Protein AF-A0A1G2SLK9-F1 (afdb_monomer_lite)

Organism: NCBI:txid1802730

Structure (mmCIF, N/CA/C/O backbone):
data_AF-A0A1G2SLK9-F1
#
_entry.id   AF-A0A1G2SLK9-F1
#
loop_
_atom_site.group_PDB
_atom_site.id
_atom_site.type_symbol
_atom_site.label_atom_id
_atom_site.label_alt_id
_atom_site.label_comp_id
_atom_site.label_asym_id
_atom_site.label_entity_id
_atom_site.label_seq_id
_atom_site.pdbx_PDB_ins_code
_atom_site.Cartn_x
_atom_site.Cartn_y
_atom_site.Cartn_z
_atom_site.occupancy
_atom_site.B_iso_or_equiv
_atom_site.auth_seq_id
_atom_site.auth_comp_id
_atom_site.auth_asym_id
_atom_site.auth_atom_id
_atom_site.pdbx_PDB_model_num
ATOM 1 N N . MET A 1 1 ? -21.191 -59.981 -11.519 1.00 37.34 1 MET A N 1
ATOM 2 C CA . MET A 1 1 ? -20.071 -59.395 -10.755 1.00 37.34 1 MET A CA 1
ATOM 3 C C . MET A 1 1 ? -18.835 -59.458 -11.632 1.00 37.34 1 MET A C 1
ATOM 5 O O . MET A 1 1 ? -18.309 -60.542 -11.832 1.00 37.34 1 MET A O 1
ATOM 9 N N . ALA A 1 2 ? -18.439 -58.336 -12.226 1.00 30.95 2 ALA A N 1
ATOM 10 C CA . ALA A 1 2 ? -17.206 -58.225 -12.997 1.00 30.95 2 ALA A CA 1
ATOM 11 C C . ALA A 1 2 ? -16.402 -57.075 -12.383 1.00 30.95 2 ALA A C 1
ATOM 13 O O . ALA A 1 2 ? -16.822 -55.923 -12.451 1.00 30.95 2 ALA A O 1
ATOM 14 N N . PHE A 1 3 ? -15.308 -57.415 -11.703 1.00 35.41 3 PHE A N 1
ATOM 15 C CA . PHE A 1 3 ? -14.337 -56.454 -11.193 1.00 35.41 3 PHE A CA 1
ATOM 16 C C . PHE A 1 3 ? -13.444 -56.018 -12.357 1.00 35.41 3 PHE A C 1
ATOM 18 O O . PHE A 1 3 ? -12.641 -56.810 -12.850 1.00 35.41 3 PHE A O 1
ATOM 25 N N . ASN A 1 4 ? -13.587 -54.768 -12.794 1.00 33.59 4 ASN A N 1
ATOM 26 C CA . ASN A 1 4 ? -12.588 -54.117 -13.634 1.00 33.59 4 ASN A CA 1
ATOM 27 C C . ASN A 1 4 ? -11.354 -53.825 -12.769 1.00 33.59 4 ASN A C 1
ATOM 29 O O . ASN A 1 4 ? -11.436 -53.054 -11.817 1.00 33.59 4 ASN A O 1
ATOM 33 N N . LYS A 1 5 ? -10.224 -54.461 -13.093 1.00 35.72 5 LYS A N 1
ATOM 34 C CA . LYS A 1 5 ? -8.899 -54.074 -12.595 1.00 35.72 5 LYS A CA 1
ATOM 35 C C . LYS A 1 5 ? -8.475 -52.779 -13.286 1.00 35.72 5 LYS A C 1
ATOM 37 O O . LYS A 1 5 ? -8.471 -52.718 -14.514 1.00 35.72 5 LYS A O 1
ATOM 42 N N . GLU A 1 6 ? -8.110 -51.776 -12.497 1.00 35.47 6 GLU A N 1
ATOM 43 C CA . GLU A 1 6 ? -7.456 -50.557 -12.974 1.00 35.47 6 GLU A CA 1
ATOM 44 C C . GLU A 1 6 ? -6.082 -50.872 -13.600 1.00 35.47 6 GLU A C 1
ATOM 46 O O . GLU A 1 6 ? -5.408 -51.817 -13.171 1.00 35.47 6 GLU A O 1
ATOM 51 N N . PRO A 1 7 ? -5.643 -50.109 -14.616 1.00 37.81 7 PRO A N 1
ATOM 52 C CA . PRO A 1 7 ? -4.335 -50.292 -15.228 1.00 37.81 7 PRO A CA 1
ATOM 53 C C . PRO A 1 7 ? -3.224 -49.794 -14.290 1.00 37.81 7 PRO A C 1
ATOM 55 O O . PRO A 1 7 ? -3.183 -48.624 -13.914 1.00 37.81 7 PRO A O 1
ATOM 58 N N . SER A 1 8 ? -2.294 -50.686 -13.940 1.00 41.88 8 SER A N 1
ATOM 59 C CA . SER A 1 8 ? -1.067 -50.359 -13.210 1.00 41.88 8 SER A CA 1
ATOM 60 C C . SER A 1 8 ? -0.259 -49.308 -13.975 1.00 41.88 8 SER A C 1
ATOM 62 O O . SER A 1 8 ? 0.148 -49.559 -15.113 1.00 41.88 8 SER A O 1
ATOM 64 N N . GLN A 1 9 ? -0.008 -48.156 -13.349 1.00 47.66 9 GLN A N 1
ATOM 65 C CA . GLN A 1 9 ? 0.913 -47.138 -13.853 1.00 47.66 9 GLN A CA 1
ATOM 66 C C . GLN A 1 9 ? 2.282 -47.786 -14.102 1.00 47.66 9 GLN A C 1
ATOM 68 O O . GLN A 1 9 ? 2.940 -48.255 -13.173 1.00 47.66 9 GLN A O 1
ATOM 73 N N . GLN A 1 10 ? 2.683 -47.877 -15.369 1.00 48.34 10 GLN A N 1
ATOM 74 C CA . GLN A 1 10 ? 4.006 -48.365 -15.739 1.00 48.34 10 GLN A CA 1
ATOM 75 C C . GLN A 1 10 ? 5.040 -47.323 -15.309 1.00 48.34 10 GLN A C 1
ATOM 77 O O . GLN A 1 10 ? 5.012 -46.192 -15.789 1.00 48.34 10 GLN A O 1
ATOM 82 N N . GLN A 1 11 ? 5.933 -47.710 -14.396 1.00 60.12 11 GLN A N 1
ATOM 83 C CA . GLN A 1 11 ? 7.075 -46.891 -13.998 1.00 60.12 11 GLN A CA 1
ATOM 84 C C . GLN A 1 11 ? 7.944 -46.582 -15.216 1.00 60.12 11 GLN A C 1
ATOM 86 O O . GLN A 1 11 ? 8.187 -47.441 -16.070 1.00 60.12 11 GLN A O 1
ATOM 91 N N . THR A 1 12 ? 8.425 -45.348 -15.293 1.00 71.06 12 THR A N 1
ATOM 92 C CA . THR A 1 12 ? 9.331 -44.931 -16.361 1.00 71.06 12 THR A CA 1
ATOM 93 C C . THR A 1 12 ? 10.682 -45.655 -16.232 1.00 71.06 12 THR A C 1
ATOM 95 O O . THR A 1 12 ? 11.091 -46.026 -15.127 1.00 71.06 12 THR A O 1
ATOM 98 N N . PRO A 1 13 ? 11.446 -45.823 -17.329 1.00 67.12 13 PRO A N 1
ATOM 99 C CA . PRO A 1 13 ? 12.780 -46.430 -17.272 1.00 67.12 13 PRO A CA 1
ATOM 100 C C . PRO A 1 13 ? 13.739 -45.744 -16.281 1.00 67.12 13 PRO A C 1
ATOM 102 O O . PRO A 1 13 ? 14.629 -46.392 -15.732 1.00 67.12 13 PRO A O 1
ATOM 105 N N . GLY A 1 14 ? 13.552 -44.442 -16.032 1.00 67.06 14 GLY A N 1
ATOM 106 C CA . GLY A 1 14 ? 14.312 -43.686 -15.035 1.00 67.06 14 GLY A CA 1
ATOM 107 C C . GLY A 1 14 ? 13.959 -44.064 -13.594 1.00 67.06 14 GLY A C 1
ATOM 108 O O . GLY A 1 14 ? 14.856 -44.264 -12.780 1.00 67.06 14 GLY A O 1
ATOM 109 N N . GLU A 1 15 ? 12.675 -44.230 -13.280 1.00 71.75 15 GLU A N 1
ATOM 110 C CA . GLU A 1 15 ? 12.208 -44.612 -11.937 1.00 71.75 15 GLU A CA 1
ATOM 111 C C . GLU A 1 15 ? 12.608 -46.041 -11.562 1.00 71.75 15 GLU A C 1
ATOM 113 O O . GLU A 1 15 ? 12.938 -46.304 -10.401 1.00 71.75 15 GLU A O 1
ATOM 118 N N . LEU A 1 16 ? 12.637 -46.946 -12.545 1.00 75.19 16 LEU A N 1
ATOM 119 C CA . LEU A 1 16 ? 13.136 -48.309 -12.359 1.00 75.19 16 LEU A CA 1
ATOM 120 C C . LEU A 1 16 ? 14.614 -48.300 -11.962 1.00 75.19 16 LEU A C 1
ATOM 122 O O . LEU A 1 16 ? 14.982 -48.958 -10.993 1.00 75.19 16 LEU A O 1
ATOM 126 N N . LYS A 1 17 ? 15.439 -47.487 -12.637 1.00 75.25 17 LYS A N 1
ATOM 127 C CA . LYS A 1 17 ? 16.859 -47.331 -12.286 1.00 75.25 17 LYS A CA 1
ATOM 128 C C . LYS A 1 17 ? 17.059 -46.714 -10.906 1.00 75.25 17 LYS A C 1
ATOM 130 O O . LYS A 1 17 ? 17.882 -47.194 -10.140 1.00 75.25 17 LYS A O 1
ATOM 135 N N . ILE A 1 18 ? 16.297 -45.679 -10.558 1.00 78.19 18 ILE A N 1
ATOM 136 C CA . ILE A 1 18 ? 16.371 -45.051 -9.227 1.00 78.19 18 ILE A CA 1
ATOM 137 C C . ILE A 1 18 ? 16.010 -46.063 -8.129 1.00 78.19 18 ILE A C 1
ATOM 139 O O . ILE A 1 18 ? 16.659 -46.105 -7.086 1.00 78.19 18 ILE A O 1
ATOM 143 N N . THR A 1 19 ? 15.001 -46.902 -8.372 1.00 78.19 19 THR A N 1
ATOM 144 C CA . THR A 1 19 ? 14.589 -47.960 -7.437 1.00 78.19 19 THR A CA 1
ATOM 145 C C . THR A 1 19 ? 15.641 -49.069 -7.340 1.00 78.19 19 THR A C 1
ATOM 147 O O . THR A 1 19 ? 15.932 -49.532 -6.242 1.00 78.19 19 THR A O 1
ATOM 150 N N . GLU A 1 20 ? 16.252 -49.463 -8.459 1.00 80.88 20 GLU A N 1
ATOM 151 C CA . GLU A 1 20 ? 17.372 -50.412 -8.490 1.00 80.88 20 GLU A CA 1
ATOM 152 C C . GLU A 1 20 ? 18.561 -49.905 -7.660 1.00 80.88 20 GLU A C 1
ATOM 154 O O . GLU A 1 20 ? 19.067 -50.637 -6.811 1.00 80.88 20 GLU A O 1
ATOM 159 N N . TYR A 1 21 ? 18.970 -48.645 -7.848 1.00 79.38 21 TYR A N 1
ATOM 160 C CA . TYR A 1 21 ? 20.070 -48.048 -7.089 1.00 79.38 21 TYR A CA 1
ATOM 161 C C . TYR A 1 21 ? 19.761 -47.953 -5.595 1.00 79.38 21 TYR A C 1
ATOM 163 O O . TYR A 1 21 ? 20.605 -48.335 -4.789 1.00 79.38 21 TYR A O 1
ATOM 171 N N . ALA A 1 22 ? 18.551 -47.525 -5.220 1.00 78.38 22 ALA A N 1
ATOM 172 C CA . ALA A 1 22 ? 18.137 -47.490 -3.818 1.00 78.38 22 ALA A CA 1
ATOM 173 C C . ALA A 1 22 ? 18.206 -48.888 -3.179 1.00 78.38 22 ALA A C 1
ATOM 175 O O . ALA A 1 22 ? 18.827 -49.044 -2.134 1.00 78.38 22 ALA A O 1
ATOM 176 N N . ASN A 1 23 ? 17.683 -49.917 -3.858 1.00 78.69 23 ASN A N 1
ATOM 177 C CA . ASN A 1 23 ? 17.699 -51.295 -3.361 1.00 78.69 23 ASN A CA 1
ATOM 178 C C . ASN A 1 23 ? 19.117 -51.864 -3.206 1.00 78.69 23 ASN A C 1
ATOM 180 O O . ASN A 1 23 ? 19.362 -52.645 -2.290 1.00 78.69 23 ASN A O 1
ATOM 184 N N . ARG A 1 24 ? 20.056 -51.491 -4.086 1.00 78.75 24 ARG A N 1
ATOM 185 C CA . ARG A 1 24 ? 21.466 -51.900 -3.976 1.00 78.75 24 ARG A CA 1
ATOM 186 C C . ARG A 1 24 ? 22.139 -51.292 -2.748 1.00 78.75 24 ARG A C 1
ATOM 188 O O . ARG A 1 24 ? 22.864 -51.995 -2.047 1.00 78.75 24 ARG A O 1
ATOM 195 N N . VAL A 1 25 ? 21.830 -50.031 -2.434 1.00 79.88 25 VAL A N 1
ATOM 196 C CA . VAL A 1 25 ? 22.282 -49.391 -1.187 1.00 79.88 25 VAL A CA 1
ATOM 197 C C . VAL A 1 25 ? 21.685 -50.111 0.026 1.00 79.88 25 VAL A C 1
ATOM 199 O O . VAL A 1 25 ? 22.415 -50.454 0.953 1.00 79.88 25 VAL A O 1
ATOM 202 N N . THR A 1 26 ? 20.385 -50.435 0.008 1.00 76.44 26 THR A N 1
ATOM 203 C CA . THR A 1 26 ? 19.744 -51.201 1.096 1.00 76.44 26 THR A CA 1
ATOM 204 C C . THR A 1 26 ? 20.305 -52.623 1.230 1.00 76.44 26 THR A C 1
ATOM 206 O O . THR A 1 26 ? 20.304 -53.185 2.322 1.00 76.44 26 THR A O 1
ATOM 209 N N . ALA A 1 27 ? 20.813 -53.206 0.140 1.00 77.19 27 ALA A N 1
ATOM 210 C CA . ALA A 1 27 ? 21.476 -54.511 0.121 1.00 77.19 27 ALA A CA 1
ATOM 211 C C . ALA A 1 27 ? 22.935 -54.479 0.628 1.00 77.19 27 ALA A C 1
ATOM 213 O O . ALA A 1 27 ? 23.585 -55.525 0.662 1.00 77.19 27 ALA A O 1
ATOM 214 N N . GLY A 1 28 ? 23.439 -53.314 1.056 1.00 74.25 28 GLY A N 1
ATOM 215 C CA . GLY A 1 28 ? 24.740 -53.165 1.715 1.00 74.25 28 GLY A CA 1
ATOM 216 C C . GLY A 1 28 ? 25.892 -52.749 0.799 1.00 74.25 28 GLY A C 1
ATOM 217 O O . GLY A 1 28 ? 27.045 -52.784 1.229 1.00 74.25 28 GLY A O 1
ATOM 218 N N . GLU A 1 29 ? 25.619 -52.352 -0.447 1.00 79.06 29 GLU A N 1
ATOM 219 C CA . GLU A 1 29 ? 26.636 -51.727 -1.295 1.00 79.06 29 GLU A CA 1
ATOM 220 C C . GLU A 1 29 ? 26.916 -50.277 -0.839 1.00 79.06 29 GLU A C 1
ATOM 222 O O . GLU A 1 29 ? 25.984 -49.545 -0.494 1.00 79.06 29 GLU A O 1
ATOM 227 N N . PRO A 1 30 ? 28.186 -49.825 -0.839 1.00 82.06 30 PRO A N 1
ATOM 228 C CA . PRO A 1 30 ? 28.535 -48.481 -0.392 1.00 82.06 30 PRO A CA 1
ATOM 229 C C . PRO A 1 30 ? 27.945 -47.414 -1.322 1.00 82.06 30 PRO A C 1
ATOM 231 O O . PRO A 1 30 ? 28.160 -47.447 -2.536 1.00 82.06 30 PRO A O 1
ATOM 234 N N . LEU A 1 31 ? 27.241 -46.444 -0.730 1.00 76.44 31 LEU A N 1
ATOM 235 C CA . LEU A 1 31 ? 26.520 -45.378 -1.434 1.00 76.44 31 LEU A CA 1
ATOM 236 C C . LEU A 1 31 ? 27.421 -44.625 -2.424 1.00 76.44 31 LEU A C 1
ATOM 238 O O . LEU A 1 31 ? 27.050 -44.456 -3.583 1.00 76.44 31 LEU A O 1
ATOM 242 N N . ASP A 1 32 ? 28.646 -44.286 -2.022 1.00 77.25 32 ASP A N 1
ATOM 243 C CA . ASP A 1 32 ? 29.607 -43.579 -2.879 1.00 77.25 32 ASP A CA 1
ATOM 244 C C . ASP A 1 32 ? 29.977 -44.369 -4.144 1.00 77.25 32 ASP A C 1
ATOM 246 O O . ASP A 1 32 ? 30.180 -43.783 -5.205 1.00 77.25 32 ASP A O 1
ATOM 250 N N . SER A 1 33 ? 29.991 -45.706 -4.073 1.00 80.56 33 SER A N 1
ATOM 251 C CA . SER A 1 33 ? 30.256 -46.566 -5.234 1.00 80.56 33 SER A CA 1
ATOM 252 C C . SER A 1 33 ? 29.072 -46.645 -6.200 1.00 80.56 33 SER A C 1
ATOM 254 O O . SER A 1 33 ? 29.265 -46.993 -7.363 1.00 80.56 33 SER A O 1
ATOM 256 N N . ILE A 1 34 ? 27.855 -46.370 -5.726 1.00 79.19 34 ILE A N 1
ATOM 257 C CA . ILE A 1 34 ? 26.626 -46.369 -6.530 1.00 79.19 34 ILE A CA 1
ATOM 258 C C . ILE A 1 34 ? 26.383 -44.992 -7.155 1.00 79.19 34 ILE A C 1
ATOM 260 O O . ILE A 1 34 ? 25.857 -44.895 -8.264 1.00 79.19 34 ILE A O 1
ATOM 264 N N . LEU A 1 35 ? 26.773 -43.929 -6.450 1.00 79.50 35 LEU A N 1
ATOM 265 C CA . LEU A 1 35 ? 26.619 -42.553 -6.908 1.00 79.50 35 LEU A CA 1
ATOM 266 C C . LEU A 1 35 ? 27.704 -42.128 -7.906 1.00 79.50 35 LEU A C 1
ATOM 268 O O . LEU A 1 35 ? 27.505 -41.158 -8.654 1.00 79.50 35 LEU A O 1
ATOM 272 N N . ASP A 1 36 ? 28.835 -42.835 -7.960 1.00 76.00 36 ASP A N 1
ATOM 273 C CA . ASP A 1 36 ? 29.898 -42.534 -8.913 1.00 76.00 36 ASP A CA 1
ATOM 274 C C . ASP A 1 36 ? 29.42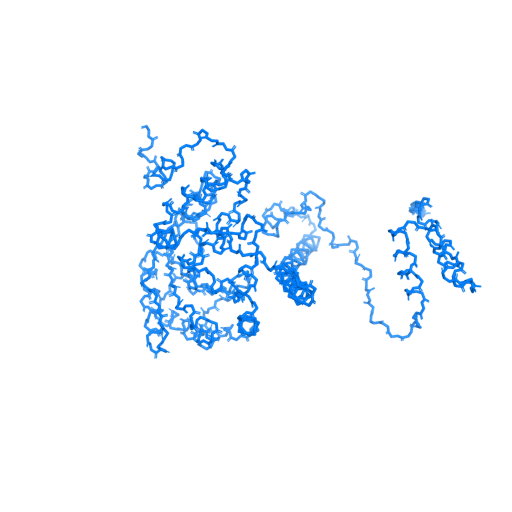5 -42.715 -10.370 1.00 76.00 36 ASP A C 1
ATOM 276 O O . ASP A 1 36 ? 28.783 -43.697 -10.737 1.00 76.00 36 ASP A O 1
ATOM 280 N N . GLY A 1 37 ? 29.668 -41.703 -11.206 1.00 72.31 37 GLY A N 1
ATOM 281 C CA . GLY A 1 37 ? 29.173 -41.650 -12.590 1.00 72.31 37 GLY A CA 1
ATOM 282 C C . GLY A 1 37 ? 27.696 -41.257 -12.801 1.00 72.31 37 GLY A C 1
ATOM 283 O O . GLY A 1 37 ? 27.289 -41.100 -13.954 1.00 72.31 37 GLY A O 1
ATOM 284 N N . LEU A 1 38 ? 26.886 -41.045 -11.749 1.00 79.38 38 LEU A N 1
ATOM 285 C CA . LEU A 1 38 ? 25.505 -40.547 -11.897 1.00 79.38 38 LEU A CA 1
ATOM 286 C C . LEU A 1 38 ? 25.430 -39.014 -12.084 1.00 79.38 38 LEU A C 1
ATOM 288 O O . LEU A 1 38 ? 26.150 -38.278 -11.406 1.00 79.38 38 LEU A O 1
ATOM 292 N N . PRO A 1 39 ? 24.518 -38.498 -12.937 1.00 73.38 39 PRO A N 1
ATOM 293 C CA . PRO A 1 39 ? 24.250 -37.064 -13.040 1.00 73.38 39 PRO A CA 1
ATOM 294 C C . PRO A 1 39 ? 23.744 -36.469 -11.710 1.00 73.38 39 PRO A C 1
ATOM 296 O O . PRO A 1 39 ? 23.000 -37.150 -10.997 1.00 73.38 39 PRO A O 1
ATOM 299 N N . PRO A 1 40 ? 24.035 -35.187 -11.401 1.00 67.69 40 PRO A N 1
ATOM 300 C CA . PRO A 1 40 ? 23.669 -34.559 -10.124 1.00 67.69 40 PRO A CA 1
ATOM 301 C C . PRO A 1 40 ? 22.185 -34.694 -9.749 1.00 67.69 40 PRO A C 1
ATOM 303 O O . PRO A 1 40 ? 21.864 -34.993 -8.602 1.00 67.69 40 PRO A O 1
ATOM 306 N N . GLY A 1 41 ? 21.279 -34.559 -10.726 1.00 71.19 41 GLY A N 1
ATOM 307 C CA . GLY A 1 41 ? 19.838 -34.699 -10.496 1.00 71.19 41 GLY A CA 1
ATOM 308 C C . GLY A 1 41 ? 19.398 -36.118 -10.119 1.00 71.19 41 GLY A C 1
ATOM 309 O O . GLY A 1 41 ? 18.452 -36.275 -9.360 1.00 71.19 41 GLY A O 1
ATOM 310 N N . MET A 1 42 ? 20.087 -37.165 -10.592 1.00 74.88 42 MET A N 1
ATOM 311 C CA . MET A 1 42 ? 19.785 -38.546 -10.188 1.00 74.88 42 MET A CA 1
ATOM 312 C C . MET A 1 42 ? 20.359 -38.881 -8.812 1.00 74.88 42 MET A C 1
ATOM 314 O O . MET A 1 42 ? 19.712 -39.608 -8.063 1.00 74.88 42 MET A O 1
ATOM 318 N N . ARG A 1 43 ? 21.529 -38.328 -8.461 1.00 79.25 43 ARG A N 1
ATOM 319 C CA . ARG A 1 43 ? 22.138 -38.526 -7.135 1.00 79.25 43 ARG A CA 1
ATOM 320 C C . ARG A 1 43 ? 21.207 -38.063 -6.021 1.00 79.25 43 ARG A C 1
ATOM 322 O O . ARG A 1 43 ? 20.880 -38.859 -5.149 1.00 79.25 43 ARG A O 1
ATOM 329 N N . GLN A 1 44 ? 20.678 -36.844 -6.142 1.00 76.06 44 GLN A N 1
ATOM 330 C CA . GLN A 1 44 ? 19.754 -36.276 -5.156 1.00 76.06 44 GLN A CA 1
ATOM 331 C C . GLN A 1 44 ? 18.502 -37.141 -4.954 1.00 76.06 44 GLN A C 1
ATOM 333 O O . GLN A 1 44 ? 18.036 -37.309 -3.830 1.00 76.06 44 GLN A O 1
ATOM 338 N N . VAL A 1 45 ? 17.957 -37.723 -6.029 1.00 77.12 45 VAL A N 1
ATOM 339 C CA . VAL A 1 45 ? 16.742 -38.548 -5.938 1.00 77.12 45 VAL A CA 1
ATOM 340 C C . VAL A 1 45 ? 17.031 -39.928 -5.336 1.00 77.12 45 VAL A C 1
ATOM 342 O O . VAL A 1 45 ? 16.210 -40.439 -4.576 1.00 77.12 45 VAL A O 1
ATOM 345 N N . VAL A 1 46 ? 18.187 -40.532 -5.636 1.00 75.12 46 VAL A N 1
ATOM 346 C CA . VAL A 1 46 ? 18.611 -41.804 -5.021 1.00 75.12 46 VAL A CA 1
ATOM 347 C C . VAL A 1 46 ? 18.899 -41.609 -3.530 1.00 75.12 46 VAL A C 1
ATOM 349 O O . VAL A 1 46 ? 18.382 -42.370 -2.718 1.00 75.12 46 VAL A O 1
ATOM 352 N N . GLU A 1 47 ? 19.633 -40.559 -3.158 1.00 77.12 47 GLU A N 1
ATOM 353 C CA . GLU A 1 47 ? 19.923 -40.205 -1.759 1.00 77.12 47 GLU A CA 1
ATOM 354 C C . GLU A 1 47 ? 18.642 -39.951 -0.954 1.00 77.12 47 GLU A C 1
ATOM 356 O O . GLU A 1 47 ? 18.465 -40.515 0.125 1.00 77.12 47 GLU A O 1
ATOM 361 N N . ALA A 1 48 ? 17.702 -39.168 -1.498 1.00 77.94 48 ALA A N 1
ATOM 362 C CA . ALA A 1 48 ? 16.418 -38.911 -0.846 1.00 77.94 48 ALA A CA 1
ATOM 363 C C . ALA A 1 48 ? 15.621 -40.203 -0.606 1.00 77.94 48 ALA A C 1
ATOM 365 O O . ALA A 1 48 ? 14.973 -40.355 0.429 1.00 77.94 48 ALA A O 1
ATOM 366 N N . ARG A 1 49 ? 15.687 -41.155 -1.544 1.00 76.62 49 ARG A N 1
ATOM 367 C CA . ARG A 1 49 ? 14.952 -42.421 -1.462 1.00 76.62 49 ARG A CA 1
ATOM 368 C C . ARG A 1 49 ? 15.583 -43.413 -0.487 1.00 76.62 49 ARG A C 1
ATOM 370 O O . ARG A 1 49 ? 14.847 -44.098 0.214 1.00 76.62 49 ARG A O 1
ATOM 377 N N . VAL A 1 50 ? 16.913 -43.450 -0.409 1.00 75.88 50 VAL A N 1
ATOM 378 C CA . VAL A 1 50 ? 17.651 -44.221 0.606 1.00 75.88 50 VAL A CA 1
ATOM 379 C C . VAL A 1 50 ? 17.357 -43.676 2.005 1.00 75.88 50 VAL A C 1
ATOM 381 O O . VAL A 1 50 ? 17.021 -44.449 2.899 1.00 75.88 50 VAL A O 1
ATOM 384 N N . ASN A 1 51 ? 17.391 -42.352 2.182 1.00 72.81 51 ASN A N 1
ATOM 385 C CA . ASN A 1 51 ? 17.096 -41.718 3.470 1.00 72.81 51 ASN A CA 1
ATOM 386 C C . ASN A 1 51 ? 15.644 -41.952 3.914 1.00 72.81 51 ASN A C 1
ATOM 388 O O . ASN A 1 51 ? 15.393 -42.207 5.087 1.00 72.81 51 ASN A O 1
ATOM 392 N N . ALA A 1 52 ? 14.692 -41.947 2.976 1.00 66.00 52 ALA A N 1
ATOM 393 C CA . ALA A 1 52 ? 13.287 -42.233 3.266 1.00 66.00 52 ALA A CA 1
ATOM 394 C C . ALA A 1 52 ? 13.013 -43.697 3.673 1.00 66.00 52 ALA A C 1
ATOM 396 O O . ALA A 1 52 ? 11.972 -43.974 4.264 1.00 66.00 52 ALA A O 1
ATOM 397 N N . GLN A 1 53 ? 13.911 -44.637 3.359 1.00 61.09 53 GLN A N 1
ATOM 398 C CA . GLN A 1 53 ? 13.774 -46.059 3.711 1.00 61.09 53 GLN A CA 1
ATOM 399 C C . GLN A 1 53 ? 14.471 -46.438 5.032 1.00 61.09 53 GLN A C 1
ATOM 401 O O . GLN A 1 53 ? 14.309 -47.568 5.487 1.00 61.09 53 GLN A O 1
ATOM 406 N N . GLY A 1 54 ? 15.231 -45.522 5.646 1.00 48.56 54 GLY A N 1
ATOM 407 C CA . GLY A 1 54 ? 16.012 -45.759 6.868 1.00 48.56 54 GLY A CA 1
ATOM 408 C C . GLY A 1 54 ? 15.333 -45.381 8.192 1.00 48.56 54 GLY A C 1
ATOM 409 O O . GLY A 1 54 ? 15.963 -45.516 9.238 1.00 48.56 54 GLY A O 1
ATOM 410 N N . GLU A 1 55 ? 14.082 -44.909 8.178 1.00 39.03 55 GLU A N 1
ATOM 411 C CA . GLU A 1 55 ? 13.338 -44.543 9.393 1.00 39.03 55 GLU A CA 1
ATOM 412 C C . GLU A 1 55 ? 12.384 -45.673 9.835 1.00 39.03 55 GLU A C 1
ATOM 414 O O . GLU A 1 55 ? 11.550 -46.150 9.064 1.00 39.03 55 GLU A O 1
ATOM 419 N N . ASP A 1 56 ? 12.538 -46.099 11.092 1.00 35.12 56 ASP A N 1
ATOM 420 C CA . ASP A 1 56 ? 11.753 -47.113 11.814 1.00 35.12 56 ASP A CA 1
ATOM 421 C C . ASP A 1 56 ? 10.234 -46.772 11.807 1.00 35.12 56 ASP A C 1
ATOM 423 O O . ASP A 1 56 ? 9.883 -45.617 12.063 1.00 35.12 56 ASP A O 1
ATOM 427 N N . PRO A 1 57 ? 9.291 -47.703 11.525 1.00 36.38 57 PRO A N 1
ATOM 428 C CA . PRO A 1 57 ? 7.898 -47.371 11.193 1.00 36.38 57 PRO A CA 1
ATOM 429 C C . PRO A 1 57 ? 6.976 -47.091 12.394 1.00 36.38 57 PRO A C 1
ATOM 431 O O . PRO A 1 57 ? 5.751 -47.141 12.256 1.00 36.38 57 PRO A O 1
ATOM 434 N N . THR A 1 58 ? 7.511 -46.804 13.577 1.00 36.31 58 THR A N 1
ATOM 435 C CA . THR A 1 58 ? 6.703 -46.475 14.760 1.00 36.31 58 THR A CA 1
ATOM 436 C C . THR A 1 58 ? 6.822 -44.994 15.092 1.00 36.31 58 THR A C 1
ATOM 438 O O . THR A 1 58 ? 7.854 -44.548 15.570 1.00 36.31 58 THR A O 1
ATOM 441 N N . GLU A 1 59 ? 5.714 -44.280 14.865 1.00 38.53 59 GLU A N 1
ATOM 442 C CA . GLU A 1 59 ? 5.474 -42.844 15.097 1.00 38.53 59 GLU A CA 1
ATOM 443 C C . GLU A 1 59 ? 5.841 -41.887 13.946 1.00 38.53 59 GLU A C 1
ATOM 445 O O . GLU A 1 59 ? 6.675 -40.996 14.067 1.00 38.53 59 GLU A O 1
ATOM 450 N N . LYS A 1 60 ? 5.066 -41.962 12.854 1.00 31.31 60 LYS A N 1
ATOM 451 C CA . LYS A 1 60 ? 4.638 -40.751 12.135 1.00 31.31 60 LYS A CA 1
ATOM 452 C C . LYS A 1 60 ? 3.111 -40.636 12.184 1.00 31.31 60 LYS A C 1
ATOM 454 O O . LYS A 1 60 ? 2.424 -41.637 11.963 1.00 31.31 60 LYS A O 1
ATOM 459 N N . PRO A 1 61 ? 2.558 -39.445 12.484 1.00 31.67 61 PRO A N 1
ATOM 460 C CA . PRO A 1 61 ? 1.130 -39.200 12.353 1.00 31.67 61 PRO A CA 1
ATOM 461 C C . PRO A 1 61 ? 0.762 -39.383 10.882 1.00 31.67 61 PRO A C 1
ATOM 463 O O . PRO A 1 61 ? 1.524 -38.992 10.002 1.00 31.67 61 PRO A O 1
ATOM 466 N N . ALA A 1 62 ? -0.377 -40.020 10.625 1.00 30.59 62 ALA A N 1
ATOM 467 C CA . ALA A 1 62 ? -0.844 -40.348 9.288 1.00 30.59 62 ALA A CA 1
ATOM 468 C C . ALA A 1 62 ? -0.822 -39.123 8.352 1.00 30.59 62 ALA A C 1
ATOM 470 O O . ALA A 1 62 ? -1.757 -38.320 8.338 1.00 30.59 62 ALA A O 1
ATOM 471 N N . GLU A 1 63 ? 0.220 -39.014 7.525 1.00 34.06 63 GLU A N 1
ATOM 472 C CA . GLU A 1 63 ? 0.139 -38.316 6.249 1.00 34.06 63 GLU A CA 1
ATOM 473 C C . GLU A 1 63 ? -0.802 -39.148 5.383 1.00 34.06 63 GLU A C 1
ATOM 475 O O . GLU A 1 63 ? -0.446 -40.136 4.739 1.00 34.06 63 GLU A O 1
ATOM 480 N N . SER A 1 64 ? -2.074 -38.780 5.482 1.00 32.09 64 SER A N 1
ATOM 481 C CA . SER A 1 64 ? -3.095 -39.167 4.532 1.00 32.09 64 SER A CA 1
ATOM 482 C C . SER A 1 64 ? -2.562 -38.862 3.136 1.00 32.09 64 SER A C 1
ATOM 484 O O . SER A 1 64 ? -2.218 -37.724 2.816 1.00 32.09 64 SER A O 1
ATOM 486 N N . GLN A 1 65 ? -2.484 -39.895 2.294 1.00 32.28 65 GLN A N 1
ATOM 487 C CA . GLN A 1 65 ? -2.449 -39.697 0.850 1.00 32.28 65 GLN A CA 1
ATOM 488 C C . GLN A 1 65 ? -3.522 -38.651 0.514 1.00 32.28 65 GLN A C 1
ATOM 490 O O . GLN A 1 65 ? -4.652 -38.814 0.987 1.00 32.28 65 GLN A O 1
ATOM 495 N N . PRO A 1 66 ? -3.208 -37.569 -0.224 1.00 36.97 66 PRO A N 1
ATOM 496 C CA . PRO A 1 66 ? -4.210 -36.573 -0.538 1.00 36.97 66 PRO A CA 1
ATOM 497 C C . PRO A 1 66 ? -5.270 -37.270 -1.377 1.00 36.97 66 PRO A C 1
ATOM 499 O O . PRO A 1 66 ? -5.017 -37.706 -2.502 1.00 36.97 66 PRO 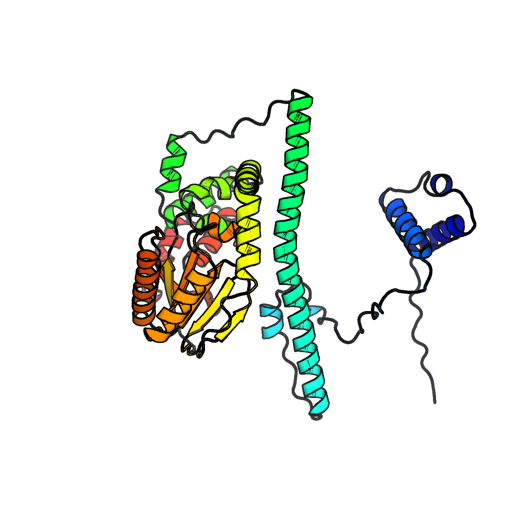A O 1
ATOM 502 N N . ASP A 1 67 ? -6.434 -37.416 -0.759 1.00 37.19 67 ASP A N 1
ATOM 503 C CA . ASP A 1 67 ? -7.644 -37.955 -1.335 1.00 37.19 67 ASP A CA 1
ATOM 504 C C . ASP A 1 67 ? -7.812 -37.365 -2.743 1.00 37.19 67 ASP A C 1
ATOM 506 O O . ASP A 1 67 ? -7.808 -36.141 -2.930 1.00 37.19 67 ASP A O 1
ATOM 510 N N . HIS A 1 68 ? -7.942 -38.222 -3.760 1.00 39.91 68 HIS A N 1
ATOM 511 C CA . HIS A 1 68 ? -8.173 -37.797 -5.147 1.00 39.91 68 HIS A CA 1
ATOM 512 C C . HIS A 1 68 ? -9.422 -36.889 -5.280 1.00 39.91 68 HIS A C 1
ATOM 514 O O . HIS A 1 68 ? -9.624 -36.268 -6.324 1.00 39.91 68 HIS A O 1
ATOM 520 N N . ALA A 1 69 ? -10.227 -36.774 -4.216 1.00 45.34 69 ALA A N 1
ATOM 521 C CA . ALA A 1 69 ? -11.389 -35.912 -4.055 1.00 45.34 69 ALA A CA 1
ATOM 522 C C . ALA A 1 69 ? -11.111 -34.396 -3.926 1.00 45.34 69 ALA A C 1
ATOM 524 O O . ALA A 1 69 ? -12.052 -33.618 -4.083 1.00 45.34 69 ALA A O 1
ATOM 525 N N . LEU A 1 70 ? -9.871 -33.954 -3.670 1.00 58.03 70 LEU A N 1
ATOM 526 C CA . LEU A 1 70 ? -9.524 -32.530 -3.466 1.00 58.03 70 LEU A CA 1
ATOM 527 C C . LEU A 1 70 ? -8.664 -31.933 -4.594 1.00 58.03 70 LEU A C 1
ATOM 529 O O . LEU A 1 70 ? -7.848 -31.038 -4.371 1.00 58.03 70 LEU A O 1
ATOM 533 N N . ARG A 1 71 ? -8.813 -32.420 -5.831 1.00 67.19 71 ARG A N 1
ATOM 534 C CA . ARG A 1 71 ? -8.107 -31.837 -6.979 1.00 67.19 71 ARG A CA 1
ATOM 535 C C . ARG A 1 71 ? -8.905 -30.707 -7.615 1.00 67.19 71 ARG A C 1
ATOM 537 O O . ARG A 1 71 ? -10.026 -30.902 -8.076 1.00 67.19 71 ARG A O 1
ATOM 544 N N . LEU A 1 72 ? -8.264 -29.543 -7.698 1.00 72.81 72 LEU A N 1
ATOM 545 C CA . LEU A 1 72 ? -8.685 -28.447 -8.559 1.00 72.81 72 LEU A CA 1
ATOM 546 C C . LEU A 1 72 ? -8.821 -28.957 -10.006 1.00 72.81 72 LEU A C 1
ATOM 548 O O . LEU A 1 72 ? -7.887 -29.603 -10.498 1.00 72.81 72 LEU A O 1
ATOM 552 N N . PRO A 1 73 ? -9.942 -28.684 -10.696 1.00 78.00 73 PRO A N 1
ATOM 553 C CA . PRO A 1 73 ? -10.079 -29.057 -12.093 1.00 78.00 73 PRO A CA 1
ATOM 554 C C . PRO A 1 73 ? -8.933 -28.469 -12.938 1.00 78.00 73 PRO A C 1
ATOM 556 O O . PRO A 1 73 ? -8.580 -27.302 -12.744 1.00 78.00 73 PRO A O 1
ATOM 559 N N . PRO A 1 74 ? -8.344 -29.234 -13.878 1.00 73.12 74 PRO A N 1
ATOM 560 C CA . PRO A 1 74 ? -7.148 -28.814 -14.614 1.00 73.12 74 PRO A CA 1
ATOM 561 C C . PRO A 1 74 ? -7.284 -27.469 -15.336 1.00 73.12 74 PRO A C 1
ATOM 563 O O . PRO A 1 74 ? -6.312 -26.728 -15.429 1.00 73.12 74 PRO A O 1
ATOM 566 N N . GLN A 1 75 ? -8.489 -27.126 -15.801 1.00 64.88 75 GLN A N 1
ATOM 567 C CA . GLN A 1 75 ? -8.778 -25.858 -16.476 1.00 64.88 75 GLN A CA 1
ATOM 568 C C . GLN A 1 75 ? -8.624 -24.616 -15.583 1.00 64.88 75 GLN A C 1
ATOM 570 O O . GLN A 1 75 ? -8.573 -23.503 -16.095 1.00 64.88 75 GLN A O 1
ATOM 575 N N . TYR A 1 76 ? -8.553 -24.799 -14.264 1.00 71.75 76 TYR A N 1
ATOM 576 C CA . TYR A 1 76 ? -8.369 -23.727 -13.288 1.00 71.75 76 TYR A CA 1
ATOM 577 C C . TYR A 1 76 ? -6.963 -23.738 -12.665 1.00 71.75 76 TYR A C 1
ATOM 579 O O . TYR A 1 76 ? -6.663 -22.924 -11.794 1.00 71.75 76 TYR A O 1
ATOM 587 N N . ALA A 1 77 ? -6.088 -24.658 -13.089 1.00 67.69 77 ALA A N 1
ATOM 588 C CA . ALA A 1 77 ? -4.736 -24.778 -12.558 1.00 67.69 77 ALA A CA 1
ATOM 589 C C . ALA A 1 77 ? -3.898 -23.522 -12.846 1.00 67.69 77 ALA A C 1
ATOM 591 O O . ALA A 1 77 ? -3.814 -23.064 -13.982 1.00 67.69 77 ALA A O 1
ATOM 592 N N . GLY A 1 78 ? -3.251 -22.987 -11.806 1.00 57.72 78 GLY A N 1
ATOM 593 C CA . GLY A 1 78 ? -2.402 -21.794 -11.901 1.00 57.72 78 GLY A CA 1
ATOM 594 C C . GLY A 1 78 ? -3.151 -20.461 -11.832 1.00 57.72 78 GLY A C 1
ATOM 595 O O . GLY A 1 78 ? -2.504 -19.417 -11.840 1.00 57.72 78 GLY A O 1
ATOM 596 N N . LEU A 1 79 ? -4.484 -20.474 -11.734 1.00 56.25 79 LEU A N 1
ATOM 597 C CA . LEU A 1 79 ? -5.269 -19.263 -11.512 1.00 56.25 79 LEU A CA 1
ATOM 598 C C . LEU A 1 79 ? -5.346 -18.922 -10.014 1.00 56.25 79 LEU A C 1
ATOM 600 O O . LEU A 1 79 ? -5.404 -19.843 -9.192 1.00 56.25 79 LEU A O 1
ATOM 604 N N . PRO A 1 80 ? -5.389 -17.624 -9.654 1.00 65.31 80 PRO A N 1
ATOM 605 C CA . PRO A 1 80 ? -5.624 -17.201 -8.280 1.00 65.31 80 PRO A CA 1
ATOM 606 C C . PRO A 1 80 ? -6.971 -17.697 -7.754 1.00 65.31 80 PRO A C 1
ATOM 608 O O . PRO A 1 80 ? -7.946 -17.756 -8.507 1.00 65.31 80 PRO A O 1
ATOM 611 N N . SER A 1 81 ? -7.046 -17.991 -6.459 1.00 65.69 81 SER A N 1
ATOM 612 C CA . SER A 1 81 ? -8.241 -18.511 -5.790 1.00 65.69 81 SER A CA 1
ATOM 613 C C . SER A 1 81 ? -9.488 -17.658 -6.037 1.00 65.69 81 SER A C 1
ATOM 615 O O . SER A 1 81 ? -10.558 -18.217 -6.258 1.00 65.69 81 SER A O 1
ATOM 617 N N . GLU A 1 82 ? -9.342 -16.333 -6.102 1.00 62.56 82 GLU A N 1
ATOM 618 C CA . GLU A 1 82 ? -10.420 -15.391 -6.444 1.00 62.56 82 GLU A CA 1
ATOM 619 C C . GLU A 1 82 ? -10.988 -15.646 -7.852 1.00 62.56 82 GLU A C 1
ATOM 621 O O . GLU A 1 82 ? -12.195 -15.731 -8.045 1.00 62.56 82 GLU A O 1
ATOM 626 N N . ILE A 1 83 ? -10.119 -15.872 -8.841 1.00 58.56 83 ILE A N 1
ATOM 627 C CA . ILE A 1 83 ? -10.531 -16.150 -10.225 1.00 58.56 83 ILE A CA 1
ATOM 628 C C . ILE A 1 83 ? -11.158 -17.544 -10.341 1.00 58.56 83 ILE A C 1
ATOM 630 O O . ILE A 1 83 ? -12.107 -17.753 -11.098 1.00 58.56 83 ILE A O 1
ATOM 634 N N . VAL A 1 84 ? -10.646 -18.514 -9.582 1.00 68.88 84 VAL A N 1
ATOM 635 C CA . VAL A 1 84 ? -11.212 -19.867 -9.528 1.00 68.88 84 VAL A CA 1
ATOM 636 C C . VAL A 1 84 ? -12.608 -19.858 -8.900 1.00 68.88 84 VAL A C 1
ATOM 638 O O . VAL A 1 84 ? -13.491 -20.579 -9.363 1.00 68.88 84 VAL A O 1
ATOM 641 N N . GLU A 1 85 ? -12.827 -19.058 -7.858 1.00 74.81 85 GLU A N 1
ATOM 642 C CA . GLU A 1 85 ? -14.115 -18.945 -7.171 1.00 74.81 85 GLU A CA 1
ATOM 643 C C . GLU A 1 85 ? -15.221 -18.443 -8.101 1.00 74.81 85 GLU A C 1
ATOM 645 O O . GLU A 1 85 ? -16.304 -19.042 -8.122 1.00 74.81 85 GLU A O 1
ATOM 650 N N . ASP A 1 86 ? -14.908 -17.439 -8.919 1.00 59.97 86 ASP A N 1
ATOM 651 C CA . ASP A 1 86 ? -15.830 -16.836 -9.882 1.00 59.97 86 ASP A CA 1
ATOM 652 C C . ASP A 1 86 ? -16.135 -17.763 -11.068 1.00 59.97 86 ASP A C 1
ATOM 654 O O . ASP A 1 86 ? -17.281 -17.881 -11.505 1.00 59.97 86 ASP A O 1
ATOM 658 N N . LEU A 1 87 ? -15.121 -18.458 -11.595 1.00 63.16 87 LEU A N 1
ATOM 659 C CA . LEU A 1 87 ? -15.267 -19.270 -12.809 1.00 63.16 87 LEU A CA 1
ATOM 660 C C . LEU A 1 87 ? -15.776 -20.693 -12.547 1.00 63.16 87 LEU A C 1
ATOM 662 O O . LEU A 1 87 ? -16.325 -21.335 -13.450 1.00 63.16 87 LEU A O 1
ATOM 666 N N . TRP A 1 88 ? -15.581 -21.227 -11.341 1.00 82.88 88 TRP A N 1
ATOM 667 C CA . TRP A 1 88 ? -15.958 -22.600 -11.020 1.00 82.88 88 TRP A CA 1
ATOM 668 C C . TRP A 1 88 ? -17.406 -22.685 -10.530 1.00 82.88 88 TRP A C 1
ATOM 670 O O . TRP A 1 88 ? -17.689 -22.753 -9.334 1.00 82.88 88 TRP A O 1
ATOM 680 N N . ILE A 1 89 ? -18.356 -22.712 -11.461 1.00 81.19 89 ILE A N 1
ATOM 681 C CA . ILE A 1 89 ? -19.786 -22.834 -11.146 1.00 81.19 89 ILE A CA 1
ATOM 682 C C . ILE A 1 89 ? -20.159 -24.314 -10.961 1.00 81.19 89 ILE A C 1
ATOM 684 O O . ILE A 1 89 ? -19.984 -25.124 -11.872 1.00 81.19 89 ILE A O 1
ATOM 688 N N . ILE A 1 90 ? -20.691 -24.673 -9.786 1.00 81.12 90 ILE A N 1
ATOM 689 C CA . ILE A 1 90 ? -21.240 -26.011 -9.519 1.00 81.12 90 ILE A CA 1
ATOM 690 C C . ILE A 1 90 ? -22.694 -26.045 -10.020 1.00 81.12 90 ILE A C 1
ATOM 692 O O . ILE A 1 90 ? -23.513 -25.267 -9.525 1.00 81.12 90 ILE A O 1
ATOM 696 N N . PRO A 1 91 ? -23.056 -26.921 -10.973 1.00 78.31 91 PRO A N 1
ATOM 697 C CA . PRO A 1 91 ? -24.446 -27.071 -11.385 1.00 78.31 91 PRO A CA 1
ATOM 698 C C . PRO A 1 91 ? -25.283 -27.670 -10.246 1.00 78.31 91 PRO A C 1
ATOM 700 O O . PRO A 1 91 ? -24.809 -28.515 -9.487 1.00 78.31 91 PRO A O 1
ATOM 703 N N . VAL A 1 92 ? -26.548 -27.260 -10.145 1.00 81.12 92 VAL A N 1
ATOM 704 C CA . VAL A 1 92 ? -27.490 -27.840 -9.179 1.00 81.12 92 VAL A CA 1
ATOM 705 C C . VAL A 1 92 ? -27.889 -29.235 -9.658 1.00 81.12 92 VAL A C 1
ATOM 707 O O . VAL A 1 92 ? -28.443 -29.391 -10.747 1.00 81.12 92 VAL A O 1
ATOM 710 N N . TYR A 1 93 ? -27.603 -30.256 -8.854 1.00 79.69 93 TYR A N 1
ATOM 711 C CA . TYR A 1 93 ? -27.984 -31.633 -9.149 1.00 79.69 93 TYR A CA 1
ATOM 712 C C . TYR A 1 93 ? -29.387 -31.929 -8.612 1.00 79.69 93 TYR A C 1
ATOM 714 O O . TYR A 1 93 ? -29.819 -31.363 -7.611 1.00 79.69 93 TYR A O 1
ATOM 722 N N . VAL A 1 94 ? -30.077 -32.879 -9.252 1.00 77.50 94 VAL A N 1
ATOM 723 C CA . VAL A 1 94 ? -31.362 -33.425 -8.767 1.00 77.50 94 VAL A CA 1
ATOM 724 C C . VAL A 1 94 ? -31.218 -34.013 -7.358 1.00 77.50 94 VAL A C 1
ATOM 726 O O . VAL A 1 94 ? -32.160 -33.989 -6.573 1.00 77.50 94 VAL A O 1
ATOM 729 N N . ASP A 1 95 ? -30.023 -34.511 -7.041 1.00 83.19 95 ASP A N 1
ATOM 730 C CA . ASP A 1 95 ? -29.639 -34.952 -5.709 1.00 83.19 95 ASP A CA 1
ATOM 731 C C . ASP A 1 95 ? -29.071 -33.767 -4.887 1.00 83.19 95 ASP A C 1
ATOM 733 O O . ASP A 1 95 ? -27.999 -33.231 -5.220 1.00 83.19 95 ASP A O 1
ATOM 737 N N . PRO A 1 96 ? -29.761 -33.339 -3.813 1.00 71.31 96 PRO A N 1
ATOM 738 C CA . PRO A 1 96 ? -29.311 -32.234 -2.975 1.00 71.31 96 PRO A CA 1
ATOM 739 C C . PRO A 1 96 ? -28.039 -32.567 -2.182 1.00 71.31 96 PRO A C 1
ATOM 741 O O . PRO A 1 96 ? -27.224 -31.670 -1.951 1.00 71.31 96 PRO A O 1
ATOM 744 N N . GLU A 1 97 ? -27.810 -33.832 -1.816 1.00 78.62 97 GLU A N 1
ATOM 745 C CA . GLU A 1 97 ? -26.600 -34.240 -1.091 1.00 78.62 97 GLU A CA 1
ATOM 746 C C . GLU A 1 97 ? -25.368 -34.138 -1.990 1.00 78.62 97 GLU A C 1
ATOM 748 O O . GLU A 1 97 ? -24.316 -33.647 -1.571 1.00 78.62 97 GLU A O 1
ATOM 753 N N . LYS A 1 98 ? -25.518 -34.498 -3.269 1.00 74.25 98 LYS A N 1
ATOM 754 C CA . LYS A 1 98 ? -24.465 -34.333 -4.277 1.00 74.25 98 LYS A CA 1
ATOM 755 C C . LYS A 1 98 ? -24.114 -32.864 -4.509 1.00 74.25 98 LYS A C 1
ATOM 757 O O . LYS A 1 98 ? -22.936 -32.525 -4.588 1.00 74.25 98 LYS A O 1
ATOM 762 N N . THR A 1 99 ? -25.114 -31.984 -4.559 1.00 74.06 99 THR A N 1
ATOM 763 C CA . THR A 1 99 ? -24.888 -30.534 -4.688 1.00 74.06 99 THR A CA 1
ATOM 764 C C . THR A 1 99 ? -24.106 -29.986 -3.492 1.00 74.06 99 THR A C 1
ATOM 766 O O . THR A 1 99 ? -23.123 -29.271 -3.675 1.00 74.06 99 THR A O 1
ATOM 769 N N . GLN A 1 100 ? -24.473 -30.370 -2.264 1.00 73.19 100 GLN A N 1
ATOM 770 C CA . GLN A 1 100 ? -23.729 -29.950 -1.073 1.00 73.19 100 GLN A CA 1
ATOM 771 C C . GLN A 1 100 ? -22.314 -30.535 -1.007 1.00 73.19 100 GLN A C 1
ATOM 773 O O . GLN A 1 100 ? -21.394 -29.846 -0.569 1.00 73.19 100 GLN A O 1
ATOM 778 N N . SER A 1 101 ? -22.123 -31.784 -1.439 1.00 77.12 101 SER A N 1
ATOM 779 C CA . SER A 1 101 ? -20.802 -32.416 -1.488 1.00 77.12 101 SER A CA 1
ATOM 780 C C . SER A 1 101 ? -19.859 -31.666 -2.432 1.00 77.12 101 SER A C 1
ATOM 782 O O . SER A 1 101 ? -18.736 -31.346 -2.051 1.00 77.12 101 SER A O 1
ATOM 784 N N . GLU A 1 102 ? -20.325 -31.313 -3.631 1.00 75.00 102 GLU A N 1
ATOM 785 C CA . GLU A 1 102 ? -19.526 -30.581 -4.619 1.00 75.00 102 GLU A CA 1
ATOM 786 C C . GLU A 1 102 ? -19.241 -29.129 -4.194 1.00 75.00 102 GLU A C 1
ATOM 788 O O . GLU A 1 102 ? -18.131 -28.636 -4.395 1.00 75.00 102 GLU A O 1
ATOM 793 N N . LEU A 1 103 ? -20.185 -28.464 -3.515 1.00 75.44 103 LEU A N 1
ATOM 794 C CA . LEU A 1 103 ? -19.950 -27.146 -2.910 1.00 75.44 103 LEU A CA 1
ATOM 795 C C . LEU A 1 103 ? -18.884 -27.199 -1.808 1.00 75.44 103 LEU A C 1
ATOM 797 O O . LEU A 1 103 ? -17.958 -26.390 -1.814 1.00 75.44 103 LEU A O 1
ATOM 801 N N . LYS A 1 104 ? -18.959 -28.190 -0.909 1.00 78.19 104 LYS A N 1
ATOM 802 C CA . LYS A 1 104 ? -17.951 -28.393 0.144 1.00 78.19 104 LYS A CA 1
ATOM 803 C C . LYS A 1 104 ? -16.573 -28.715 -0.433 1.00 78.19 104 LYS A C 1
ATOM 805 O O . LYS A 1 104 ? -15.571 -28.231 0.085 1.00 78.19 104 LYS A O 1
ATOM 810 N N . LYS A 1 105 ? -16.504 -29.493 -1.519 1.00 80.19 105 LYS A N 1
ATOM 811 C CA . LYS A 1 105 ? -15.243 -29.752 -2.235 1.00 80.19 105 LYS A CA 1
ATOM 812 C C . LYS A 1 105 ? -14.667 -28.477 -2.841 1.00 80.19 105 LYS A C 1
ATOM 814 O O . LYS A 1 105 ? -13.485 -28.212 -2.643 1.00 80.19 105 LYS A O 1
ATOM 819 N N . LYS A 1 106 ? -15.486 -27.675 -3.536 1.00 80.56 106 LYS A N 1
ATOM 820 C CA . LYS A 1 106 ? -15.063 -26.375 -4.082 1.00 80.56 106 LYS A CA 1
ATOM 821 C C . LYS A 1 106 ? -14.499 -25.483 -2.975 1.00 80.56 106 LYS A C 1
ATOM 823 O O . LYS A 1 106 ? -13.405 -24.951 -3.123 1.00 80.56 106 LYS A O 1
ATOM 828 N N . GLU A 1 107 ? -15.205 -25.368 -1.855 1.00 77.94 107 GLU A N 1
ATOM 829 C CA . GLU A 1 107 ? -14.780 -24.555 -0.713 1.00 77.94 107 GLU A CA 1
ATOM 830 C C . GLU A 1 107 ? -13.470 -25.060 -0.087 1.00 77.94 107 GLU A C 1
ATOM 832 O O . GLU A 1 107 ? -12.564 -24.270 0.176 1.00 77.94 107 GLU A O 1
ATOM 837 N N . ALA A 1 108 ? -13.312 -26.375 0.078 1.00 77.56 108 ALA A N 1
ATOM 838 C CA . ALA A 1 108 ? -12.077 -26.969 0.585 1.00 77.56 108 ALA A CA 1
ATOM 839 C C . ALA A 1 108 ? -10.879 -26.731 -0.355 1.00 77.56 108 ALA A C 1
ATOM 841 O O . ALA A 1 108 ? -9.790 -26.392 0.112 1.00 77.56 108 ALA A O 1
ATOM 842 N N . VAL A 1 109 ? -11.075 -26.842 -1.674 1.00 77.81 109 VAL A N 1
ATOM 843 C CA . VAL A 1 109 ? -10.033 -26.566 -2.679 1.00 77.81 109 VAL A CA 1
ATOM 844 C C . VAL A 1 109 ? -9.679 -25.077 -2.727 1.00 77.81 109 VAL A C 1
ATOM 846 O O . VAL A 1 109 ? -8.497 -24.736 -2.777 1.00 77.81 109 VAL A O 1
ATOM 849 N N . LEU A 1 110 ? -10.667 -24.182 -2.658 1.00 72.69 110 LEU A N 1
ATOM 850 C CA . LEU A 1 110 ? -10.435 -22.736 -2.590 1.00 72.69 110 LEU A CA 1
ATOM 851 C C . LEU A 1 110 ? -9.695 -22.342 -1.314 1.00 72.69 110 LEU A C 1
ATOM 853 O O . LEU A 1 110 ? -8.761 -21.547 -1.370 1.00 72.69 110 LEU A O 1
ATOM 857 N N . ASN A 1 111 ? -10.046 -22.930 -0.172 1.00 71.94 111 ASN A N 1
ATOM 858 C CA . ASN A 1 111 ? -9.339 -22.685 1.081 1.00 71.94 111 ASN A CA 1
ATOM 859 C C . ASN A 1 111 ? -7.900 -23.214 1.040 1.00 71.94 111 ASN A C 1
ATOM 861 O O . ASN A 1 111 ? -6.996 -22.522 1.504 1.00 71.94 111 ASN A O 1
ATOM 865 N N . ALA A 1 112 ? -7.657 -24.376 0.428 1.00 74.44 112 ALA A N 1
ATOM 866 C CA . ALA A 1 112 ? -6.305 -24.890 0.216 1.00 74.44 112 ALA A CA 1
ATOM 867 C C . ALA A 1 112 ? -5.479 -23.995 -0.729 1.00 74.44 112 ALA A C 1
ATOM 869 O O . ALA A 1 112 ? -4.307 -23.740 -0.455 1.00 74.44 112 ALA A O 1
ATOM 870 N N . LEU A 1 113 ? -6.082 -23.465 -1.800 1.00 70.31 113 LEU A N 1
ATOM 871 C CA . LEU A 1 113 ? -5.449 -22.489 -2.696 1.00 70.31 113 LEU A CA 1
ATOM 872 C C . LEU A 1 113 ? -5.132 -21.178 -1.977 1.00 70.31 113 LEU A C 1
ATOM 874 O O . LEU A 1 113 ? -3.987 -20.749 -2.011 1.00 70.31 113 LEU A O 1
ATOM 878 N N . ARG A 1 114 ? -6.093 -20.595 -1.252 1.00 77.06 114 ARG A N 1
ATOM 879 C CA . ARG A 1 114 ? -5.887 -19.385 -0.436 1.00 77.06 114 ARG A CA 1
ATOM 880 C C . ARG A 1 114 ? -4.791 -19.597 0.603 1.00 77.06 114 ARG A C 1
ATOM 882 O O . ARG A 1 114 ? -3.971 -18.715 0.833 1.00 77.06 114 ARG A O 1
ATOM 889 N N . HIS A 1 115 ? -4.750 -20.772 1.230 1.00 67.38 115 HIS A N 1
ATOM 890 C CA . HIS A 1 115 ? -3.696 -21.126 2.175 1.00 67.38 115 HIS A CA 1
ATOM 891 C C . HIS A 1 115 ? -2.336 -21.257 1.477 1.00 67.38 115 HIS A C 1
ATOM 893 O O . HIS A 1 115 ? -1.336 -20.780 2.002 1.00 67.38 115 HIS A O 1
ATOM 899 N N . LYS A 1 116 ? -2.286 -21.847 0.277 1.00 67.00 116 LYS A N 1
ATOM 900 C CA . LYS A 1 116 ? -1.072 -21.939 -0.544 1.00 67.00 116 LYS A CA 1
ATOM 901 C C . LYS A 1 116 ? -0.603 -20.573 -1.050 1.00 67.00 116 LYS A C 1
ATOM 903 O O . LYS A 1 116 ? 0.594 -20.337 -1.087 1.00 67.00 116 LYS A O 1
ATOM 908 N N . GLU A 1 117 ? -1.509 -19.667 -1.394 1.00 60.03 117 GLU A N 1
ATOM 909 C CA . GLU A 1 117 ? -1.207 -18.286 -1.795 1.00 60.03 117 GLU A CA 1
ATOM 910 C C . GLU A 1 117 ? -0.690 -17.463 -0.616 1.00 60.03 117 GLU A C 1
ATOM 912 O O . GLU A 1 117 ? 0.315 -16.768 -0.739 1.00 60.03 117 GLU A O 1
ATOM 917 N N . ARG A 1 118 ? -1.312 -17.604 0.561 1.00 60.91 118 ARG A N 1
ATOM 918 C CA . ARG A 1 118 ? -0.811 -17.012 1.809 1.00 60.91 118 ARG A CA 1
ATOM 919 C C . ARG A 1 118 ? 0.557 -17.582 2.182 1.00 60.91 118 ARG A C 1
ATOM 921 O O . ARG A 1 118 ? 1.442 -16.824 2.561 1.00 60.91 118 ARG A O 1
ATOM 928 N N . ALA A 1 119 ? 0.757 -18.888 2.018 1.00 52.22 119 ALA A N 1
ATOM 929 C CA . ALA A 1 119 ? 2.053 -19.531 2.216 1.00 52.22 119 ALA A CA 1
ATOM 930 C C . ALA A 1 119 ? 3.083 -19.110 1.151 1.00 52.22 119 ALA A C 1
ATOM 932 O O . ALA A 1 119 ? 4.252 -18.969 1.479 1.00 52.22 119 ALA A O 1
ATOM 933 N N . GLY A 1 120 ? 2.663 -18.846 -0.089 1.00 43.50 120 GLY A N 1
ATOM 934 C CA . GLY A 1 120 ? 3.500 -18.346 -1.183 1.00 43.50 120 GLY A CA 1
ATOM 935 C C . GLY A 1 120 ? 3.949 -16.897 -0.983 1.00 43.50 120 GLY A C 1
ATOM 936 O O . GLY A 1 120 ? 5.111 -16.594 -1.209 1.00 43.50 120 GLY A O 1
ATOM 937 N N . ALA A 1 121 ? 3.089 -16.029 -0.445 1.00 43.91 121 ALA A N 1
ATOM 938 C CA . ALA A 1 121 ? 3.468 -14.671 -0.040 1.00 43.91 121 ALA A CA 1
ATOM 939 C C . ALA A 1 121 ? 4.461 -14.669 1.140 1.00 43.91 121 ALA A C 1
ATOM 941 O O . ALA A 1 121 ? 5.330 -13.808 1.235 1.00 43.91 121 ALA A O 1
ATOM 942 N N . VAL A 1 122 ? 4.362 -15.664 2.029 1.00 44.62 122 VAL A N 1
ATOM 943 C CA . VAL A 1 122 ? 5.351 -15.918 3.087 1.00 44.62 122 VAL A CA 1
ATOM 944 C C . VAL A 1 122 ? 6.624 -16.561 2.515 1.00 44.62 122 VAL A C 1
ATOM 946 O O . VAL A 1 122 ? 7.702 -16.308 3.037 1.00 44.62 122 VAL A O 1
ATOM 949 N N . SER A 1 123 ? 6.524 -17.342 1.435 1.00 45.53 123 SER A N 1
ATOM 950 C CA . SER A 1 123 ? 7.648 -17.988 0.745 1.00 45.53 123 SER A CA 1
ATOM 951 C C . SER A 1 123 ? 8.477 -17.003 -0.071 1.00 45.53 123 SER A C 1
ATOM 953 O O . SER A 1 123 ? 9.688 -17.079 0.015 1.00 45.53 123 SER A O 1
ATOM 955 N N . GLU A 1 124 ? 7.876 -16.049 -0.790 1.00 45.78 124 GLU A N 1
ATOM 956 C CA . GLU A 1 124 ? 8.624 -14.989 -1.490 1.00 45.78 124 GLU A CA 1
ATOM 957 C C . GLU A 1 124 ? 9.401 -14.106 -0.494 1.00 45.78 124 GLU A C 1
ATOM 959 O O . GLU A 1 124 ? 10.541 -13.734 -0.753 1.00 45.78 124 GLU A O 1
ATOM 964 N N . GLU A 1 125 ? 8.830 -13.819 0.683 1.00 45.44 125 GLU A N 1
ATOM 965 C CA . GLU A 1 125 ? 9.502 -13.052 1.743 1.00 45.44 125 GLU A CA 1
ATOM 966 C C . GLU A 1 125 ? 10.558 -13.891 2.485 1.00 45.44 125 GLU A C 1
ATOM 968 O O . GLU A 1 125 ? 11.636 -13.384 2.773 1.00 45.44 125 GLU A O 1
ATOM 973 N N . ASN A 1 126 ? 10.306 -15.181 2.738 1.00 45.94 126 ASN A N 1
ATOM 974 C CA . ASN A 1 126 ? 11.288 -16.099 3.329 1.00 45.94 126 ASN A CA 1
ATOM 975 C C . ASN A 1 126 ? 12.428 -16.445 2.359 1.00 45.94 126 ASN A C 1
ATOM 977 O O . ASN A 1 126 ? 13.561 -16.615 2.798 1.00 45.94 126 ASN A O 1
ATOM 981 N N . GLU A 1 127 ? 12.157 -16.544 1.058 1.00 46.03 127 GLU A N 1
ATOM 982 C CA . GLU A 1 127 ? 13.169 -16.692 0.011 1.00 46.03 127 GLU A CA 1
ATOM 983 C C . GLU A 1 127 ? 13.950 -15.395 -0.171 1.00 46.03 127 GLU A C 1
ATOM 985 O O . GLU A 1 127 ? 15.167 -15.465 -0.281 1.00 46.03 127 GLU A O 1
ATOM 990 N N . ALA A 1 128 ? 13.309 -14.224 -0.094 1.00 47.88 128 ALA A N 1
ATOM 991 C CA . ALA A 1 128 ? 14.016 -12.948 -0.029 1.00 47.88 128 ALA A CA 1
ATOM 992 C C . ALA A 1 128 ? 14.887 -12.847 1.234 1.00 47.88 128 ALA A C 1
ATOM 994 O O . ALA A 1 128 ? 16.036 -12.443 1.130 1.00 47.88 128 ALA A O 1
ATOM 995 N N . LEU A 1 129 ? 14.401 -13.266 2.409 1.00 52.00 129 LEU A N 1
ATOM 996 C CA . LEU A 1 129 ? 15.157 -13.308 3.672 1.00 52.00 129 LEU A CA 1
ATOM 997 C C . LEU A 1 129 ? 16.332 -14.292 3.617 1.00 52.00 129 LEU A C 1
ATOM 999 O O . LEU A 1 129 ? 17.428 -13.956 4.050 1.00 52.00 129 LEU A O 1
ATOM 1003 N N . LYS A 1 130 ? 16.128 -15.485 3.053 1.00 50.12 130 LYS A N 1
ATOM 1004 C CA . LYS A 1 130 ? 17.183 -16.487 2.858 1.00 50.12 130 LYS A CA 1
ATOM 1005 C C . LYS A 1 130 ? 18.209 -16.027 1.821 1.00 50.12 130 LYS A C 1
ATOM 1007 O O . LYS A 1 130 ? 19.402 -16.172 2.044 1.00 50.12 130 LYS A O 1
ATOM 1012 N N . TRP A 1 131 ? 17.757 -15.414 0.728 1.00 47.34 131 TRP A N 1
ATOM 1013 C CA . TRP A 1 131 ? 18.631 -14.771 -0.249 1.00 47.34 131 TRP A CA 1
ATOM 1014 C C . TRP A 1 131 ? 19.383 -13.586 0.369 1.00 47.34 131 TRP A C 1
ATOM 1016 O O . TRP A 1 131 ? 20.546 -13.380 0.041 1.00 47.34 131 TRP A O 1
ATOM 1026 N N . ALA A 1 132 ? 18.776 -12.848 1.307 1.00 48.91 132 ALA A N 1
ATOM 1027 C CA . ALA A 1 132 ? 19.448 -11.811 2.095 1.00 48.91 132 ALA A CA 1
ATOM 1028 C C . ALA A 1 132 ? 20.593 -12.394 2.926 1.00 48.91 132 ALA A C 1
ATOM 1030 O O . ALA A 1 132 ? 21.679 -11.826 2.946 1.00 48.91 132 ALA A O 1
ATOM 1031 N N . ASP A 1 133 ? 20.343 -13.521 3.593 1.00 55.25 133 ASP A N 1
ATOM 1032 C CA . ASP A 1 133 ? 21.309 -14.214 4.450 1.00 55.25 133 ASP A CA 1
ATOM 1033 C C . ASP A 1 133 ? 22.473 -14.776 3.614 1.00 55.25 133 ASP A C 1
ATOM 1035 O O . ASP A 1 133 ? 23.648 -14.574 3.929 1.00 55.25 133 ASP A O 1
ATOM 1039 N N . ASP A 1 134 ? 22.154 -15.372 2.461 1.00 51.38 134 ASP A N 1
ATOM 1040 C CA . ASP A 1 134 ? 23.137 -15.842 1.484 1.00 51.38 134 ASP A CA 1
ATOM 1041 C C . ASP A 1 134 ? 23.943 -14.674 0.881 1.00 51.38 134 ASP A C 1
ATOM 1043 O O . ASP A 1 134 ? 25.158 -14.780 0.712 1.00 51.38 134 ASP A O 1
ATOM 1047 N N . THR A 1 135 ? 23.311 -13.529 0.609 1.00 51.38 135 THR A N 1
ATOM 1048 C CA . THR A 1 135 ? 23.975 -12.333 0.056 1.00 51.38 135 THR A CA 1
ATOM 1049 C C . THR A 1 135 ? 24.845 -11.630 1.096 1.00 51.38 135 THR A C 1
ATOM 1051 O O . THR A 1 135 ? 25.949 -11.200 0.770 1.00 51.38 135 THR A O 1
ATOM 1054 N N . ALA A 1 136 ? 24.414 -11.570 2.359 1.00 59.59 136 ALA A N 1
ATOM 1055 C CA . ALA A 1 136 ? 25.220 -11.065 3.469 1.00 59.59 136 ALA A CA 1
ATOM 1056 C C . ALA A 1 136 ? 26.475 -11.925 3.664 1.00 59.59 136 ALA A C 1
ATOM 1058 O O . ALA A 1 136 ? 27.581 -11.394 3.758 1.00 59.59 136 ALA A O 1
ATOM 1059 N N . ARG A 1 137 ? 26.324 -13.252 3.597 1.00 68.38 137 ARG A N 1
ATOM 1060 C CA . ARG A 1 137 ? 27.446 -14.193 3.632 1.00 68.38 137 ARG A CA 1
ATOM 1061 C C . ARG A 1 137 ? 28.376 -14.028 2.429 1.00 68.38 137 ARG A C 1
ATOM 1063 O O . ARG A 1 137 ? 29.590 -14.104 2.583 1.00 68.38 137 ARG A O 1
ATOM 1070 N N . ILE A 1 138 ? 27.839 -13.765 1.237 1.00 58.94 138 ILE A N 1
ATOM 1071 C CA . ILE A 1 138 ? 28.642 -13.454 0.043 1.00 58.94 138 ILE A CA 1
ATOM 1072 C C . ILE A 1 138 ? 29.400 -12.131 0.214 1.00 58.94 138 ILE A C 1
ATOM 1074 O O . ILE A 1 138 ? 30.566 -12.066 -0.170 1.00 58.94 138 ILE A O 1
ATOM 1078 N N . SER A 1 139 ? 28.788 -11.094 0.787 1.00 63.19 139 SER A N 1
ATOM 1079 C CA . SER A 1 139 ? 29.445 -9.808 1.063 1.00 63.19 139 SER A CA 1
ATOM 1080 C C . SER A 1 139 ? 30.547 -9.935 2.115 1.00 63.19 139 SER A C 1
ATOM 1082 O O . SER A 1 139 ? 31.643 -9.425 1.901 1.00 63.19 139 SER A O 1
ATOM 1084 N N . GLU A 1 140 ? 30.313 -10.695 3.186 1.00 68.12 140 GLU A N 1
ATOM 1085 C CA . GLU A 1 140 ? 31.328 -11.012 4.197 1.00 68.12 140 GLU A CA 1
ATOM 1086 C C . GLU A 1 140 ? 32.500 -11.802 3.584 1.00 68.12 140 GLU A C 1
ATOM 1088 O O . GLU A 1 140 ? 33.668 -11.491 3.817 1.00 68.12 140 GLU A O 1
ATOM 1093 N N . ILE A 1 141 ? 32.205 -12.777 2.714 1.00 70.00 141 ILE A N 1
ATOM 1094 C CA . ILE A 1 141 ? 33.228 -13.514 1.959 1.00 70.00 141 ILE A CA 1
ATOM 1095 C C . ILE A 1 141 ? 33.998 -12.574 1.024 1.00 70.00 141 ILE A C 1
ATOM 1097 O O . ILE A 1 141 ? 35.219 -12.684 0.955 1.00 70.00 141 ILE A O 1
ATOM 1101 N N . ARG A 1 142 ? 33.323 -11.651 0.320 1.00 63.53 142 ARG A N 1
ATOM 1102 C CA . ARG A 1 142 ? 33.946 -10.658 -0.578 1.00 63.53 142 ARG A CA 1
ATOM 1103 C C . ARG A 1 142 ? 34.913 -9.743 0.166 1.00 63.53 142 ARG A C 1
ATOM 1105 O O . ARG A 1 142 ? 36.017 -9.527 -0.328 1.00 63.53 142 ARG A O 1
ATOM 1112 N N . GLU A 1 143 ? 34.534 -9.275 1.352 1.00 73.56 143 GLU A N 1
ATOM 1113 C CA . GLU A 1 143 ? 35.392 -8.466 2.220 1.00 73.56 143 GLU A CA 1
ATOM 1114 C C . GLU A 1 143 ? 36.629 -9.258 2.676 1.00 73.56 143 GLU A C 1
ATOM 1116 O O . GLU A 1 143 ? 37.754 -8.771 2.561 1.00 73.56 143 GLU A O 1
ATOM 1121 N N . GLN A 1 144 ? 36.452 -10.521 3.080 1.00 74.06 144 GLN A N 1
ATOM 1122 C CA . GLN A 1 144 ? 37.558 -11.402 3.482 1.00 74.06 144 GLN A CA 1
ATOM 1123 C C . GLN A 1 144 ? 38.549 -11.703 2.346 1.00 74.06 144 GLN A C 1
ATOM 1125 O O . GLN A 1 144 ? 39.739 -11.888 2.604 1.00 74.06 144 GLN A O 1
ATOM 1130 N N . ILE A 1 145 ? 38.085 -11.746 1.093 1.00 75.81 145 ILE A N 1
ATOM 1131 C CA . ILE A 1 145 ? 38.929 -11.998 -0.090 1.00 75.81 145 ILE A CA 1
ATOM 1132 C C . ILE A 1 145 ? 39.352 -10.714 -0.823 1.00 75.81 145 ILE A C 1
ATOM 1134 O O . ILE A 1 145 ? 39.962 -10.797 -1.889 1.00 75.81 145 ILE A O 1
ATOM 1138 N N . GLY A 1 146 ? 39.062 -9.534 -0.262 1.00 63.88 146 GLY A N 1
ATOM 1139 C CA . GLY A 1 146 ? 39.473 -8.241 -0.814 1.00 63.88 146 GLY A CA 1
ATOM 1140 C C . GLY A 1 146 ? 38.822 -7.886 -2.155 1.00 63.88 146 GLY A C 1
ATOM 1141 O O . GLY A 1 146 ? 39.398 -7.118 -2.926 1.00 63.88 146 GLY A O 1
ATOM 1142 N N . ILE A 1 147 ? 37.646 -8.447 -2.460 1.00 48.81 147 ILE A N 1
ATOM 1143 C CA . ILE A 1 147 ? 36.850 -8.037 -3.619 1.00 48.81 147 ILE A CA 1
ATOM 1144 C C . ILE A 1 147 ? 36.059 -6.788 -3.218 1.00 48.81 147 ILE A C 1
ATOM 1146 O O . ILE A 1 147 ? 35.233 -6.876 -2.308 1.00 48.81 147 ILE A O 1
ATOM 1150 N N . PRO A 1 148 ? 36.275 -5.635 -3.879 1.00 4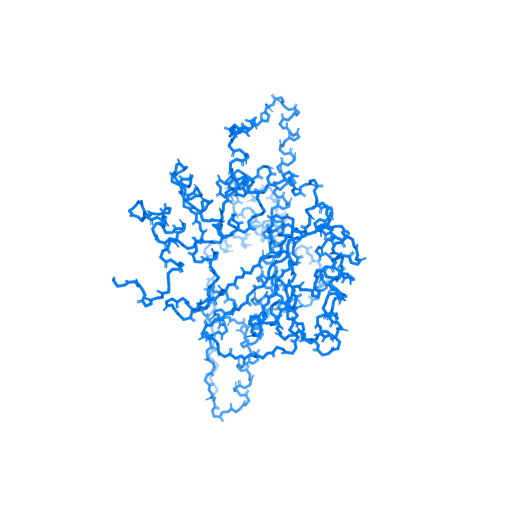8.28 148 PRO A N 1
ATOM 1151 C CA . PRO A 1 148 ? 35.523 -4.429 -3.574 1.00 48.28 148 PRO A CA 1
ATOM 1152 C C . PRO A 1 148 ? 34.030 -4.659 -3.832 1.00 48.28 148 PRO A C 1
ATOM 1154 O O . PRO A 1 148 ? 33.636 -5.206 -4.868 1.00 48.28 148 PRO A O 1
ATOM 1157 N N . THR A 1 149 ? 33.200 -4.249 -2.874 1.00 50.94 149 THR A N 1
ATOM 1158 C CA . THR A 1 149 ? 31.743 -4.182 -3.019 1.00 50.94 149 THR A CA 1
ATOM 1159 C C . THR A 1 149 ? 31.414 -3.323 -4.244 1.00 50.94 149 THR A C 1
ATOM 1161 O O . THR A 1 149 ? 32.116 -2.333 -4.460 1.00 50.94 149 THR A O 1
ATOM 1164 N N . PRO A 1 150 ? 30.401 -3.661 -5.069 1.00 46.69 150 PRO A N 1
ATOM 1165 C CA . PRO A 1 150 ? 30.018 -2.812 -6.188 1.00 46.69 150 PRO A CA 1
ATOM 1166 C C . PRO A 1 150 ? 29.615 -1.444 -5.635 1.00 46.69 150 PRO A C 1
ATOM 1168 O O . PRO A 1 150 ? 28.547 -1.289 -5.047 1.00 46.69 150 PRO A O 1
ATOM 1171 N N . GLU A 1 151 ? 30.503 -0.464 -5.756 1.00 41.78 151 GLU A N 1
ATOM 1172 C CA . GLU A 1 151 ? 30.195 0.911 -5.410 1.00 41.78 151 GLU A CA 1
ATOM 1173 C C . GLU A 1 151 ? 29.062 1.362 -6.328 1.00 41.78 151 GLU A C 1
ATOM 1175 O O . GLU A 1 151 ? 29.217 1.421 -7.546 1.00 41.78 151 GLU A O 1
ATOM 1180 N N . GLN A 1 152 ? 27.900 1.568 -5.704 1.00 43.16 152 GLN A N 1
ATOM 1181 C CA . GLN A 1 152 ? 26.871 2.541 -6.047 1.00 43.16 152 GLN A CA 1
ATOM 1182 C C . GLN A 1 152 ? 26.802 2.860 -7.542 1.00 43.16 152 GLN A C 1
ATOM 1184 O O . GLN A 1 152 ? 27.564 3.672 -8.061 1.00 43.16 152 GLN A O 1
ATOM 1189 N N . GLY A 1 153 ? 25.820 2.270 -8.229 1.00 36.81 153 GLY A N 1
ATOM 1190 C CA . GLY A 1 153 ? 25.339 2.832 -9.486 1.00 36.81 153 GLY A CA 1
ATOM 1191 C C . GLY A 1 153 ? 24.908 4.273 -9.227 1.00 36.81 153 GLY A C 1
ATOM 1192 O O . GLY A 1 153 ? 23.846 4.507 -8.666 1.00 36.81 153 GLY A O 1
ATOM 1193 N N . ILE A 1 154 ? 25.786 5.215 -9.563 1.00 35.47 154 ILE A N 1
ATOM 1194 C CA . ILE A 1 154 ? 25.613 6.645 -9.335 1.00 35.47 154 ILE A CA 1
ATOM 1195 C C . ILE A 1 154 ? 24.423 7.125 -10.175 1.00 35.47 154 ILE A C 1
ATOM 1197 O O . ILE A 1 154 ? 24.564 7.381 -11.371 1.00 35.47 154 ILE A O 1
ATOM 1201 N N . THR A 1 155 ? 23.260 7.291 -9.554 1.00 40.47 155 THR A N 1
ATOM 1202 C CA . THR A 1 155 ? 22.385 8.432 -9.837 1.00 40.47 155 THR A CA 1
ATOM 1203 C C . THR A 1 155 ? 22.897 9.586 -8.979 1.00 40.47 155 THR A C 1
ATOM 1205 O O . THR A 1 155 ? 23.159 9.429 -7.787 1.00 40.47 155 THR A O 1
ATOM 1208 N N . SER A 1 156 ? 23.186 10.737 -9.588 1.00 41.16 156 SER A N 1
ATOM 1209 C CA . SER A 1 156 ? 23.725 11.880 -8.845 1.00 41.16 156 SER A CA 1
ATOM 1210 C C . SER A 1 156 ? 22.716 12.339 -7.783 1.00 41.16 156 SER A C 1
ATOM 1212 O O . SER A 1 156 ? 21.510 12.270 -7.999 1.00 41.16 156 SER A O 1
ATOM 1214 N N . PHE A 1 157 ? 23.188 12.862 -6.647 1.00 35.31 157 PHE A N 1
ATOM 1215 C CA . PHE A 1 157 ? 22.334 13.378 -5.560 1.00 35.31 157 PHE A CA 1
ATOM 1216 C C . PHE A 1 157 ? 21.320 14.461 -5.996 1.00 35.31 157 PHE A C 1
ATOM 1218 O O . PHE A 1 157 ? 20.355 14.722 -5.282 1.00 35.31 157 PHE A O 1
ATOM 1225 N N . GLU A 1 158 ? 21.489 15.065 -7.175 1.00 44.31 158 GLU A N 1
ATOM 1226 C CA . GLU A 1 158 ? 20.514 15.983 -7.783 1.00 44.31 158 GLU A CA 1
ATOM 1227 C C . GLU A 1 158 ? 19.299 15.257 -8.399 1.00 44.31 158 GLU A C 1
ATOM 1229 O O . GLU A 1 158 ? 18.213 15.829 -8.461 1.00 44.31 158 GLU A O 1
ATOM 1234 N N . GLN A 1 159 ? 19.445 13.993 -8.816 1.00 50.78 159 GLN A N 1
ATOM 1235 C CA . GLN A 1 159 ? 18.353 13.158 -9.340 1.00 50.78 159 GLN A CA 1
ATOM 1236 C C . GLN A 1 159 ? 17.485 12.564 -8.219 1.00 50.78 159 GLN A C 1
ATOM 1238 O O . GLN A 1 159 ? 16.270 12.464 -8.389 1.00 50.78 159 GLN A O 1
ATOM 1243 N N . LEU A 1 160 ? 18.084 12.286 -7.056 1.00 50.12 160 LEU A N 1
ATOM 1244 C CA . LEU A 1 160 ? 17.401 11.793 -5.853 1.00 50.12 160 LEU A CA 1
ATOM 1245 C C . LEU A 1 160 ? 16.271 12.734 -5.399 1.00 50.12 160 LEU A C 1
ATOM 1247 O O . LEU A 1 160 ? 15.113 12.330 -5.298 1.00 50.12 160 LEU A O 1
ATOM 1251 N N . GLY A 1 161 ? 16.571 14.028 -5.231 1.00 60.94 161 GLY A N 1
ATOM 1252 C CA . GLY A 1 161 ? 15.556 15.025 -4.863 1.00 60.94 161 GLY A CA 1
ATOM 1253 C C . GLY A 1 161 ? 14.499 15.261 -5.952 1.00 60.94 161 GLY A C 1
ATOM 1254 O O . GLY A 1 161 ? 13.355 15.618 -5.653 1.00 60.94 161 GLY A O 1
ATOM 1255 N N . ALA A 1 162 ? 14.850 15.029 -7.221 1.00 77.62 162 ALA A N 1
ATOM 1256 C CA . ALA A 1 162 ? 13.911 15.150 -8.331 1.00 77.62 162 ALA A CA 1
ATOM 1257 C C . ALA A 1 162 ? 12.882 14.009 -8.326 1.00 77.62 162 ALA A C 1
ATOM 1259 O O . ALA A 1 162 ? 11.697 14.272 -8.493 1.00 77.62 162 ALA A O 1
ATOM 1260 N N . ILE A 1 163 ? 13.291 12.760 -8.076 1.00 85.56 163 ILE A N 1
ATOM 1261 C CA . ILE A 1 163 ? 12.376 11.604 -8.054 1.00 85.56 163 ILE A CA 1
ATOM 1262 C C . ILE A 1 163 ? 11.439 11.641 -6.841 1.00 85.56 163 ILE A C 1
ATOM 1264 O O . ILE A 1 163 ? 10.256 11.308 -6.960 1.00 85.56 163 ILE A O 1
ATOM 1268 N N . GLU A 1 164 ? 11.930 12.065 -5.677 1.00 86.56 164 GLU A N 1
ATOM 1269 C CA . GLU A 1 164 ? 11.110 12.196 -4.466 1.00 86.56 164 GLU A CA 1
ATOM 1270 C C . GLU A 1 164 ? 10.009 13.258 -4.624 1.00 86.56 164 GLU A C 1
ATOM 1272 O O . GLU A 1 164 ? 8.893 13.091 -4.135 1.00 86.56 164 GLU A O 1
ATOM 1277 N N . SER A 1 165 ? 10.280 14.336 -5.361 1.00 87.38 165 SER A N 1
ATOM 1278 C CA . SER A 1 165 ? 9.320 15.429 -5.553 1.00 87.38 165 SER A CA 1
ATOM 1279 C C . SER A 1 165 ? 8.302 15.194 -6.675 1.00 87.38 165 SER A C 1
ATOM 1281 O O . SER A 1 165 ? 7.305 15.914 -6.736 1.00 87.38 165 SER A O 1
ATOM 1283 N N . MET A 1 166 ? 8.496 14.175 -7.523 1.00 90.19 166 MET A N 1
ATOM 1284 C CA . MET A 1 166 ? 7.561 13.851 -8.605 1.00 90.19 166 MET A CA 1
ATOM 1285 C C . MET A 1 166 ? 6.164 13.489 -8.078 1.00 90.19 166 MET A C 1
ATOM 1287 O O . MET A 1 166 ? 5.992 12.716 -7.124 1.00 90.19 166 MET A O 1
ATOM 1291 N N . SER A 1 167 ? 5.141 13.966 -8.778 1.00 89.19 167 SER A N 1
ATOM 1292 C CA . SER A 1 167 ? 3.800 13.386 -8.716 1.00 89.19 167 SER A CA 1
ATOM 1293 C C . SER A 1 167 ? 3.814 11.913 -9.147 1.00 89.19 167 SER A C 1
ATOM 1295 O O . SER A 1 167 ? 4.789 11.407 -9.704 1.00 89.19 167 SER A O 1
ATOM 1297 N N . VAL A 1 168 ? 2.725 11.188 -8.878 1.00 89.19 168 VAL A N 1
ATOM 1298 C CA . VAL A 1 168 ? 2.608 9.778 -9.295 1.00 89.19 168 VAL A CA 1
ATOM 1299 C C . VAL A 1 168 ? 2.661 9.662 -10.821 1.00 89.19 168 VAL A C 1
ATOM 1301 O O . VAL A 1 168 ? 3.248 8.722 -11.344 1.00 89.19 168 VAL A O 1
ATOM 1304 N N . GLU A 1 169 ? 2.091 10.630 -11.533 1.00 90.69 169 GLU A N 1
ATOM 1305 C CA . GLU A 1 169 ? 2.064 10.693 -12.991 1.00 90.69 169 GLU A CA 1
ATOM 1306 C C . GLU A 1 169 ? 3.442 10.969 -13.591 1.00 90.69 169 GLU A C 1
ATOM 1308 O O . GLU A 1 169 ? 3.878 10.239 -14.479 1.00 90.69 169 GLU A O 1
ATOM 1313 N N . GLU A 1 170 ? 4.154 11.975 -13.081 1.00 91.56 170 GLU A N 1
ATOM 1314 C CA . GLU A 1 170 ? 5.528 12.266 -13.514 1.00 91.56 170 GLU A CA 1
ATOM 1315 C C . GLU A 1 170 ? 6.439 11.068 -13.242 1.00 91.56 170 GLU A C 1
ATOM 1317 O O . GLU A 1 170 ? 7.227 10.661 -14.099 1.00 91.56 170 GLU A O 1
ATOM 1322 N N . PHE A 1 171 ? 6.270 10.442 -12.074 1.00 93.88 171 PHE A N 1
ATOM 1323 C CA . PHE A 1 171 ? 7.026 9.257 -11.712 1.00 93.88 171 PHE A CA 1
ATOM 1324 C C . PHE A 1 171 ? 6.696 8.053 -12.608 1.00 93.88 171 PHE A C 1
ATOM 1326 O O . PHE A 1 171 ? 7.592 7.285 -12.945 1.00 93.88 171 PHE A O 1
ATOM 1333 N N . ALA A 1 172 ? 5.449 7.899 -13.060 1.00 93.38 172 ALA A N 1
ATOM 1334 C CA . ALA A 1 172 ? 5.061 6.854 -14.007 1.00 93.38 172 ALA A CA 1
ATOM 1335 C C . ALA A 1 172 ? 5.743 7.016 -15.373 1.00 93.38 172 ALA A C 1
ATOM 1337 O O . ALA A 1 172 ? 6.254 6.041 -15.930 1.00 93.38 172 ALA A O 1
ATOM 1338 N N . VAL A 1 173 ? 5.789 8.248 -15.891 1.00 91.31 173 VAL A N 1
ATOM 1339 C CA . VAL A 1 173 ? 6.495 8.568 -17.141 1.00 91.31 173 VAL A CA 1
ATOM 1340 C C . VAL A 1 173 ? 7.988 8.278 -17.000 1.00 91.31 173 VAL A C 1
ATOM 1342 O O . VAL A 1 173 ? 8.567 7.600 -17.854 1.00 91.31 173 VAL A O 1
ATOM 1345 N N . TYR A 1 174 ? 8.594 8.714 -15.893 1.00 92.75 174 TYR A N 1
ATOM 1346 C CA . TYR A 1 174 ? 9.989 8.417 -15.572 1.00 92.75 174 TYR A CA 1
ATOM 1347 C C . TYR A 1 174 ? 10.258 6.905 -15.508 1.00 92.75 174 TYR A C 1
ATOM 1349 O O . TYR A 1 174 ? 11.179 6.409 -16.157 1.00 92.75 174 TYR A O 1
ATOM 1357 N N . LEU A 1 175 ? 9.416 6.157 -14.792 1.00 92.00 175 LEU A N 1
ATOM 1358 C CA . LEU A 1 175 ? 9.544 4.713 -14.608 1.00 92.00 175 LEU A CA 1
ATOM 1359 C C . LEU A 1 175 ? 9.501 3.952 -15.944 1.00 92.00 175 LEU A C 1
ATOM 1361 O O . LEU A 1 175 ? 10.321 3.062 -16.177 1.00 92.00 175 LEU A O 1
ATOM 1365 N N . ALA A 1 176 ? 8.586 4.321 -16.846 1.00 90.06 176 ALA A N 1
ATOM 1366 C CA . ALA A 1 176 ? 8.505 3.729 -18.181 1.00 90.06 176 ALA A CA 1
ATOM 1367 C C . ALA A 1 176 ? 9.734 4.060 -19.046 1.00 90.06 176 ALA A C 1
ATOM 1369 O O . ALA A 1 176 ? 10.223 3.201 -19.784 1.00 90.06 176 ALA A O 1
ATOM 1370 N N . ALA A 1 177 ? 10.250 5.290 -18.960 1.00 89.62 177 ALA A N 1
ATOM 1371 C CA . ALA A 1 177 ? 11.451 5.702 -19.682 1.00 89.62 177 ALA A CA 1
ATOM 1372 C C . ALA A 1 177 ? 12.706 4.961 -19.186 1.00 89.62 177 ALA A C 1
ATOM 1374 O O . ALA A 1 177 ? 13.507 4.494 -19.999 1.00 89.62 177 ALA A O 1
ATOM 1375 N N . GLU A 1 178 ? 12.856 4.794 -17.870 1.00 89.81 178 GLU A N 1
ATOM 1376 C CA . GLU A 1 178 ? 13.986 4.066 -17.289 1.00 89.81 178 GLU A CA 1
ATOM 1377 C C . GLU A 1 178 ? 13.928 2.571 -17.646 1.00 89.81 178 GLU A C 1
ATOM 1379 O O . GLU A 1 178 ? 14.944 1.995 -18.032 1.00 89.81 178 GLU A O 1
ATOM 1384 N N . ALA A 1 179 ? 12.737 1.958 -17.650 1.00 89.00 179 ALA A N 1
ATOM 1385 C CA . ALA A 1 179 ? 12.552 0.577 -18.106 1.00 89.00 179 ALA A CA 1
ATOM 1386 C C . ALA A 1 179 ? 13.043 0.373 -19.549 1.00 89.00 179 ALA A C 1
ATOM 1388 O O . ALA A 1 179 ? 13.819 -0.546 -19.825 1.00 89.00 179 ALA A O 1
ATOM 1389 N N . LYS A 1 180 ? 12.678 1.295 -20.453 1.00 86.38 180 LYS A N 1
ATOM 1390 C CA . LYS A 1 180 ? 13.144 1.299 -21.850 1.00 86.38 180 LYS A CA 1
ATOM 1391 C C . LYS A 1 180 ? 14.660 1.429 -21.944 1.00 86.38 180 LYS A C 1
ATOM 1393 O O . LYS A 1 180 ? 15.296 0.662 -22.663 1.00 86.38 180 LYS A O 1
ATOM 1398 N N . LYS A 1 181 ? 15.247 2.377 -21.210 1.00 87.62 181 LYS A N 1
ATOM 1399 C CA . LYS A 1 181 ? 16.699 2.608 -21.183 1.00 87.62 181 LYS A CA 1
ATOM 1400 C C . LYS A 1 181 ? 17.467 1.367 -20.728 1.00 87.62 181 LYS A C 1
ATOM 1402 O O . LYS A 1 181 ? 18.542 1.093 -21.252 1.00 87.62 181 LYS A O 1
ATOM 1407 N N . GLN A 1 182 ? 16.907 0.608 -19.789 1.00 85.44 182 GLN A N 1
ATOM 1408 C CA . GLN A 1 182 ? 17.501 -0.635 -19.300 1.00 85.44 182 GLN A CA 1
ATOM 1409 C C . GLN A 1 182 ? 17.142 -1.868 -20.143 1.00 85.44 182 GLN A C 1
ATOM 1411 O O . GLN A 1 182 ? 17.633 -2.959 -19.856 1.00 85.44 182 GLN A O 1
ATOM 1416 N N . GLY A 1 183 ? 16.307 -1.718 -21.178 1.00 86.81 183 GLY A N 1
ATOM 1417 C CA . GLY A 1 183 ? 15.841 -2.828 -22.010 1.00 86.81 183 GLY A CA 1
ATOM 1418 C C . GLY A 1 183 ? 15.023 -3.856 -21.226 1.00 86.81 183 GLY A C 1
ATOM 1419 O O . GLY A 1 183 ? 15.099 -5.048 -21.519 1.00 86.81 183 GLY A O 1
ATOM 1420 N N . LYS A 1 184 ? 14.291 -3.414 -20.196 1.00 86.12 184 LYS A N 1
ATOM 1421 C CA . LYS A 1 184 ? 13.498 -4.270 -19.309 1.00 86.12 184 LYS A CA 1
ATOM 1422 C C . LYS A 1 184 ? 12.014 -3.971 -19.445 1.00 86.12 184 LYS A C 1
ATOM 1424 O O . LYS A 1 184 ? 11.603 -2.821 -19.551 1.00 86.12 184 LYS A O 1
ATOM 1429 N N . GLU A 1 185 ? 11.210 -5.023 -19.372 1.00 86.81 185 GLU A N 1
ATOM 1430 C CA . GLU A 1 185 ? 9.763 -4.903 -19.233 1.00 86.81 185 GLU A CA 1
ATOM 1431 C C . GLU A 1 185 ? 9.393 -4.835 -17.750 1.00 86.81 185 GLU A C 1
ATOM 1433 O O . GLU A 1 185 ? 9.889 -5.620 -16.939 1.00 86.81 185 GLU A O 1
ATOM 1438 N N . LEU A 1 186 ? 8.486 -3.924 -17.395 1.00 84.62 186 LEU A N 1
ATOM 1439 C CA . LEU A 1 186 ? 7.928 -3.861 -16.048 1.00 84.62 186 LEU A CA 1
ATOM 1440 C C . LEU A 1 186 ? 6.596 -4.601 -16.010 1.00 84.62 186 LEU A C 1
ATOM 1442 O O . LEU A 1 186 ? 5.626 -4.181 -16.642 1.00 84.62 186 LEU A O 1
ATOM 1446 N N . ALA A 1 187 ? 6.525 -5.687 -15.241 1.00 85.00 187 ALA A N 1
ATOM 1447 C CA . ALA A 1 187 ? 5.261 -6.362 -14.973 1.00 85.00 187 ALA A CA 1
ATOM 1448 C C . ALA A 1 187 ? 4.305 -5.431 -14.202 1.00 85.00 187 ALA A C 1
ATOM 1450 O O . ALA A 1 187 ? 4.754 -4.612 -13.400 1.00 85.00 187 ALA A O 1
ATOM 1451 N N . GLY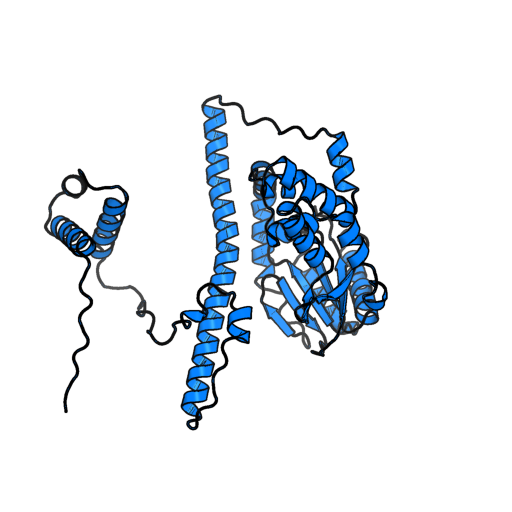 A 1 188 ? 2.989 -5.593 -14.390 1.00 81.38 188 GLY A N 1
ATOM 1452 C CA . GLY A 1 188 ? 1.983 -4.710 -13.777 1.00 81.38 188 GLY A CA 1
ATOM 1453 C C . GLY A 1 188 ? 2.103 -4.615 -12.252 1.00 81.38 188 GLY A C 1
ATOM 1454 O O . GLY A 1 188 ? 2.076 -3.519 -11.701 1.00 81.38 188 GLY A O 1
ATOM 1455 N N . LYS A 1 189 ? 2.354 -5.745 -11.572 1.00 81.50 189 LYS A N 1
ATOM 1456 C CA . LYS A 1 189 ? 2.607 -5.784 -10.118 1.00 81.50 189 LYS A CA 1
ATOM 1457 C C . LYS A 1 189 ? 3.841 -4.957 -9.732 1.00 81.50 189 LYS A C 1
ATOM 1459 O O . LYS A 1 189 ? 3.776 -4.172 -8.795 1.00 81.50 189 LYS A O 1
ATOM 1464 N N . THR A 1 190 ? 4.941 -5.086 -10.473 1.00 85.31 190 THR A N 1
ATOM 1465 C CA . THR A 1 190 ? 6.186 -4.343 -10.225 1.00 85.31 190 THR A CA 1
ATOM 1466 C C . THR A 1 190 ? 6.002 -2.844 -10.450 1.00 85.31 190 THR A C 1
ATOM 1468 O O . THR A 1 190 ? 6.436 -2.042 -9.626 1.00 85.31 190 THR A O 1
ATOM 1471 N N . ALA A 1 191 ? 5.310 -2.457 -11.527 1.00 89.62 191 ALA A N 1
ATOM 1472 C CA . ALA A 1 191 ? 4.974 -1.062 -11.789 1.00 89.62 191 ALA A CA 1
ATOM 1473 C C . ALA A 1 191 ? 4.086 -0.491 -10.671 1.00 89.62 191 ALA A C 1
ATOM 1475 O O . ALA A 1 191 ? 4.362 0.589 -10.157 1.00 89.62 191 ALA A O 1
ATOM 1476 N N . TYR A 1 192 ? 3.076 -1.242 -10.227 1.00 90.31 192 TYR A N 1
ATOM 1477 C CA . TYR A 1 192 ? 2.207 -0.843 -9.122 1.00 90.31 192 TYR A CA 1
ATOM 1478 C C . TYR A 1 192 ? 2.974 -0.668 -7.805 1.00 90.31 192 TYR A C 1
ATOM 1480 O O . TYR A 1 192 ? 2.781 0.323 -7.104 1.00 90.31 192 TYR A O 1
ATOM 1488 N N . GLU A 1 193 ? 3.866 -1.597 -7.459 1.00 89.06 193 GLU A N 1
ATOM 1489 C CA . GLU A 1 193 ? 4.699 -1.499 -6.254 1.00 89.06 193 GLU A CA 1
ATOM 1490 C C . GLU A 1 193 ? 5.653 -0.301 -6.290 1.00 89.06 193 GLU A C 1
ATOM 1492 O O . GLU A 1 193 ? 5.864 0.341 -5.263 1.00 89.06 193 GLU A O 1
ATOM 1497 N N . ALA A 1 194 ? 6.197 0.036 -7.461 1.00 91.19 194 ALA A N 1
ATOM 1498 C CA . ALA A 1 194 ? 6.998 1.243 -7.625 1.00 91.19 194 ALA A CA 1
ATOM 1499 C C . ALA A 1 194 ? 6.140 2.510 -7.470 1.00 91.19 194 ALA A C 1
ATOM 1501 O O . ALA A 1 194 ? 6.510 3.416 -6.729 1.00 91.19 194 ALA A O 1
ATOM 1502 N N . LEU A 1 195 ? 4.965 2.567 -8.106 1.00 92.19 195 LEU A N 1
ATOM 1503 C CA . LEU A 1 195 ? 4.068 3.730 -8.049 1.00 92.19 195 LEU A CA 1
ATOM 1504 C C . LEU A 1 195 ? 3.448 3.952 -6.663 1.00 92.19 195 LEU A C 1
ATOM 1506 O O . LEU A 1 195 ? 3.117 5.083 -6.309 1.00 92.19 195 LEU A O 1
ATOM 1510 N N . THR A 1 196 ? 3.292 2.884 -5.878 1.00 92.00 196 THR A N 1
ATOM 1511 C CA . THR A 1 196 ? 2.804 2.942 -4.492 1.00 92.00 196 THR A CA 1
ATOM 1512 C C . THR A 1 196 ? 3.909 3.140 -3.456 1.00 92.00 196 THR A C 1
ATOM 1514 O O . THR A 1 196 ? 3.618 3.292 -2.266 1.00 92.00 196 THR A O 1
ATOM 1517 N N . ALA A 1 197 ? 5.171 3.190 -3.891 1.00 92.38 197 ALA A N 1
ATOM 1518 C CA . ALA A 1 197 ? 6.298 3.458 -3.018 1.00 92.38 197 ALA A CA 1
ATOM 1519 C C . ALA A 1 197 ? 6.185 4.846 -2.380 1.00 92.38 197 ALA A C 1
ATOM 1521 O O . ALA A 1 197 ? 5.737 5.814 -3.008 1.00 92.38 197 ALA A O 1
ATOM 1522 N N . ARG A 1 198 ? 6.652 4.958 -1.135 1.00 91.56 198 ARG A N 1
ATOM 1523 C CA . ARG A 1 198 ? 6.945 6.266 -0.544 1.00 91.56 198 ARG A CA 1
ATOM 1524 C C . ARG A 1 198 ? 7.940 7.014 -1.434 1.00 91.56 198 ARG A C 1
ATOM 1526 O O . ARG A 1 198 ? 8.812 6.349 -2.002 1.00 91.56 198 ARG A O 1
ATOM 1533 N N . PRO A 1 199 ? 7.846 8.349 -1.549 1.00 90.75 199 PRO A N 1
ATOM 1534 C CA . PRO A 1 199 ? 8.794 9.149 -2.317 1.00 90.75 199 PRO A CA 1
ATOM 1535 C C . PRO A 1 199 ? 10.258 8.753 -2.099 1.00 90.75 199 PRO A C 1
ATOM 1537 O O . PRO A 1 199 ? 10.936 8.385 -3.055 1.00 90.75 199 PRO A O 1
ATOM 1540 N N . GLU A 1 200 ? 10.688 8.679 -0.840 1.00 88.25 200 GLU A N 1
ATOM 1541 C CA . GLU A 1 200 ? 12.048 8.335 -0.412 1.00 88.25 200 GLU A CA 1
ATOM 1542 C C . GLU A 1 200 ? 12.432 6.858 -0.631 1.00 88.25 200 GLU A C 1
ATOM 1544 O O . GLU A 1 200 ? 13.560 6.447 -0.375 1.00 88.25 200 GLU A O 1
ATOM 1549 N N . CYS A 1 201 ? 11.490 6.018 -1.068 1.00 89.81 201 CYS A N 1
ATOM 1550 C CA . CYS A 1 201 ? 11.708 4.604 -1.382 1.00 89.81 201 CYS A CA 1
ATOM 1551 C C . CYS A 1 201 ? 11.595 4.301 -2.883 1.00 89.81 201 CYS A C 1
ATOM 1553 O O . CYS A 1 201 ? 11.790 3.152 -3.288 1.00 89.81 201 CYS A O 1
ATOM 1555 N N . ARG A 1 202 ? 11.278 5.294 -3.721 1.00 90.81 202 ARG A N 1
ATOM 1556 C CA . ARG A 1 202 ? 11.076 5.103 -5.164 1.00 90.81 202 ARG A CA 1
ATOM 1557 C C . ARG A 1 202 ? 12.319 4.569 -5.862 1.00 90.81 202 ARG A C 1
ATOM 1559 O O . ARG A 1 202 ? 12.212 3.612 -6.623 1.00 90.81 202 ARG A O 1
ATOM 1566 N N . GLU A 1 203 ? 13.494 5.118 -5.565 1.00 88.44 203 GLU A N 1
ATOM 1567 C CA . GLU A 1 203 ? 14.745 4.637 -6.162 1.00 88.44 203 GLU A CA 1
ATOM 1568 C C . GLU A 1 203 ? 15.069 3.197 -5.765 1.00 88.44 203 GLU A C 1
ATOM 1570 O O . GLU A 1 203 ? 15.437 2.390 -6.618 1.00 88.44 203 GLU A O 1
ATOM 1575 N N . LEU A 1 204 ? 14.851 2.838 -4.495 1.00 85.69 204 LEU A N 1
ATOM 1576 C CA . LEU A 1 204 ? 15.018 1.462 -4.020 1.00 85.69 204 LEU A CA 1
ATOM 1577 C C . LEU A 1 204 ? 14.129 0.496 -4.813 1.00 85.69 204 LEU A C 1
ATOM 1579 O O . LEU A 1 204 ? 14.577 -0.571 -5.235 1.00 85.69 204 LEU A O 1
ATOM 1583 N N . ARG A 1 205 ? 12.869 0.885 -5.051 1.00 86.69 205 ARG A N 1
ATOM 1584 C CA . ARG A 1 205 ? 11.911 0.088 -5.827 1.00 86.69 205 ARG A CA 1
ATOM 1585 C C . ARG A 1 205 ? 12.284 -0.009 -7.298 1.00 86.69 205 ARG A C 1
ATOM 1587 O O . ARG A 1 205 ? 12.147 -1.085 -7.867 1.00 86.69 205 ARG A O 1
ATOM 1594 N N . ILE A 1 206 ? 12.788 1.067 -7.892 1.00 87.19 206 ILE A N 1
ATOM 1595 C CA . ILE A 1 206 ? 13.283 1.076 -9.271 1.00 87.19 206 ILE A CA 1
ATOM 1596 C C . ILE A 1 206 ? 14.484 0.149 -9.424 1.00 87.19 206 ILE A C 1
ATOM 1598 O O . ILE A 1 206 ? 14.487 -0.720 -10.294 1.00 87.19 206 ILE A O 1
ATOM 1602 N N . SER A 1 207 ? 15.482 0.302 -8.556 1.00 81.38 207 SER A N 1
ATOM 1603 C CA . SER A 1 207 ? 16.695 -0.513 -8.582 1.00 81.38 207 SER A CA 1
ATOM 1604 C C . SER A 1 207 ? 16.350 -2.003 -8.475 1.00 81.38 207 SER A C 1
ATOM 1606 O O . SER A 1 207 ? 16.770 -2.808 -9.312 1.00 81.38 207 SER A O 1
ATOM 1608 N N . SER A 1 208 ? 15.476 -2.357 -7.525 1.00 77.31 208 SER A N 1
ATOM 1609 C CA . SER A 1 208 ? 15.020 -3.736 -7.333 1.00 77.31 208 SER A CA 1
ATOM 1610 C C . SER A 1 208 ? 14.188 -4.253 -8.510 1.00 77.31 208 SER A C 1
ATOM 1612 O O . SER A 1 208 ? 14.427 -5.368 -8.980 1.00 77.31 208 SER A O 1
ATOM 1614 N N . ALA A 1 209 ? 13.284 -3.437 -9.064 1.00 79.62 209 ALA A N 1
ATOM 1615 C CA . ALA A 1 209 ? 12.522 -3.775 -10.270 1.00 79.62 209 ALA A CA 1
ATOM 1616 C C . ALA A 1 209 ? 13.436 -4.101 -11.462 1.00 79.62 209 ALA A C 1
ATOM 1618 O O . ALA A 1 209 ? 13.100 -4.931 -12.308 1.00 79.62 209 ALA A O 1
ATOM 1619 N N . PHE A 1 210 ? 14.622 -3.497 -11.498 1.00 80.69 210 PHE A N 1
ATOM 1620 C CA . PHE A 1 210 ? 15.648 -3.768 -12.491 1.00 80.69 210 PHE A CA 1
ATOM 1621 C C . PHE A 1 210 ? 16.753 -4.701 -11.988 1.00 80.69 210 PHE A C 1
ATOM 1623 O O . PHE A 1 210 ? 17.859 -4.707 -12.526 1.00 80.69 210 PHE A O 1
ATOM 1630 N N . GLY A 1 211 ? 16.437 -5.587 -11.046 1.00 75.25 211 GLY A N 1
ATOM 1631 C CA . GLY A 1 211 ? 17.290 -6.709 -10.657 1.00 75.25 211 GLY A CA 1
ATOM 1632 C C . GLY A 1 211 ? 18.471 -6.348 -9.759 1.00 75.25 211 GLY A C 1
ATOM 1633 O O . GLY A 1 211 ? 19.280 -7.227 -9.478 1.00 75.25 211 GLY A O 1
ATOM 1634 N N . ASN A 1 212 ? 18.572 -5.102 -9.292 1.00 76.31 212 ASN A N 1
ATOM 1635 C CA . ASN A 1 212 ? 19.513 -4.713 -8.249 1.00 76.31 212 ASN A CA 1
ATOM 1636 C C . ASN A 1 212 ? 18.760 -4.541 -6.925 1.00 76.31 212 ASN A C 1
ATOM 1638 O O . ASN A 1 212 ? 18.223 -3.477 -6.613 1.00 76.31 212 ASN A O 1
ATOM 1642 N N . SER A 1 213 ? 18.713 -5.620 -6.149 1.00 76.69 213 SER A N 1
ATOM 1643 C CA . SER A 1 213 ? 17.993 -5.636 -4.875 1.00 76.69 213 SER A CA 1
ATOM 1644 C C . SER A 1 213 ? 18.883 -5.334 -3.672 1.00 76.69 213 SER A C 1
ATOM 1646 O O . SER A 1 213 ? 18.357 -5.283 -2.569 1.00 76.69 213 SER A O 1
ATOM 1648 N N . ASP A 1 214 ? 20.183 -5.081 -3.845 1.00 75.12 214 ASP A N 1
ATOM 1649 C CA . ASP A 1 214 ? 21.140 -4.971 -2.732 1.00 75.12 214 ASP A CA 1
ATOM 1650 C C . ASP A 1 214 ? 20.718 -3.898 -1.714 1.00 75.12 214 ASP A C 1
ATOM 1652 O O . ASP A 1 214 ? 20.609 -4.173 -0.520 1.00 75.12 214 ASP A O 1
ATOM 1656 N N . ALA A 1 215 ? 20.359 -2.704 -2.192 1.00 71.31 215 ALA A N 1
ATOM 1657 C CA . ALA A 1 215 ? 19.903 -1.611 -1.331 1.00 71.31 215 ALA A CA 1
ATOM 1658 C C . ALA A 1 215 ? 18.543 -1.901 -0.664 1.00 71.31 215 ALA A C 1
ATOM 1660 O O . ALA A 1 215 ? 18.303 -1.515 0.480 1.00 71.31 215 ALA A O 1
ATOM 1661 N N . LEU A 1 216 ? 17.644 -2.609 -1.358 1.00 75.88 216 LEU A N 1
ATOM 1662 C CA . LEU A 1 216 ? 16.370 -3.041 -0.780 1.00 75.88 216 LEU A CA 1
ATOM 1663 C C . LEU A 1 216 ? 16.601 -4.078 0.330 1.00 75.88 216 LEU A C 1
ATOM 1665 O O . LEU A 1 216 ? 15.973 -4.010 1.388 1.00 75.88 216 LEU A O 1
ATOM 1669 N N . MET A 1 217 ? 17.537 -5.002 0.114 1.00 74.88 217 MET A N 1
ATOM 1670 C CA . MET A 1 217 ? 17.914 -6.003 1.104 1.00 74.88 217 MET A CA 1
ATOM 1671 C C . MET A 1 217 ? 18.601 -5.384 2.311 1.00 74.88 217 MET A C 1
ATOM 1673 O O . MET A 1 217 ? 18.334 -5.817 3.426 1.00 74.88 217 MET A O 1
ATOM 1677 N N . GLU A 1 218 ? 19.426 -4.353 2.129 1.00 75.38 218 GLU A N 1
ATOM 1678 C CA . GLU A 1 218 ? 20.019 -3.614 3.245 1.00 75.38 218 GLU A CA 1
ATOM 1679 C C . GLU A 1 218 ? 18.934 -2.978 4.128 1.00 75.38 218 GLU A C 1
ATOM 1681 O O . GLU A 1 218 ? 18.981 -3.086 5.356 1.00 75.38 218 GLU A O 1
ATOM 1686 N N . VAL A 1 219 ? 17.896 -2.390 3.519 1.00 77.00 219 VAL A N 1
ATOM 1687 C CA . VAL A 1 219 ? 16.734 -1.872 4.257 1.00 77.00 219 VAL A CA 1
ATOM 1688 C C . VAL A 1 219 ? 16.029 -2.987 5.026 1.00 77.00 219 VAL A C 1
ATOM 1690 O O . VAL A 1 219 ? 15.686 -2.794 6.196 1.00 77.00 219 VAL A O 1
ATOM 1693 N N . PHE A 1 220 ? 15.833 -4.158 4.420 1.00 82.94 220 PHE A N 1
ATOM 1694 C CA . PHE A 1 220 ? 15.236 -5.301 5.112 1.00 82.94 220 PHE A CA 1
ATOM 1695 C C . PHE A 1 220 ? 16.117 -5.843 6.230 1.00 82.94 220 PHE A C 1
ATOM 1697 O O . PHE A 1 220 ? 15.592 -6.155 7.291 1.00 82.94 220 PHE A O 1
ATOM 1704 N N . HIS A 1 221 ? 17.434 -5.892 6.047 1.00 75.69 221 HIS A N 1
ATOM 1705 C CA . HIS A 1 221 ? 18.373 -6.325 7.074 1.00 75.69 221 HIS A CA 1
ATOM 1706 C C . HIS A 1 221 ? 18.334 -5.378 8.276 1.00 75.69 221 HIS A C 1
ATOM 1708 O O . HIS A 1 221 ? 18.092 -5.803 9.406 1.00 75.69 221 HIS A O 1
ATOM 1714 N N . LYS A 1 222 ? 18.464 -4.071 8.022 1.00 81.12 222 LYS A N 1
ATOM 1715 C CA . LYS A 1 222 ? 18.444 -3.032 9.058 1.00 81.12 222 LYS A CA 1
ATOM 1716 C C . LYS A 1 222 ? 17.146 -3.026 9.871 1.00 81.12 222 LYS A C 1
ATOM 1718 O O . LYS A 1 222 ? 17.167 -2.673 11.046 1.00 81.12 222 LYS A O 1
ATOM 1723 N N . ASN A 1 223 ? 16.028 -3.413 9.257 1.00 82.44 223 ASN A N 1
ATOM 1724 C CA . ASN A 1 223 ? 14.706 -3.409 9.884 1.00 82.44 223 ASN A CA 1
ATOM 1725 C C . ASN A 1 223 ? 14.163 -4.818 10.178 1.00 82.44 223 ASN A C 1
ATOM 1727 O O . ASN A 1 223 ? 12.996 -4.946 10.545 1.00 82.44 223 ASN A O 1
ATOM 1731 N N . GLY A 1 224 ? 14.966 -5.874 10.019 1.00 84.62 224 GLY A N 1
ATOM 1732 C CA . GLY A 1 224 ? 14.472 -7.253 9.929 1.00 84.62 224 GLY A CA 1
ATOM 1733 C C . GLY A 1 224 ? 13.693 -7.705 11.161 1.00 84.62 224 GLY A C 1
ATOM 1734 O O . GLY A 1 224 ? 12.608 -8.276 11.041 1.00 84.62 224 GLY A O 1
ATOM 1735 N N . GLU A 1 225 ? 14.192 -7.378 12.356 1.00 83.62 225 GLU A N 1
ATOM 1736 C CA . GLU A 1 225 ? 13.500 -7.685 13.611 1.00 83.62 225 GLU A CA 1
ATOM 1737 C C . GLU A 1 225 ? 12.161 -6.942 13.725 1.00 83.62 225 GLU A C 1
ATOM 1739 O O . GLU A 1 225 ? 11.150 -7.549 14.079 1.00 83.62 225 GLU A O 1
ATOM 1744 N N . ALA A 1 226 ? 12.133 -5.653 13.377 1.00 86.69 226 ALA A N 1
ATOM 1745 C CA . ALA A 1 226 ? 10.926 -4.835 13.429 1.00 86.69 226 ALA A CA 1
ATOM 1746 C C . ALA A 1 226 ? 9.886 -5.285 12.389 1.00 86.69 226 ALA A C 1
ATOM 1748 O O . ALA A 1 226 ? 8.702 -5.371 12.704 1.00 86.69 226 ALA A O 1
ATOM 1749 N N . ILE A 1 227 ? 10.317 -5.651 11.176 1.00 86.50 227 ILE A N 1
ATOM 1750 C CA . ILE A 1 227 ? 9.453 -6.215 10.127 1.00 86.50 227 ILE A CA 1
ATOM 1751 C C . ILE A 1 227 ? 8.838 -7.540 10.590 1.00 86.50 227 ILE A C 1
ATOM 1753 O O . ILE A 1 227 ? 7.628 -7.737 10.450 1.00 86.50 227 ILE A O 1
ATOM 1757 N N . ARG A 1 228 ? 9.651 -8.436 11.166 1.00 83.69 228 ARG A N 1
ATOM 1758 C CA . ARG A 1 228 ? 9.177 -9.721 11.694 1.00 83.69 228 ARG A CA 1
ATOM 1759 C C . ARG A 1 228 ? 8.163 -9.507 12.814 1.00 83.69 228 ARG A C 1
ATOM 1761 O O . ARG A 1 228 ? 7.071 -10.065 12.756 1.00 83.69 228 ARG A O 1
ATOM 1768 N N . LYS A 1 229 ? 8.492 -8.650 13.782 1.00 85.88 229 LYS A N 1
ATOM 1769 C CA . LYS A 1 229 ? 7.600 -8.318 14.894 1.00 85.88 229 LYS A CA 1
ATOM 1770 C C . LYS A 1 229 ? 6.279 -7.724 14.407 1.00 85.88 229 LYS A C 1
ATOM 1772 O O . LYS A 1 229 ? 5.221 -8.153 14.853 1.00 85.88 229 LYS A O 1
ATOM 1777 N N . PHE A 1 230 ? 6.322 -6.806 13.440 1.00 87.38 230 PHE A N 1
ATOM 1778 C CA . PHE A 1 230 ? 5.122 -6.210 12.855 1.00 87.38 230 PHE A CA 1
ATOM 1779 C C . PHE A 1 230 ? 4.165 -7.273 12.290 1.00 87.38 230 PHE A C 1
ATOM 1781 O O . PHE A 1 230 ? 2.955 -7.182 12.495 1.00 87.38 230 PHE A O 1
ATOM 1788 N N . LYS A 1 231 ? 4.708 -8.297 11.618 1.00 84.00 231 LYS A N 1
ATOM 1789 C CA . LYS A 1 231 ? 3.950 -9.425 11.054 1.00 84.00 231 LYS A CA 1
ATOM 1790 C C . LYS A 1 231 ? 3.372 -10.358 12.125 1.00 84.00 231 LYS A C 1
ATOM 1792 O O . LYS A 1 231 ? 2.255 -10.848 11.991 1.00 84.00 231 LYS A O 1
ATOM 1797 N N . GLU A 1 232 ? 4.119 -10.617 13.193 1.00 82.50 232 GLU A N 1
ATOM 1798 C CA . GLU A 1 232 ? 3.625 -11.396 14.340 1.00 82.50 232 GLU A CA 1
ATOM 1799 C C . GLU A 1 232 ? 2.474 -10.661 15.052 1.00 82.50 232 GLU A C 1
ATOM 1801 O O . GLU A 1 232 ? 1.472 -11.265 15.449 1.00 82.50 232 GLU A O 1
ATOM 1806 N N . ASP A 1 233 ? 2.580 -9.335 15.131 1.00 80.94 233 ASP A N 1
ATOM 1807 C CA . ASP A 1 233 ? 1.598 -8.453 15.750 1.00 80.94 233 ASP A CA 1
ATOM 1808 C C . ASP A 1 233 ? 0.322 -8.278 14.892 1.00 80.94 233 ASP A C 1
ATOM 1810 O O . ASP A 1 233 ? -0.768 -8.069 15.435 1.00 80.94 233 ASP A O 1
ATOM 1814 N N . THR A 1 234 ? 0.392 -8.383 13.559 1.00 71.75 234 THR A N 1
ATOM 1815 C CA . THR A 1 234 ? -0.800 -8.371 12.677 1.00 71.75 234 THR A CA 1
ATOM 1816 C C . THR A 1 234 ? -1.611 -9.667 12.762 1.00 71.75 234 THR A C 1
ATOM 1818 O O . THR A 1 234 ? -2.831 -9.633 12.642 1.00 71.75 234 THR A O 1
ATOM 1821 N N . ALA A 1 235 ? -0.987 -10.797 13.103 1.00 56.59 235 ALA A N 1
ATOM 1822 C CA . ALA A 1 235 ? -1.633 -12.108 13.062 1.00 56.59 235 ALA A CA 1
ATOM 1823 C C . ALA A 1 235 ? -2.628 -12.425 14.207 1.00 56.59 235 ALA A C 1
ATOM 1825 O O . ALA A 1 235 ? -3.217 -13.506 14.181 1.00 56.59 235 ALA A O 1
ATOM 1826 N N . SER A 1 236 ? -2.822 -11.567 15.228 1.00 53.91 236 SER A N 1
ATOM 1827 C CA . SER A 1 236 ? -3.426 -12.058 16.488 1.00 53.91 236 SER A CA 1
ATOM 1828 C C . SER A 1 236 ? -4.409 -11.191 17.304 1.00 53.91 236 SER A C 1
ATOM 1830 O O . SER A 1 236 ? -4.939 -11.739 18.270 1.00 53.91 236 SER A O 1
ATOM 1832 N N . LYS A 1 237 ? -4.703 -9.899 17.027 1.00 54.88 237 LYS A N 1
ATOM 1833 C CA . LYS A 1 237 ? -5.354 -9.057 18.084 1.00 54.88 237 LYS A CA 1
ATOM 1834 C C . LYS A 1 237 ? -6.461 -8.052 17.736 1.00 54.88 237 LYS A C 1
ATOM 1836 O O . LYS A 1 237 ? -7.089 -7.537 18.656 1.00 54.88 237 LYS A O 1
ATOM 1841 N N . VAL A 1 238 ? -6.775 -7.763 16.475 1.00 60.94 238 VAL A N 1
ATOM 1842 C CA . VAL A 1 238 ? -7.804 -6.733 16.169 1.00 60.94 238 VAL A CA 1
ATOM 1843 C C . VAL A 1 238 ? -9.229 -7.323 16.088 1.00 60.94 238 VAL A C 1
ATOM 1845 O O . VAL A 1 238 ? -10.220 -6.601 16.113 1.00 60.94 238 VAL A O 1
ATOM 1848 N N . THR A 1 239 ? -9.353 -8.650 16.041 1.00 59.03 239 THR A N 1
ATOM 1849 C CA . THR A 1 239 ? -10.511 -9.420 15.544 1.00 59.03 239 THR A CA 1
ATOM 1850 C C . THR A 1 239 ? -11.793 -9.406 16.390 1.00 59.03 239 THR A C 1
ATOM 1852 O O . THR A 1 239 ? -12.745 -10.088 16.024 1.00 59.03 239 THR A O 1
ATOM 1855 N N . ALA A 1 240 ? -11.868 -8.655 17.492 1.00 72.00 240 ALA A N 1
ATOM 1856 C CA . ALA A 1 240 ? -13.005 -8.709 18.423 1.00 72.00 240 ALA A CA 1
ATOM 1857 C C . ALA A 1 240 ? -13.638 -7.336 18.713 1.00 72.00 240 ALA A C 1
ATOM 1859 O O . ALA A 1 240 ? -13.950 -7.015 19.859 1.00 72.00 240 ALA A O 1
ATOM 1860 N N . VAL A 1 241 ? -13.824 -6.503 17.688 1.00 86.56 241 VAL A N 1
ATOM 1861 C CA . VAL A 1 241 ? -14.655 -5.296 17.811 1.00 86.56 241 VAL A CA 1
ATOM 1862 C C . VAL A 1 241 ? -16.096 -5.668 17.454 1.00 86.56 241 VAL A C 1
ATOM 1864 O O . VAL A 1 241 ? -16.383 -6.003 16.309 1.00 86.56 241 VAL A O 1
ATOM 1867 N N . ASP A 1 242 ? -17.004 -5.629 18.432 1.00 89.75 242 ASP A N 1
ATOM 1868 C CA . ASP A 1 242 ? -18.423 -5.943 18.206 1.00 89.75 242 ASP A CA 1
ATOM 1869 C C . ASP A 1 242 ? -19.025 -5.073 17.089 1.00 89.75 242 ASP A C 1
ATOM 1871 O O . ASP A 1 242 ? -18.732 -3.877 17.013 1.00 89.75 242 ASP A O 1
ATOM 1875 N N . GLY A 1 243 ? -19.840 -5.671 16.219 1.00 89.06 243 GLY A N 1
ATOM 1876 C CA . GLY A 1 243 ? -20.413 -5.007 15.043 1.00 89.06 243 GLY A CA 1
ATOM 1877 C C . GLY A 1 243 ? -19.437 -4.745 13.884 1.00 89.06 243 GLY A C 1
ATOM 1878 O O . GLY A 1 243 ? -19.791 -4.010 12.960 1.00 89.06 243 GLY A O 1
ATOM 1879 N N . VAL A 1 244 ? -18.230 -5.323 13.912 1.00 93.00 244 VAL A N 1
ATOM 1880 C CA . VAL A 1 244 ? -17.231 -5.228 12.834 1.00 93.00 244 VAL A CA 1
ATOM 1881 C C . VAL A 1 244 ? -16.910 -6.616 12.284 1.00 93.00 244 VAL A C 1
ATOM 1883 O O . VAL A 1 244 ? -16.554 -7.525 13.029 1.00 93.00 244 VAL A O 1
ATOM 1886 N N . GLU A 1 245 ? -17.002 -6.781 10.965 1.00 91.88 245 GLU A N 1
ATOM 1887 C CA . GLU A 1 245 ? -16.620 -8.022 10.281 1.00 91.88 245 GLU A CA 1
ATOM 1888 C C . GLU A 1 245 ? -15.141 -7.953 9.875 1.00 91.88 245 GLU A C 1
ATOM 1890 O O . GLU A 1 245 ? -14.729 -7.056 9.136 1.00 91.88 245 GLU A O 1
ATOM 1895 N N . TYR A 1 246 ? -14.342 -8.918 10.333 1.00 90.19 246 TYR A N 1
ATOM 1896 C CA . TYR A 1 246 ? -12.957 -9.095 9.898 1.00 90.19 246 TYR A CA 1
ATOM 1897 C C . TYR A 1 246 ? -12.879 -10.032 8.688 1.00 90.19 246 TYR A C 1
ATOM 1899 O O . TYR A 1 246 ? -13.451 -11.122 8.706 1.00 90.19 246 TYR A O 1
ATOM 1907 N N . VAL A 1 247 ? -12.124 -9.635 7.660 1.00 85.38 247 VAL A N 1
ATOM 1908 C CA . VAL A 1 247 ? -11.862 -10.458 6.472 1.00 85.38 247 VAL A CA 1
ATOM 1909 C C . VAL A 1 247 ? -10.348 -10.646 6.305 1.00 85.38 247 VAL A C 1
ATOM 1911 O O . VAL A 1 247 ? -9.645 -9.694 5.966 1.00 85.38 247 VAL A O 1
ATOM 1914 N N . PRO A 1 248 ? -9.805 -11.855 6.520 1.00 79.31 248 PRO A N 1
ATOM 1915 C CA . PRO A 1 248 ? -8.370 -12.084 6.384 1.00 79.31 248 PRO A CA 1
ATOM 1916 C C . PRO A 1 248 ? -7.934 -12.047 4.912 1.00 79.31 248 PRO A C 1
ATOM 1918 O O . PRO A 1 248 ? -8.564 -12.667 4.051 1.00 79.31 248 PRO A O 1
ATOM 1921 N N . GLY A 1 249 ? -6.805 -11.404 4.619 1.00 74.75 249 GLY A N 1
ATOM 1922 C CA . GLY A 1 249 ? -6.245 -11.306 3.269 1.00 74.75 249 GLY A CA 1
ATOM 1923 C C . GLY A 1 249 ? -4.771 -10.901 3.266 1.00 74.75 249 GLY A C 1
ATOM 1924 O O . GLY A 1 249 ? -4.100 -10.968 4.290 1.00 74.75 249 GLY A O 1
ATOM 1925 N N . ALA A 1 250 ? -4.265 -10.453 2.111 1.00 73.56 250 ALA A N 1
ATOM 1926 C CA . ALA A 1 250 ? -2.947 -9.798 2.021 1.00 73.56 250 ALA A CA 1
ATOM 1927 C C . ALA A 1 250 ? -2.886 -8.475 2.819 1.00 73.56 250 ALA A C 1
ATOM 1929 O O . ALA A 1 250 ? -1.817 -7.934 3.101 1.00 73.56 250 ALA A O 1
ATOM 1930 N N . TRP A 1 251 ? -4.064 -7.978 3.181 1.00 84.69 251 TRP A N 1
ATOM 1931 C CA . TRP A 1 251 ? -4.316 -6.882 4.091 1.00 84.69 251 TRP A CA 1
ATOM 1932 C C . TRP A 1 251 ? -5.282 -7.369 5.164 1.00 84.69 251 TRP A C 1
ATOM 1934 O O . TRP A 1 251 ? -6.160 -8.191 4.885 1.00 84.69 251 TRP A O 1
ATOM 1944 N N . ASP A 1 252 ? -5.177 -6.799 6.355 1.00 87.75 252 ASP A N 1
ATOM 1945 C CA . ASP A 1 252 ? -6.197 -6.973 7.375 1.00 87.75 252 ASP A CA 1
ATOM 1946 C C . ASP A 1 252 ? -7.374 -6.065 7.048 1.00 87.75 252 ASP A C 1
ATOM 1948 O O . ASP A 1 252 ? -7.243 -4.842 7.082 1.00 87.75 252 ASP A O 1
ATOM 1952 N N . HIS A 1 253 ? -8.516 -6.657 6.703 1.00 90.25 253 HIS A N 1
ATOM 1953 C CA . HIS A 1 253 ? -9.719 -5.931 6.320 1.00 90.25 253 HIS A CA 1
ATOM 1954 C C . HIS A 1 253 ? -10.745 -5.913 7.456 1.00 90.25 253 HIS A C 1
ATOM 1956 O O . HIS A 1 253 ? -11.105 -6.966 7.977 1.00 90.25 253 HIS A O 1
ATOM 1962 N N . TYR A 1 254 ? -11.313 -4.742 7.741 1.00 93.62 254 TYR A N 1
ATOM 1963 C CA . TYR A 1 254 ? -12.405 -4.577 8.701 1.00 93.62 254 TYR A CA 1
ATOM 1964 C C . TYR A 1 254 ? -13.560 -3.853 8.030 1.00 93.62 254 TYR A C 1
ATOM 1966 O O . TYR A 1 254 ? -13.414 -2.711 7.594 1.00 93.62 254 TYR A O 1
ATOM 1974 N N . LYS A 1 255 ? -14.704 -4.519 7.930 1.00 94.56 255 LYS A N 1
ATOM 1975 C CA . LYS A 1 255 ? -15.947 -3.971 7.392 1.00 94.56 255 LYS A CA 1
ATOM 1976 C C . LYS A 1 255 ? -16.802 -3.451 8.544 1.00 94.56 255 LYS A C 1
ATOM 1978 O O . LYS A 1 255 ? -17.125 -4.190 9.472 1.00 94.56 255 LYS A O 1
ATOM 1983 N N . ILE A 1 256 ? -17.176 -2.180 8.470 1.00 94.94 256 ILE A N 1
ATOM 1984 C CA . ILE A 1 256 ? -17.891 -1.449 9.519 1.00 94.94 256 ILE A CA 1
ATOM 1985 C C . ILE A 1 256 ? -19.170 -0.910 8.895 1.00 94.94 256 ILE A C 1
ATOM 1987 O O . ILE A 1 256 ? -19.101 -0.052 8.016 1.00 94.94 256 ILE A O 1
ATOM 1991 N N . GLN A 1 257 ? -20.325 -1.461 9.291 1.00 89.62 257 GLN A N 1
ATOM 1992 C CA . GLN A 1 257 ? -21.629 -1.134 8.685 1.00 89.62 257 GLN A CA 1
ATOM 1993 C C . GLN A 1 257 ? -21.566 -1.128 7.142 1.00 89.62 257 GLN A C 1
ATOM 1995 O O . GLN A 1 257 ? -22.124 -0.262 6.460 1.00 89.62 257 GLN A O 1
ATOM 2000 N N . TYR A 1 258 ? -20.784 -2.063 6.597 1.00 84.25 258 TYR A N 1
ATOM 2001 C CA . TYR A 1 258 ? -20.471 -2.121 5.181 1.00 84.25 258 TYR A CA 1
ATOM 2002 C C . TYR A 1 258 ? -21.677 -2.644 4.415 1.00 84.25 258 TYR A C 1
ATOM 2004 O O . TYR A 1 258 ? -22.247 -3.676 4.762 1.00 84.25 258 TYR A O 1
ATOM 2012 N N . GLU A 1 259 ? -22.040 -1.947 3.345 1.00 81.25 259 GLU A N 1
ATOM 2013 C CA . GLU A 1 259 ? -23.126 -2.373 2.478 1.00 81.25 259 GLU A CA 1
ATOM 2014 C C . GLU A 1 259 ? -22.544 -2.734 1.126 1.00 81.25 259 GLU A C 1
ATOM 2016 O O . GLU A 1 259 ? -22.054 -1.870 0.392 1.00 81.25 259 GLU A O 1
ATOM 2021 N N . GLN A 1 260 ? -22.614 -4.022 0.803 1.00 73.69 260 GLN A N 1
ATOM 2022 C CA . GLN A 1 260 ? -22.240 -4.516 -0.507 1.00 73.69 260 GLN A CA 1
ATOM 2023 C C . GLN A 1 260 ? -23.311 -4.064 -1.502 1.00 73.69 260 GLN A C 1
ATOM 2025 O O . GLN A 1 260 ? -24.399 -4.627 -1.577 1.00 73.69 260 GLN A O 1
ATOM 2030 N N . ARG A 1 261 ? -23.014 -2.985 -2.223 1.00 74.19 261 ARG A N 1
ATOM 2031 C CA . ARG A 1 261 ? -23.834 -2.476 -3.320 1.00 74.19 261 ARG A CA 1
ATOM 2032 C C . ARG A 1 261 ? -23.004 -2.515 -4.593 1.00 74.19 261 ARG A C 1
ATOM 2034 O O . ARG A 1 261 ? -21.817 -2.179 -4.560 1.00 74.19 261 ARG A O 1
ATOM 2041 N N . GLU A 1 262 ? -23.629 -2.872 -5.709 1.00 70.12 262 GLU A N 1
ATOM 2042 C CA . GLU A 1 262 ? -23.070 -2.519 -7.008 1.00 70.12 262 GLU A CA 1
ATOM 2043 C C . GLU A 1 262 ? -23.011 -0.994 -7.077 1.00 70.12 262 GLU A C 1
ATOM 2045 O O . GLU A 1 262 ? -23.997 -0.295 -6.847 1.00 70.12 262 GLU A O 1
ATOM 2050 N N . ARG A 1 263 ? -21.807 -0.476 -7.280 1.00 71.56 263 ARG A N 1
ATOM 2051 C CA . ARG A 1 263 ? -21.555 0.956 -7.425 1.00 71.56 263 ARG A CA 1
ATOM 2052 C C . ARG A 1 263 ? -20.689 1.130 -8.650 1.00 71.56 263 ARG A C 1
ATOM 2054 O O . ARG A 1 263 ? -19.822 0.291 -8.874 1.00 71.56 263 ARG A O 1
ATOM 2061 N N . GLU A 1 264 ? -20.865 2.214 -9.379 1.00 76.12 264 GLU A N 1
ATOM 2062 C CA . GLU A 1 264 ? -19.976 2.559 -10.493 1.00 76.12 264 GLU A CA 1
ATOM 2063 C C . GLU A 1 264 ? -18.579 2.926 -9.969 1.00 76.12 264 GLU A C 1
ATOM 2065 O O . GLU A 1 264 ? -17.561 2.522 -10.530 1.00 76.12 264 GLU A O 1
ATOM 2070 N N . GLU A 1 265 ? -18.534 3.566 -8.798 1.00 82.88 265 GLU A N 1
ATOM 2071 C CA . GLU A 1 265 ? -17.306 4.048 -8.173 1.00 82.88 265 GLU A CA 1
ATOM 2072 C C . GLU A 1 265 ? -17.080 3.463 -6.770 1.00 82.88 265 GLU A C 1
ATOM 2074 O O . GLU A 1 265 ? -17.952 2.850 -6.139 1.00 82.88 265 GLU A O 1
ATOM 2079 N N . THR A 1 266 ? -15.859 3.581 -6.261 1.00 86.25 266 THR A N 1
ATOM 2080 C CA . THR A 1 266 ? -15.523 3.316 -4.857 1.00 86.25 266 THR A CA 1
ATOM 2081 C C . THR A 1 266 ? -14.574 4.389 -4.363 1.00 86.25 266 THR A C 1
ATOM 2083 O O . THR A 1 266 ? -13.425 4.458 -4.792 1.00 86.25 266 THR A O 1
ATOM 2086 N N . HIS A 1 267 ? -15.062 5.228 -3.453 1.00 90.81 267 HIS A N 1
ATOM 2087 C CA . HIS A 1 267 ? -14.273 6.303 -2.867 1.00 90.81 267 HIS A CA 1
ATOM 2088 C C . HIS A 1 267 ? -13.308 5.750 -1.822 1.00 90.81 267 HIS A C 1
ATOM 2090 O O . HIS A 1 267 ? -13.673 4.909 -0.993 1.00 90.81 267 HIS A O 1
ATOM 2096 N N . LYS A 1 268 ? -12.078 6.259 -1.848 1.00 93.06 268 LYS A N 1
ATOM 2097 C CA . LYS A 1 268 ? -10.986 5.812 -0.994 1.00 93.06 268 LYS A CA 1
ATOM 2098 C C . LYS A 1 268 ? -10.299 6.949 -0.261 1.00 93.06 268 LYS A C 1
ATOM 2100 O O . LYS A 1 268 ? -10.143 8.041 -0.804 1.00 93.06 268 LYS A O 1
ATOM 2105 N N . GLY A 1 269 ? -9.835 6.651 0.945 1.00 95.12 269 GLY A N 1
ATOM 2106 C CA . GLY A 1 269 ? -8.933 7.484 1.731 1.00 95.12 269 GLY A CA 1
ATOM 2107 C C . GLY A 1 269 ? -7.642 6.731 2.029 1.00 95.12 269 GLY A C 1
ATOM 2108 O O . GLY A 1 269 ? -7.681 5.533 2.296 1.00 95.12 269 GLY A O 1
ATOM 2109 N N . TYR A 1 270 ? -6.512 7.427 1.993 1.00 95.12 270 TYR A N 1
ATOM 2110 C CA . TYR A 1 270 ? -5.194 6.876 2.291 1.00 95.12 270 TYR A CA 1
ATOM 2111 C C . TYR A 1 270 ? -4.517 7.733 3.351 1.00 95.12 270 TYR A C 1
ATOM 2113 O O . TYR A 1 270 ? -4.483 8.960 3.220 1.00 95.12 270 TYR A O 1
ATOM 2121 N N . ILE A 1 271 ? -3.965 7.092 4.377 1.00 97.00 271 ILE A N 1
ATOM 2122 C CA . ILE A 1 271 ? -3.165 7.756 5.407 1.00 97.00 271 ILE A CA 1
ATOM 2123 C C . ILE A 1 271 ? -1.815 7.050 5.504 1.00 97.00 271 ILE A C 1
ATOM 2125 O O . ILE A 1 271 ? -1.750 5.833 5.699 1.00 97.00 271 ILE A O 1
ATOM 2129 N N . THR A 1 272 ? -0.754 7.842 5.369 1.00 96.31 272 THR A N 1
ATOM 2130 C CA . THR A 1 272 ? 0.639 7.402 5.448 1.00 96.31 272 THR A CA 1
ATOM 2131 C C . THR A 1 272 ? 1.192 7.738 6.828 1.00 96.31 272 THR A C 1
ATOM 2133 O O . THR A 1 272 ? 1.233 8.909 7.198 1.00 96.31 272 THR A O 1
ATOM 2136 N N . ILE A 1 273 ? 1.643 6.743 7.586 1.00 96.56 273 ILE A N 1
ATOM 2137 C CA . ILE A 1 273 ? 2.332 6.940 8.870 1.00 96.56 273 ILE A CA 1
ATOM 2138 C C . ILE A 1 273 ? 3.821 7.143 8.589 1.00 96.56 273 ILE A C 1
ATOM 2140 O O . ILE A 1 273 ? 4.358 6.577 7.634 1.00 96.56 273 ILE A O 1
ATOM 2144 N N . ASN A 1 274 ? 4.500 7.947 9.403 1.00 94.62 274 ASN A N 1
ATOM 2145 C CA . ASN A 1 274 ? 5.937 8.162 9.298 1.00 94.62 274 ASN A CA 1
ATOM 2146 C C . ASN A 1 274 ? 6.713 6.828 9.352 1.00 94.62 274 ASN A C 1
ATOM 2148 O O . ASN A 1 274 ? 6.421 5.952 10.171 1.00 94.62 274 ASN A O 1
ATOM 2152 N N . LYS A 1 275 ? 7.707 6.680 8.468 1.00 90.69 275 LYS A N 1
ATOM 2153 C CA . LYS A 1 275 ? 8.482 5.441 8.300 1.00 90.69 275 LYS A CA 1
ATOM 2154 C C . LYS A 1 275 ? 9.229 5.001 9.565 1.00 90.69 275 LYS A C 1
ATOM 2156 O O . LYS A 1 275 ? 9.421 3.807 9.762 1.00 90.69 275 LYS A O 1
ATOM 2161 N N . ASP A 1 276 ? 9.610 5.943 10.425 1.00 91.75 276 ASP A N 1
ATOM 2162 C CA . ASP A 1 276 ? 10.372 5.653 11.641 1.00 91.75 276 ASP A CA 1
ATOM 2163 C C . ASP A 1 276 ? 9.464 5.105 12.760 1.00 91.75 276 ASP A C 1
ATOM 2165 O O . ASP A 1 276 ? 9.943 4.457 13.688 1.00 91.75 276 ASP A O 1
ATOM 2169 N N . GLN A 1 277 ? 8.146 5.322 12.652 1.00 95.25 277 GLN A N 1
ATOM 2170 C CA . GLN A 1 277 ? 7.144 4.905 13.641 1.00 95.25 277 GLN A CA 1
ATOM 2171 C C . GLN A 1 277 ? 6.276 3.728 13.166 1.00 95.25 277 GLN A C 1
ATOM 2173 O O . GLN A 1 277 ? 5.736 2.990 13.990 1.00 95.25 277 GLN A O 1
ATOM 2178 N N . ILE A 1 278 ? 6.123 3.514 11.851 1.00 95.44 278 ILE A N 1
ATOM 2179 C CA . ILE A 1 278 ? 5.186 2.512 11.308 1.00 95.44 278 ILE A CA 1
ATOM 2180 C C . ILE A 1 278 ? 5.480 1.080 11.781 1.00 95.44 278 ILE A C 1
ATOM 2182 O O . ILE A 1 278 ? 4.548 0.315 11.995 1.00 95.44 278 ILE A O 1
ATOM 2186 N N . LEU A 1 279 ? 6.745 0.698 11.972 1.00 93.69 279 LEU A N 1
ATOM 2187 C CA . LEU A 1 279 ? 7.084 -0.671 12.385 1.00 93.69 279 LEU A CA 1
ATOM 2188 C C . LEU A 1 279 ? 7.052 -0.890 13.901 1.00 93.69 279 LEU A C 1
ATOM 2190 O O . LEU A 1 279 ? 6.962 -2.030 14.350 1.00 93.69 279 LEU A O 1
ATOM 2194 N N . THR A 1 280 ? 7.156 0.177 14.687 1.00 93.06 280 THR A N 1
ATOM 2195 C CA . THR A 1 280 ? 7.413 0.111 16.134 1.00 93.06 280 THR A CA 1
ATOM 2196 C C . THR A 1 280 ? 6.242 0.620 16.966 1.00 93.06 280 THR A C 1
ATOM 2198 O O . THR A 1 280 ? 5.972 0.077 18.035 1.00 93.06 280 THR A O 1
ATOM 2201 N N . GLU A 1 281 ? 5.531 1.633 16.476 1.00 95.12 281 GLU A N 1
ATOM 2202 C CA . GLU A 1 281 ? 4.487 2.346 17.215 1.00 95.12 281 GLU A CA 1
ATOM 2203 C C . GLU A 1 281 ? 3.086 2.142 16.615 1.00 95.12 281 GLU A C 1
ATOM 2205 O O . GLU A 1 281 ? 2.089 2.307 17.318 1.00 95.12 281 GLU A O 1
ATOM 2210 N N . PHE A 1 282 ? 2.969 1.716 15.350 1.00 94.62 282 PHE A N 1
ATOM 2211 C CA . PHE A 1 282 ? 1.682 1.319 14.761 1.00 94.62 282 PHE A CA 1
ATOM 2212 C C . PHE A 1 282 ? 1.282 -0.106 15.181 1.00 94.62 282 PHE A C 1
ATOM 2214 O O . PHE A 1 282 ? 1.241 -1.053 14.390 1.00 94.62 282 PHE A O 1
ATOM 2221 N N . THR A 1 283 ? 1.022 -0.251 16.477 1.00 91.94 283 THR A N 1
ATOM 2222 C CA . THR A 1 283 ? 0.777 -1.527 17.152 1.00 91.94 283 THR A CA 1
ATOM 2223 C C . THR A 1 283 ? -0.640 -2.069 16.899 1.00 91.94 283 THR A C 1
ATOM 2225 O O . THR A 1 283 ? -1.521 -1.355 16.400 1.00 91.94 283 THR A O 1
ATOM 2228 N N . PRO A 1 284 ? -0.923 -3.330 17.282 1.00 90.62 284 PRO A N 1
ATOM 2229 C CA . PRO A 1 284 ? -2.276 -3.880 17.217 1.00 90.62 284 PRO A CA 1
ATOM 2230 C C . PRO A 1 284 ? -3.300 -3.087 18.030 1.00 90.62 284 PRO A C 1
ATOM 2232 O O . PRO A 1 284 ? -4.444 -2.980 17.598 1.00 90.62 284 PRO A O 1
ATOM 2235 N N . ASP A 1 285 ? -2.892 -2.503 19.158 1.00 91.50 285 ASP A N 1
ATOM 2236 C CA . ASP A 1 285 ? -3.776 -1.712 20.019 1.00 91.50 285 ASP A CA 1
ATOM 2237 C C . ASP A 1 285 ? -4.195 -0.408 19.331 1.00 91.50 285 ASP A C 1
ATOM 2239 O O . ASP A 1 285 ? -5.365 -0.032 19.381 1.00 91.50 285 ASP A O 1
ATOM 2243 N N . VAL A 1 286 ? -3.277 0.239 18.601 1.00 94.06 286 VAL A N 1
ATOM 2244 C CA . VAL A 1 286 ? -3.608 1.411 17.775 1.00 94.06 286 VAL A CA 1
ATOM 2245 C C . VAL A 1 286 ? -4.594 1.024 16.672 1.00 94.06 286 VAL A C 1
ATOM 2247 O O . VAL A 1 286 ? -5.601 1.703 16.480 1.00 94.06 286 VAL A O 1
ATOM 2250 N N . ARG A 1 287 ? -4.355 -0.093 15.970 1.00 94.12 287 ARG A N 1
ATOM 2251 C CA . ARG A 1 287 ? -5.285 -0.602 14.943 1.00 94.12 287 ARG A CA 1
ATOM 2252 C C . ARG A 1 287 ? -6.663 -0.917 15.527 1.00 94.12 287 ARG A C 1
ATOM 2254 O O . ARG A 1 287 ? -7.674 -0.572 14.919 1.00 94.12 287 ARG A O 1
ATOM 2261 N N . HIS A 1 288 ? -6.705 -1.537 16.705 1.00 93.25 288 HIS A N 1
ATOM 2262 C CA . HIS A 1 288 ? -7.941 -1.826 17.425 1.00 93.25 288 HIS A CA 1
ATOM 2263 C C . HIS A 1 288 ? -8.702 -0.545 17.777 1.00 93.25 288 HIS A C 1
ATOM 2265 O O . HIS A 1 288 ? -9.895 -0.452 17.490 1.00 93.25 288 HIS A O 1
ATOM 2271 N N . GLU A 1 289 ? -8.020 0.459 18.331 1.00 95.44 289 GLU A N 1
ATOM 2272 C CA . GLU A 1 289 ? -8.643 1.738 18.677 1.00 95.44 289 GLU A CA 1
ATOM 2273 C C . GLU A 1 289 ? -9.164 2.466 17.432 1.00 95.44 289 GLU A C 1
ATOM 2275 O O . GLU A 1 289 ? -10.282 2.977 17.453 1.00 95.44 289 GLU A O 1
ATOM 2280 N N . ILE A 1 290 ? -8.433 2.431 16.310 1.00 97.12 290 ILE A N 1
ATOM 2281 C CA . ILE A 1 290 ? -8.917 2.957 15.025 1.00 97.12 290 ILE A CA 1
ATOM 2282 C C . ILE A 1 290 ? -10.228 2.281 14.616 1.00 97.12 290 ILE A C 1
ATOM 2284 O O . ILE A 1 290 ? -11.216 2.964 14.351 1.00 97.12 290 ILE A O 1
ATOM 2288 N N . VAL A 1 291 ? -10.261 0.946 14.564 1.00 96.31 291 VAL A N 1
ATOM 2289 C CA . VAL A 1 291 ? -11.451 0.189 14.135 1.00 96.31 291 VAL A CA 1
ATOM 2290 C C . VAL A 1 291 ? -12.640 0.470 15.056 1.00 96.31 291 VAL A C 1
ATOM 2292 O O . VAL A 1 291 ? -13.758 0.699 14.587 1.00 96.31 291 VAL A O 1
ATOM 2295 N N . LYS A 1 292 ? -12.393 0.512 16.365 1.00 95.94 292 LYS A N 1
ATOM 2296 C CA . LYS A 1 292 ? -13.392 0.831 17.382 1.00 95.94 292 LYS A CA 1
ATOM 2297 C C . LYS A 1 292 ? -13.950 2.247 17.212 1.00 95.94 292 LYS A C 1
ATOM 2299 O O . LYS A 1 292 ? -15.168 2.402 17.144 1.00 95.94 292 LYS A O 1
ATOM 2304 N N . LYS A 1 293 ? -13.094 3.268 17.079 1.00 97.69 293 LYS A N 1
ATOM 2305 C CA . LYS A 1 293 ? -13.541 4.657 16.885 1.00 97.69 293 LYS A CA 1
ATOM 2306 C C . LYS A 1 293 ? -14.238 4.867 15.547 1.00 97.69 293 LYS A C 1
ATOM 2308 O O . LYS A 1 293 ? -15.180 5.648 15.488 1.00 97.69 293 LYS A O 1
ATOM 2313 N N . LEU A 1 294 ? -13.829 4.166 14.488 1.00 97.94 294 LEU A N 1
ATOM 2314 C CA . LEU A 1 294 ? -14.535 4.197 13.205 1.00 97.94 294 LEU A CA 1
ATOM 2315 C C . LEU A 1 294 ? -15.972 3.691 13.365 1.00 97.94 294 LEU A C 1
ATOM 2317 O O . LEU A 1 294 ? -16.909 4.368 12.942 1.00 97.94 294 LEU A O 1
ATOM 2321 N N . ARG A 1 295 ? -16.161 2.547 14.031 1.00 96.75 295 ARG A N 1
ATOM 2322 C CA . ARG A 1 295 ? -17.494 2.017 14.344 1.00 96.75 295 ARG A CA 1
ATOM 2323 C C . ARG A 1 295 ? -18.309 2.997 15.187 1.00 96.75 295 ARG A C 1
ATOM 2325 O O . ARG A 1 295 ? -19.431 3.326 14.808 1.00 96.75 295 ARG A O 1
ATOM 2332 N N . ASP A 1 296 ? -17.753 3.462 16.301 1.00 96.94 296 ASP A N 1
ATOM 2333 C CA . ASP A 1 296 ? -18.464 4.330 17.250 1.00 96.94 296 ASP A CA 1
ATOM 2334 C C . ASP A 1 296 ? -18.788 5.701 16.637 1.00 96.94 296 ASP A C 1
ATOM 2336 O O . ASP A 1 296 ? -19.818 6.299 16.940 1.00 96.94 296 ASP A O 1
ATOM 2340 N N . GLY A 1 297 ? -17.939 6.172 15.722 1.00 97.25 297 GLY A N 1
ATOM 2341 C CA . GLY A 1 297 ? -18.139 7.395 14.956 1.00 97.25 297 GLY A CA 1
ATOM 2342 C C . GLY A 1 297 ? -19.101 7.252 13.776 1.00 97.25 297 GLY A C 1
ATOM 2343 O O . GLY A 1 297 ? -19.322 8.231 13.074 1.00 97.25 297 GLY A O 1
ATOM 2344 N N . GLY A 1 298 ? -19.678 6.071 13.525 1.00 96.56 298 GLY A N 1
ATOM 2345 C CA . GLY A 1 298 ? -20.625 5.863 12.426 1.00 96.56 298 GLY A CA 1
ATOM 2346 C C . GLY A 1 298 ? -19.977 5.882 11.038 1.00 96.56 298 GLY A C 1
ATOM 2347 O O . GLY A 1 298 ? -20.600 6.312 10.063 1.00 96.56 298 GLY A O 1
ATOM 2348 N N . TYR A 1 299 ? -18.714 5.465 10.924 1.00 97.31 299 TYR A N 1
ATOM 2349 C CA . TYR A 1 299 ? -18.103 5.172 9.630 1.00 97.31 299 TYR A CA 1
ATOM 2350 C C . TYR A 1 299 ? -18.817 3.988 8.968 1.00 97.31 299 TYR A C 1
ATOM 2352 O O . TYR A 1 299 ? -19.061 2.965 9.608 1.00 97.31 299 TYR A O 1
ATOM 2360 N N . ARG A 1 300 ? -19.130 4.120 7.675 1.00 95.94 300 ARG A N 1
ATOM 2361 C CA . ARG A 1 300 ? -19.775 3.074 6.874 1.00 95.94 300 ARG A CA 1
ATOM 2362 C C . ARG A 1 300 ? -18.876 2.716 5.702 1.00 95.94 300 ARG A C 1
ATOM 2364 O O . ARG A 1 300 ? -18.764 3.475 4.739 1.00 95.94 300 ARG A O 1
ATOM 2371 N N . GLY A 1 301 ? -18.202 1.577 5.783 1.00 95.56 301 GLY A N 1
ATOM 2372 C CA . GLY A 1 301 ? -17.164 1.247 4.819 1.00 95.56 301 GLY A CA 1
ATOM 2373 C C . GLY A 1 301 ? -16.262 0.098 5.244 1.00 95.56 301 GLY A C 1
ATOM 2374 O O . GLY A 1 301 ? -16.628 -0.748 6.059 1.00 95.56 301 GLY A O 1
ATOM 2375 N N . GLN A 1 302 ? -15.064 0.078 4.675 1.00 94.50 302 GLN A N 1
ATOM 2376 C CA . GLN A 1 302 ? -14.011 -0.875 4.997 1.00 94.50 302 GLN A CA 1
ATOM 2377 C C . GLN A 1 302 ? -12.707 -0.135 5.292 1.00 94.50 302 GLN A C 1
ATOM 2379 O O . GLN A 1 302 ? -12.293 0.712 4.510 1.00 94.50 302 GLN A O 1
ATOM 2384 N N . VAL A 1 303 ? -12.019 -0.501 6.371 1.00 96.19 303 VAL A N 1
ATOM 2385 C CA . VAL A 1 303 ? -10.641 -0.067 6.638 1.00 96.19 303 VAL A CA 1
ATOM 2386 C C . VAL A 1 303 ? -9.679 -1.238 6.445 1.00 96.19 303 VAL A C 1
ATOM 2388 O O . VAL A 1 303 ? -10.024 -2.385 6.739 1.00 96.19 303 VAL A O 1
ATOM 2391 N N . LYS A 1 304 ? -8.489 -0.960 5.909 1.00 94.69 304 LYS A N 1
ATOM 2392 C CA . LYS A 1 304 ? -7.445 -1.950 5.645 1.00 94.69 304 LYS A CA 1
ATOM 2393 C C . LYS A 1 304 ? -6.106 -1.522 6.229 1.00 94.69 304 LYS A C 1
ATOM 2395 O O . LYS A 1 304 ? -5.724 -0.359 6.088 1.00 94.69 304 LYS A O 1
ATOM 2400 N N . PHE A 1 305 ? -5.381 -2.485 6.796 1.00 94.00 305 PHE A N 1
ATOM 2401 C CA . PHE A 1 305 ? -4.012 -2.311 7.288 1.00 94.00 305 PHE A CA 1
ATOM 2402 C C . PHE A 1 305 ? -3.060 -3.328 6.645 1.00 94.00 305 PHE A C 1
ATOM 2404 O O . PHE A 1 305 ? -3.486 -4.449 6.341 1.00 94.00 305 PHE A O 1
ATOM 2411 N N . PRO A 1 306 ? -1.789 -2.968 6.401 1.00 91.00 306 PRO A N 1
ATOM 2412 C CA . PRO A 1 306 ? -0.816 -3.894 5.850 1.00 91.00 306 PRO A CA 1
ATOM 2413 C C . PRO A 1 306 ? -0.547 -5.011 6.857 1.00 91.00 306 PRO A C 1
ATOM 2415 O O . PRO A 1 306 ? -0.376 -4.751 8.046 1.00 91.00 306 PRO A O 1
ATOM 2418 N N . VAL A 1 307 ? -0.469 -6.248 6.367 1.00 86.62 307 VAL A N 1
ATOM 2419 C CA . VAL A 1 307 ? -0.063 -7.406 7.183 1.00 86.62 307 VAL A CA 1
ATOM 2420 C C . VAL A 1 307 ? 1.463 -7.521 7.238 1.00 86.62 307 VAL A C 1
ATOM 2422 O O . VAL A 1 307 ? 2.022 -7.910 8.260 1.00 86.62 307 VAL A O 1
ATOM 2425 N N . LEU A 1 308 ? 2.139 -7.155 6.143 1.00 85.81 308 LEU A N 1
ATOM 2426 C CA . LEU A 1 308 ? 3.591 -7.259 5.993 1.00 85.81 308 LEU A CA 1
ATOM 2427 C C . LEU A 1 308 ? 4.290 -5.955 6.393 1.00 85.81 308 LEU A C 1
ATOM 2429 O O . LEU A 1 308 ? 3.973 -4.886 5.860 1.00 85.81 308 LEU A O 1
ATOM 2433 N N . GLY A 1 309 ? 5.292 -6.055 7.272 1.00 87.00 309 GLY A N 1
ATOM 2434 C CA . GLY A 1 309 ? 6.103 -4.909 7.695 1.00 87.00 309 GLY A CA 1
ATOM 2435 C C . GLY A 1 309 ? 6.895 -4.292 6.540 1.00 87.00 309 GLY A C 1
ATOM 2436 O O . GLY A 1 309 ? 6.957 -3.073 6.416 1.00 87.00 309 GLY A O 1
ATOM 2437 N N . SER A 1 310 ? 7.408 -5.116 5.624 1.00 87.19 310 SER A N 1
ATOM 2438 C CA . SER A 1 310 ? 8.084 -4.670 4.397 1.00 87.19 310 SER A CA 1
ATOM 2439 C C . SER A 1 310 ? 7.192 -3.751 3.550 1.00 87.19 310 SER A C 1
ATOM 2441 O O . SER A 1 310 ? 7.621 -2.683 3.110 1.00 87.19 310 SER A O 1
ATOM 2443 N N . ARG A 1 311 ? 5.909 -4.101 3.387 1.00 87.19 311 ARG A N 1
ATOM 2444 C CA . ARG A 1 311 ? 4.928 -3.248 2.701 1.00 87.19 311 ARG A CA 1
ATOM 2445 C C . ARG A 1 311 ? 4.663 -1.955 3.468 1.00 87.19 311 ARG A C 1
ATOM 2447 O O . ARG A 1 311 ? 4.671 -0.892 2.848 1.00 87.19 311 ARG A O 1
ATOM 2454 N N . ALA A 1 312 ? 4.431 -2.050 4.777 1.00 91.69 312 ALA A N 1
ATOM 2455 C CA . ALA A 1 312 ? 4.148 -0.901 5.640 1.00 91.69 312 ALA A CA 1
ATOM 2456 C C . ALA A 1 312 ? 5.296 0.129 5.630 1.00 91.69 312 ALA A C 1
ATOM 2458 O O . ALA A 1 312 ? 5.071 1.342 5.595 1.00 91.69 312 ALA A O 1
ATOM 2459 N N . LEU A 1 313 ? 6.534 -0.366 5.591 1.00 91.75 313 LEU A N 1
ATOM 2460 C CA . LEU A 1 313 ? 7.732 0.456 5.520 1.00 91.75 313 LEU A CA 1
ATOM 2461 C C . LEU A 1 313 ? 7.878 1.145 4.159 1.00 91.75 313 LEU A C 1
ATOM 2463 O O . LEU A 1 313 ? 8.158 2.335 4.118 1.00 91.75 313 LEU A O 1
ATOM 2467 N N . LEU A 1 314 ? 7.677 0.426 3.052 1.00 91.38 314 LEU A N 1
ATOM 2468 C CA . LEU A 1 314 ? 8.043 0.918 1.717 1.00 91.38 314 LEU A CA 1
ATOM 2469 C C . LEU A 1 314 ? 6.928 1.657 0.971 1.00 91.38 314 LEU A C 1
ATOM 2471 O O . LEU A 1 314 ? 7.221 2.370 0.013 1.00 91.38 314 LEU A O 1
ATOM 2475 N N . SER A 1 315 ? 5.666 1.466 1.357 1.00 91.50 315 SER A N 1
ATOM 2476 C CA . SER A 1 315 ? 4.501 1.959 0.603 1.00 91.50 315 SER A CA 1
ATOM 2477 C C . SER A 1 315 ? 3.802 3.094 1.349 1.00 91.50 315 SER A C 1
ATOM 2479 O O . SER A 1 315 ? 3.817 3.125 2.583 1.00 91.50 315 SER A O 1
ATOM 2481 N N . TYR A 1 316 ? 3.174 4.021 0.621 1.00 90.50 316 TYR A N 1
ATOM 2482 C CA . TYR A 1 316 ? 2.449 5.137 1.245 1.00 90.50 316 TYR A CA 1
ATOM 2483 C C . TYR A 1 316 ? 1.077 4.721 1.811 1.00 90.50 316 TYR A C 1
ATOM 2485 O O . TYR A 1 316 ? 0.513 5.389 2.669 1.00 90.50 316 TYR A O 1
ATOM 2493 N N . ASP A 1 317 ? 0.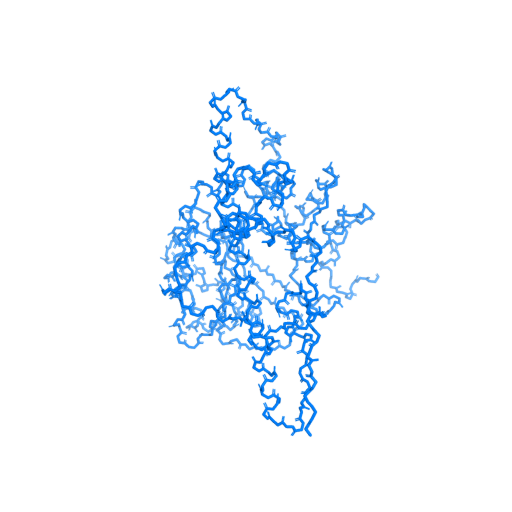500 3.613 1.349 1.00 89.12 317 ASP A N 1
ATOM 2494 C CA . ASP A 1 317 ? -0.881 3.213 1.629 1.00 89.12 317 ASP A CA 1
ATOM 2495 C C . ASP A 1 317 ? -1.052 2.483 2.979 1.00 89.12 317 ASP A C 1
ATOM 2497 O O . ASP A 1 317 ? -1.644 1.415 3.050 1.00 89.12 317 ASP A O 1
ATOM 2501 N N . ASN A 1 318 ? -0.547 3.037 4.087 1.00 94.19 318 ASN A N 1
ATOM 2502 C CA . ASN A 1 318 ? -0.518 2.321 5.377 1.00 94.19 318 ASN A CA 1
ATOM 2503 C C . ASN A 1 318 ? -1.898 2.102 6.012 1.00 94.19 318 ASN A C 1
ATOM 2505 O O . ASN A 1 318 ? -2.118 1.090 6.674 1.00 94.19 318 ASN A O 1
ATOM 2509 N N . ILE A 1 319 ? -2.828 3.035 5.831 1.00 96.69 319 ILE A N 1
ATOM 2510 C CA . ILE A 1 319 ? -4.231 2.867 6.218 1.00 96.69 319 ILE A CA 1
ATOM 2511 C C . ILE A 1 319 ? -5.079 3.205 5.002 1.00 96.69 319 ILE A C 1
ATOM 2513 O O . ILE A 1 319 ? -5.000 4.322 4.488 1.00 96.69 319 ILE A O 1
ATOM 2517 N N . VAL A 1 320 ? -5.898 2.251 4.558 1.00 96.12 320 VAL A N 1
ATOM 2518 C CA . VAL A 1 320 ? -6.768 2.422 3.388 1.00 96.12 320 VAL A CA 1
ATOM 2519 C C . VAL A 1 320 ? -8.227 2.335 3.813 1.00 96.12 320 VAL A C 1
ATOM 2521 O O . VAL A 1 320 ? -8.669 1.315 4.332 1.00 96.12 320 VAL A O 1
ATOM 2524 N N . LEU A 1 321 ? -8.983 3.401 3.579 1.00 96.94 321 LEU A N 1
ATOM 2525 C CA . LEU A 1 321 ? -10.416 3.505 3.840 1.00 96.94 321 LEU A CA 1
ATOM 2526 C C . LEU A 1 321 ? -11.171 3.363 2.523 1.00 96.94 321 LEU A C 1
ATOM 2528 O O . LEU A 1 321 ? -10.821 4.025 1.556 1.00 96.94 321 LEU A O 1
ATOM 2532 N N . HIS A 1 322 ? -12.210 2.540 2.476 1.00 94.38 322 HIS A N 1
ATOM 2533 C CA . HIS A 1 322 ? -13.160 2.432 1.372 1.00 94.38 322 HIS A CA 1
ATOM 2534 C C . HIS A 1 322 ? -14.528 2.845 1.910 1.00 94.38 322 HIS A C 1
ATOM 2536 O O . HIS A 1 322 ? -15.173 2.075 2.622 1.00 94.38 322 HIS A O 1
ATOM 2542 N N . GLY A 1 323 ? -14.954 4.072 1.625 1.00 92.88 323 GLY A N 1
ATOM 2543 C CA . GLY A 1 323 ? -16.240 4.576 2.103 1.00 92.88 323 GLY A CA 1
ATOM 2544 C C . GLY A 1 323 ? -17.399 4.042 1.273 1.00 92.88 323 GLY A C 1
ATOM 2545 O O . GLY A 1 323 ? -17.241 3.714 0.091 1.00 92.88 323 GLY A O 1
ATOM 2546 N N . ASN A 1 324 ? -18.579 3.969 1.886 1.00 90.06 324 ASN A N 1
ATOM 2547 C CA . ASN A 1 324 ? -19.793 3.709 1.131 1.00 90.06 324 ASN A CA 1
ATOM 2548 C C . ASN A 1 324 ? -20.123 4.861 0.178 1.00 90.06 324 ASN A C 1
ATOM 2550 O O . ASN A 1 324 ? -20.486 4.634 -0.977 1.00 90.06 324 ASN A O 1
ATOM 2554 N N . GLU A 1 325 ? -19.919 6.074 0.673 1.00 90.81 325 GLU A N 1
ATOM 2555 C CA . GLU A 1 325 ? -19.998 7.336 -0.049 1.00 90.81 325 GLU A CA 1
ATOM 2556 C C . GLU A 1 325 ? -18.742 8.172 0.248 1.00 90.81 325 GLU A C 1
ATOM 2558 O O . GLU A 1 325 ? -17.962 7.856 1.154 1.00 90.81 325 GLU A O 1
ATOM 2563 N N . LEU A 1 326 ? -18.537 9.269 -0.487 1.00 90.38 326 LEU A N 1
ATOM 2564 C CA . LEU A 1 326 ? -17.423 10.189 -0.232 1.00 90.38 326 LEU A CA 1
ATOM 2565 C C . LEU A 1 326 ? -17.452 10.747 1.204 1.00 90.38 326 LEU A C 1
ATOM 2567 O O . LEU A 1 326 ? -16.417 10.808 1.862 1.00 90.38 326 LEU A O 1
ATOM 2571 N N . ALA A 1 327 ? -18.643 11.062 1.723 1.00 94.62 327 ALA A N 1
ATOM 2572 C CA . ALA A 1 327 ? -18.815 11.558 3.088 1.00 94.62 327 ALA A CA 1
ATOM 2573 C C . ALA A 1 327 ? -18.356 10.547 4.156 1.00 94.62 327 ALA A C 1
ATOM 2575 O O . ALA A 1 327 ? -17.865 10.943 5.214 1.00 94.62 327 ALA A O 1
ATOM 2576 N N . ASP A 1 328 ? -18.478 9.242 3.885 1.00 95.94 328 ASP A N 1
ATOM 2577 C CA . ASP A 1 328 ? -17.970 8.214 4.794 1.00 95.94 328 ASP A CA 1
ATOM 2578 C C . ASP A 1 328 ? -16.441 8.154 4.758 1.00 95.94 328 ASP A C 1
ATOM 2580 O O . ASP A 1 328 ? -15.822 7.963 5.801 1.00 95.94 328 ASP A O 1
ATOM 2584 N N . VAL A 1 329 ? -15.811 8.368 3.595 1.00 95.88 329 VAL A N 1
ATOM 2585 C CA . VAL A 1 329 ? -14.346 8.496 3.507 1.00 95.88 329 VAL A CA 1
ATOM 2586 C C . VAL A 1 329 ? -13.858 9.681 4.332 1.00 95.88 329 VAL A C 1
ATOM 2588 O O . VAL A 1 329 ? -12.929 9.516 5.118 1.00 95.88 329 VAL A O 1
ATOM 2591 N N . ASP A 1 330 ? -14.490 10.847 4.191 1.00 96.12 330 ASP A N 1
ATOM 2592 C CA . ASP A 1 330 ? -14.108 12.057 4.928 1.00 96.12 330 ASP A CA 1
ATOM 2593 C C . ASP A 1 330 ? -14.216 11.858 6.439 1.00 96.12 330 ASP A C 1
ATOM 2595 O O . ASP A 1 330 ? -13.265 12.134 7.172 1.00 96.12 330 ASP A O 1
ATOM 2599 N N . ARG A 1 331 ? -15.333 11.277 6.892 1.00 97.94 331 ARG A N 1
ATOM 2600 C CA . ARG A 1 331 ? -15.530 10.904 8.295 1.00 97.94 331 ARG A CA 1
ATOM 2601 C C . ARG A 1 331 ? -14.468 9.913 8.771 1.00 97.94 331 ARG A C 1
ATOM 2603 O O . ARG A 1 331 ? -13.919 10.067 9.857 1.00 97.94 331 ARG A O 1
ATOM 2610 N N . GLY A 1 332 ? -14.179 8.891 7.967 1.00 98.12 332 GLY A N 1
ATOM 2611 C CA . GLY A 1 332 ? -13.170 7.890 8.296 1.00 98.12 332 GLY A CA 1
ATOM 2612 C C . GLY A 1 332 ? -11.777 8.502 8.440 1.00 98.12 332 GLY A C 1
ATOM 2613 O O . GLY A 1 332 ? -11.071 8.184 9.393 1.00 98.12 332 GLY A O 1
ATOM 2614 N N . ILE A 1 333 ? -11.400 9.410 7.534 1.00 98.31 333 ILE A N 1
ATOM 2615 C CA . ILE A 1 333 ? -10.124 10.131 7.584 1.00 98.31 333 ILE A CA 1
ATOM 2616 C C . ILE A 1 333 ? -10.025 10.942 8.877 1.00 98.31 333 ILE A C 1
ATOM 2618 O O . ILE A 1 333 ? -9.038 10.802 9.595 1.00 98.31 333 ILE A O 1
ATOM 2622 N N . GLU A 1 334 ? -11.049 11.737 9.195 1.00 98.25 334 GLU A N 1
ATOM 2623 C CA . GLU A 1 334 ? -11.078 12.561 10.408 1.00 98.25 334 GLU A CA 1
ATOM 2624 C C . GLU A 1 334 ? -10.911 11.707 11.673 1.00 98.25 334 GLU A C 1
ATOM 2626 O O . GLU A 1 334 ? -10.060 11.993 12.518 1.00 98.25 334 GLU A O 1
ATOM 2631 N N . ILE A 1 335 ? -11.673 10.613 11.781 1.00 98.69 335 ILE A N 1
ATOM 2632 C CA . ILE A 1 335 ? -11.596 9.695 12.922 1.00 98.69 335 ILE A CA 1
ATOM 2633 C C . ILE A 1 335 ? -10.193 9.097 13.052 1.00 98.69 335 ILE A C 1
ATOM 2635 O O . ILE A 1 335 ? -9.630 9.101 14.147 1.00 98.69 335 ILE A O 1
ATOM 2639 N N . VAL A 1 336 ? -9.613 8.594 11.956 1.00 98.50 336 VAL A N 1
ATOM 2640 C CA . VAL A 1 336 ? -8.273 7.992 11.990 1.00 98.50 336 VAL A CA 1
ATOM 2641 C C . VAL A 1 336 ? -7.229 9.031 12.389 1.00 98.50 336 VAL A C 1
ATOM 2643 O O . VAL A 1 336 ? -6.417 8.750 1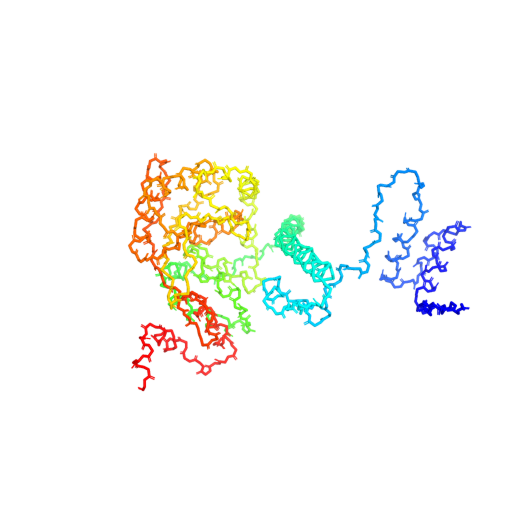3.265 1.00 98.50 336 VAL A O 1
ATOM 2646 N N . GLN A 1 337 ? -7.260 10.233 11.809 1.00 98.38 337 GLN A N 1
ATOM 2647 C CA . GLN A 1 337 ? -6.323 11.301 12.168 1.00 98.38 337 GLN A CA 1
ATOM 2648 C C . GLN A 1 337 ? -6.421 11.665 13.651 1.00 98.38 337 GLN A C 1
ATOM 2650 O O . GLN A 1 337 ? -5.395 11.825 14.306 1.00 98.38 337 GLN A O 1
ATOM 2655 N N . ASN A 1 338 ? -7.632 11.735 14.209 1.00 98.25 338 ASN A N 1
ATOM 2656 C CA . ASN A 1 338 ? -7.820 11.987 15.637 1.00 98.25 338 ASN A CA 1
ATOM 2657 C C . ASN A 1 338 ? -7.166 10.897 16.496 1.00 98.25 338 ASN A C 1
ATOM 2659 O O . ASN A 1 338 ? -6.430 11.224 17.423 1.00 98.25 338 ASN A O 1
ATOM 2663 N N . VAL A 1 339 ? -7.350 9.616 16.151 1.00 98.25 339 VAL A N 1
ATOM 2664 C CA . VAL A 1 339 ? -6.688 8.509 16.865 1.00 98.25 339 VAL A CA 1
ATOM 2665 C C . VAL A 1 339 ? -5.167 8.629 16.769 1.00 98.25 339 VAL A C 1
ATOM 2667 O O . VAL A 1 339 ? -4.494 8.561 17.793 1.00 98.25 339 VAL A O 1
ATOM 2670 N N . LEU A 1 340 ? -4.620 8.847 15.568 1.00 98.00 340 LEU A N 1
ATOM 2671 C CA . LEU A 1 340 ? -3.173 8.967 15.361 1.00 98.00 340 LEU A CA 1
ATOM 2672 C C . LEU A 1 340 ? -2.575 10.148 16.142 1.00 98.00 340 LEU A C 1
ATOM 2674 O O . LEU A 1 340 ? -1.526 9.997 16.765 1.00 98.00 340 LEU A O 1
ATOM 2678 N N . ASN A 1 341 ? -3.270 11.287 16.182 1.00 97.69 341 ASN A N 1
ATOM 2679 C CA . ASN A 1 341 ? -2.869 12.457 16.963 1.00 97.69 341 ASN A CA 1
ATOM 2680 C C . ASN A 1 341 ? -2.906 12.189 18.476 1.00 97.69 341 ASN A C 1
ATOM 2682 O O . ASN A 1 341 ? -1.984 12.584 19.190 1.00 97.69 341 ASN A O 1
ATOM 2686 N N . GLU A 1 342 ? -3.937 11.496 18.973 1.00 97.88 342 GLU A N 1
ATOM 2687 C CA . GLU A 1 342 ? -4.047 11.104 20.385 1.00 97.88 342 GLU A CA 1
ATOM 2688 C C . GLU A 1 342 ? -2.875 10.210 20.818 1.00 97.88 342 GLU A C 1
ATOM 2690 O O . GLU A 1 342 ? -2.317 10.408 21.901 1.00 97.88 342 GLU A O 1
ATOM 2695 N N . VAL A 1 343 ? -2.457 9.275 19.956 1.00 96.50 343 VAL A N 1
ATOM 2696 C CA . VAL A 1 343 ? -1.316 8.380 20.218 1.00 96.50 343 VAL A CA 1
ATOM 2697 C C . VAL A 1 343 ? 0.036 8.940 19.758 1.00 96.50 343 VAL A C 1
ATOM 2699 O O . VAL A 1 343 ? 1.051 8.269 19.912 1.00 96.50 343 VAL A O 1
ATOM 2702 N N . ARG A 1 344 ? 0.075 10.179 19.245 1.00 97.00 344 ARG A N 1
ATOM 2703 C CA . ARG A 1 344 ? 1.287 10.882 18.771 1.00 97.00 344 ARG A CA 1
ATOM 2704 C C . ARG A 1 344 ? 2.044 10.163 17.644 1.00 97.00 344 ARG A C 1
ATOM 2706 O O . ARG A 1 344 ? 3.267 10.271 17.538 1.00 97.00 344 ARG A O 1
ATOM 2713 N N . LEU A 1 345 ? 1.314 9.469 16.776 1.00 96.69 345 LEU A N 1
ATOM 2714 C CA . LEU A 1 345 ? 1.854 8.917 15.538 1.00 96.69 345 LEU A CA 1
ATOM 2715 C C . LEU A 1 345 ? 1.890 10.000 14.463 1.00 96.69 345 LEU A C 1
ATOM 2717 O O . LEU A 1 345 ? 0.846 10.487 14.030 1.00 96.69 345 LEU A O 1
ATOM 2721 N N . ASN A 1 346 ? 3.088 10.355 13.999 1.00 96.56 346 ASN A N 1
ATOM 2722 C CA . ASN A 1 346 ? 3.231 11.304 12.905 1.00 96.56 346 ASN A CA 1
ATOM 2723 C C . ASN A 1 346 ? 2.727 10.668 11.609 1.00 96.56 346 ASN A C 1
ATOM 2725 O O . ASN A 1 346 ? 3.066 9.529 11.278 1.00 96.56 346 ASN A O 1
ATOM 2729 N N . HIS A 1 347 ? 1.947 11.425 10.848 1.00 95.81 347 HIS A N 1
ATOM 2730 C CA . HIS A 1 347 ? 1.392 10.979 9.580 1.00 95.81 347 HIS A CA 1
ATOM 2731 C C . HIS A 1 347 ? 1.391 12.116 8.557 1.00 95.81 347 HIS A C 1
ATOM 2733 O O . HIS A 1 347 ? 1.348 13.297 8.905 1.00 95.81 347 HIS A O 1
ATOM 2739 N N . GLU A 1 348 ? 1.430 11.758 7.277 1.00 93.44 348 GLU A N 1
ATOM 2740 C CA . GLU A 1 348 ? 1.268 12.717 6.187 1.00 93.44 348 GLU A CA 1
ATOM 2741 C C . GLU A 1 348 ? -0.169 13.254 6.128 1.00 93.44 348 GLU A C 1
ATOM 2743 O O . GLU A 1 348 ? -1.098 12.735 6.761 1.00 93.44 348 GLU A O 1
ATOM 2748 N N . ALA A 1 349 ? -0.365 14.295 5.317 1.00 91.62 349 ALA A N 1
ATOM 2749 C CA . ALA A 1 349 ? -1.701 14.718 4.937 1.00 91.62 349 ALA A CA 1
ATOM 2750 C C . ALA A 1 349 ? -2.435 13.568 4.206 1.00 91.62 349 ALA A C 1
ATOM 2752 O O . ALA A 1 349 ? -1.853 12.928 3.323 1.00 91.62 349 ALA A O 1
ATOM 2753 N N . PRO A 1 350 ? -3.707 13.302 4.549 1.00 93.75 350 PRO A N 1
ATOM 2754 C CA . PRO A 1 350 ? -4.474 12.219 3.955 1.00 93.75 350 PRO A CA 1
ATOM 2755 C C . PRO A 1 350 ? -4.726 12.482 2.471 1.00 93.75 350 PRO A C 1
ATOM 2757 O O . PRO A 1 350 ? -4.960 13.618 2.050 1.00 93.75 350 PRO A O 1
ATOM 2760 N N . ARG A 1 351 ? -4.739 11.412 1.676 1.00 90.50 351 ARG A N 1
ATOM 2761 C CA . ARG A 1 351 ? -5.036 11.463 0.238 1.00 90.50 351 ARG A CA 1
ATOM 2762 C C . ARG A 1 351 ? -6.387 10.820 -0.035 1.00 90.50 351 ARG A C 1
ATOM 2764 O O . ARG A 1 351 ? -6.784 9.883 0.653 1.00 90.50 351 ARG A O 1
ATOM 2771 N N . ARG A 1 352 ? -7.083 11.302 -1.062 1.00 89.06 352 ARG A N 1
ATOM 2772 C CA . ARG A 1 352 ? -8.338 10.712 -1.546 1.00 89.06 352 ARG A CA 1
ATOM 2773 C C . ARG A 1 352 ? -8.116 10.060 -2.902 1.00 89.06 352 ARG A C 1
ATOM 2775 O O . ARG A 1 352 ? -7.261 10.498 -3.666 1.00 89.06 352 ARG A O 1
ATOM 2782 N N . GLY A 1 353 ? -8.896 9.032 -3.197 1.00 86.50 353 GLY A N 1
ATOM 2783 C CA . GLY A 1 353 ? -8.920 8.391 -4.504 1.00 86.50 353 GLY A CA 1
ATOM 2784 C C . GLY A 1 353 ? -10.298 7.842 -4.834 1.00 86.50 353 GLY A C 1
ATOM 2785 O O . GLY A 1 353 ? -11.180 7.783 -3.979 1.00 86.50 353 GLY A O 1
ATOM 2786 N N . VAL A 1 354 ? -10.467 7.437 -6.084 1.00 84.31 354 VAL A N 1
ATOM 2787 C CA . VAL A 1 354 ? -11.675 6.777 -6.573 1.00 84.31 354 VAL A CA 1
ATOM 2788 C C . VAL A 1 354 ? -11.236 5.592 -7.422 1.00 84.31 354 VAL A C 1
ATOM 2790 O O . VAL A 1 354 ? -10.385 5.742 -8.299 1.00 84.31 354 VAL A O 1
ATOM 2793 N N . ASP A 1 355 ? -11.786 4.417 -7.140 1.00 84.38 355 ASP A N 1
ATOM 2794 C CA . ASP A 1 355 ? -11.755 3.309 -8.088 1.00 84.38 355 ASP A CA 1
ATOM 2795 C C . ASP A 1 355 ? -12.984 3.416 -8.978 1.00 84.38 355 ASP A C 1
ATOM 2797 O O . ASP A 1 355 ? -14.101 3.545 -8.473 1.00 84.38 355 ASP A O 1
ATOM 2801 N N . ALA A 1 356 ? -12.774 3.313 -10.281 1.00 78.94 356 ALA A N 1
ATOM 2802 C CA . ALA A 1 356 ? -13.836 3.294 -11.275 1.00 78.94 356 ALA A CA 1
ATOM 2803 C C . ALA A 1 356 ? -13.808 1.957 -12.020 1.00 78.94 356 ALA A C 1
ATOM 2805 O O . ALA A 1 356 ? -12.776 1.273 -12.049 1.00 78.94 356 ALA A O 1
ATOM 2806 N N . ALA A 1 357 ? -14.942 1.575 -12.605 1.00 72.62 357 ALA A N 1
ATOM 2807 C CA . ALA A 1 357 ? -14.997 0.429 -13.500 1.00 72.62 357 ALA A CA 1
ATOM 2808 C C . ALA A 1 357 ? -14.008 0.616 -14.666 1.00 72.62 357 ALA A C 1
ATOM 2810 O O . ALA A 1 357 ? -13.958 1.668 -15.304 1.00 72.62 357 ALA A O 1
ATOM 2811 N N . GLY A 1 358 ? -13.187 -0.402 -14.906 1.00 66.19 358 GLY A N 1
ATOM 2812 C CA . GLY A 1 358 ? -12.397 -0.533 -16.120 1.00 66.19 358 GLY A CA 1
ATOM 2813 C C . GLY A 1 358 ? -13.255 -1.010 -17.291 1.00 66.19 358 GLY A C 1
ATOM 2814 O O . GLY A 1 358 ? -14.445 -1.293 -17.149 1.00 66.19 358 GLY A O 1
ATOM 2815 N N . VAL A 1 359 ? -12.623 -1.157 -18.457 1.00 57.91 359 VAL A N 1
ATOM 2816 C CA . VAL A 1 359 ? -13.272 -1.633 -19.696 1.00 57.91 359 VAL A CA 1
ATOM 2817 C C . VAL A 1 359 ? -13.837 -3.055 -19.545 1.00 57.91 359 VAL A C 1
ATOM 2819 O O . VAL A 1 359 ? -14.803 -3.420 -20.206 1.00 57.91 359 VAL A O 1
ATOM 2822 N N . ASP A 1 360 ? -13.262 -3.856 -18.649 1.00 64.12 360 ASP A N 1
ATOM 2823 C CA . ASP A 1 360 ? -13.708 -5.209 -18.305 1.00 64.12 360 ASP A CA 1
ATOM 2824 C C . ASP A 1 360 ? -14.790 -5.239 -17.206 1.00 64.12 360 ASP A C 1
ATOM 2826 O O . ASP A 1 360 ? -15.156 -6.312 -16.723 1.00 64.12 360 ASP A O 1
ATOM 2830 N N . GLY A 1 361 ? -15.285 -4.071 -16.780 1.00 66.19 361 GLY A N 1
ATOM 2831 C CA . GLY A 1 361 ? -16.237 -3.918 -15.682 1.00 66.19 361 GLY A CA 1
ATOM 2832 C C . GLY A 1 361 ? -15.625 -4.103 -14.289 1.00 66.19 361 GLY A C 1
ATOM 2833 O O . GLY A 1 361 ? -16.319 -3.900 -13.291 1.00 66.19 361 GLY A O 1
ATOM 2834 N N . LYS A 1 362 ? -14.333 -4.450 -14.177 1.00 76.56 362 LYS A N 1
ATOM 2835 C CA . LYS A 1 362 ? -13.663 -4.589 -12.880 1.00 76.56 362 LYS A CA 1
ATOM 2836 C C . LYS A 1 362 ? -13.222 -3.232 -12.371 1.00 76.56 362 LYS A C 1
ATOM 2838 O O . LYS A 1 362 ? -12.632 -2.431 -13.091 1.00 76.56 362 LYS A O 1
ATOM 2843 N N . LYS A 1 363 ? -13.469 -2.973 -11.090 1.00 75.38 363 LYS A N 1
ATOM 2844 C CA . LYS A 1 363 ? -12.996 -1.743 -10.458 1.00 75.38 363 LYS A CA 1
ATOM 2845 C C . LYS A 1 363 ? -11.489 -1.788 -10.304 1.00 75.38 363 LYS A C 1
ATOM 2847 O O . LYS A 1 363 ? -10.958 -2.669 -9.632 1.00 75.38 363 LYS A O 1
ATOM 2852 N N . THR A 1 364 ? -10.823 -0.815 -10.905 1.00 82.31 364 THR A N 1
ATOM 2853 C CA . THR A 1 364 ? -9.375 -0.648 -10.811 1.00 82.31 364 THR A CA 1
ATOM 2854 C C . THR A 1 364 ? -9.074 0.709 -10.202 1.00 82.31 364 THR A C 1
ATOM 2856 O O . THR A 1 364 ? -9.774 1.699 -10.441 1.00 82.31 364 THR A O 1
ATOM 2859 N N . SER A 1 365 ? -8.041 0.755 -9.362 1.00 85.56 365 SER A N 1
ATOM 2860 C CA . SER A 1 365 ? -7.600 2.026 -8.799 1.00 85.56 365 SER A CA 1
ATOM 2861 C C . SER A 1 365 ? -6.923 2.867 -9.872 1.00 85.56 365 SER A C 1
ATOM 2863 O O . SER A 1 365 ? -6.339 2.336 -10.817 1.00 85.56 365 SER A O 1
ATOM 2865 N N . TYR A 1 366 ? -6.962 4.188 -9.716 1.00 86.56 366 TYR A N 1
ATOM 2866 C CA . TYR A 1 366 ? -6.244 5.095 -10.610 1.00 86.56 366 TYR A CA 1
ATOM 2867 C C . TYR A 1 366 ? -4.754 4.721 -10.744 1.00 86.56 366 TYR A C 1
ATOM 2869 O O . TYR A 1 366 ? -4.239 4.635 -11.856 1.00 86.56 366 TYR A O 1
ATOM 2877 N N . THR A 1 367 ? -4.089 4.393 -9.631 1.00 89.38 367 THR A N 1
ATOM 2878 C CA . THR A 1 367 ? -2.689 3.939 -9.633 1.00 89.38 367 THR A CA 1
ATOM 2879 C C . THR A 1 367 ? -2.502 2.617 -10.380 1.00 89.38 367 THR A C 1
ATOM 2881 O O . THR A 1 367 ? -1.509 2.459 -11.082 1.00 89.38 367 THR A O 1
ATOM 2884 N N . ASP A 1 368 ? -3.449 1.681 -10.279 1.00 89.38 368 ASP A N 1
ATOM 2885 C CA . ASP A 1 368 ? -3.399 0.417 -11.026 1.00 89.38 368 ASP A CA 1
ATOM 2886 C C . ASP A 1 368 ? -3.563 0.637 -12.536 1.00 89.38 368 ASP A C 1
ATOM 2888 O O . ASP A 1 368 ? -2.805 0.085 -13.329 1.00 89.38 368 ASP A O 1
ATOM 2892 N N . ARG A 1 369 ? -4.465 1.535 -12.947 1.00 89.38 369 ARG A N 1
ATOM 2893 C CA . ARG A 1 369 ? -4.613 1.927 -14.359 1.00 89.38 369 ARG A CA 1
ATOM 2894 C C . ARG A 1 369 ? -3.331 2.558 -14.905 1.00 89.38 369 ARG A C 1
ATOM 2896 O O . ARG A 1 369 ? -2.909 2.215 -16.006 1.00 89.38 369 ARG A O 1
ATOM 2903 N N . ILE A 1 370 ? -2.675 3.422 -14.126 1.00 91.62 370 ILE A N 1
ATOM 2904 C CA . ILE A 1 370 ? -1.352 3.955 -14.483 1.00 91.62 370 ILE A CA 1
ATOM 2905 C C . ILE A 1 370 ? -0.319 2.826 -14.571 1.00 91.62 370 ILE A C 1
ATOM 2907 O O . ILE A 1 370 ? 0.437 2.785 -15.535 1.00 91.62 370 ILE A O 1
ATOM 2911 N N . ALA A 1 371 ? -0.285 1.893 -13.615 1.00 92.00 371 ALA A N 1
ATOM 2912 C CA . ALA A 1 371 ? 0.655 0.770 -13.632 1.00 92.00 371 ALA A CA 1
ATOM 2913 C C . ALA A 1 371 ? 0.507 -0.080 -14.904 1.00 92.00 371 ALA A C 1
ATOM 2915 O O . ALA A 1 371 ? 1.502 -0.436 -15.534 1.00 92.00 371 ALA A O 1
ATOM 2916 N N . GLN A 1 372 ? -0.733 -0.345 -15.326 1.00 91.31 372 GLN A N 1
ATOM 2917 C CA . GLN A 1 372 ? -1.026 -1.037 -16.580 1.00 91.31 372 GLN A CA 1
ATOM 2918 C C . GLN A 1 372 ? -0.520 -0.249 -17.797 1.00 91.31 372 GLN A C 1
ATOM 2920 O O . GLN A 1 372 ? 0.122 -0.840 -18.668 1.00 91.31 372 GLN A O 1
ATOM 2925 N N . LEU A 1 373 ? -0.738 1.072 -17.845 1.00 92.00 373 LEU A N 1
ATOM 2926 C CA . LEU A 1 373 ? -0.208 1.929 -18.912 1.00 92.00 373 LEU A CA 1
ATOM 2927 C C . LEU A 1 373 ? 1.326 1.955 -18.929 1.00 92.00 373 LEU A C 1
ATOM 2929 O O . LEU A 1 373 ? 1.917 1.876 -20.001 1.00 92.00 373 LEU A O 1
ATOM 2933 N N . VAL A 1 374 ? 1.987 2.001 -17.768 1.00 92.19 374 VAL A N 1
ATOM 2934 C CA . VAL A 1 374 ? 3.454 1.909 -17.658 1.00 92.19 374 VAL A CA 1
ATOM 2935 C C . VAL A 1 374 ? 3.949 0.585 -18.234 1.00 92.19 374 VAL A C 1
ATOM 2937 O O . VAL A 1 374 ? 4.875 0.573 -19.045 1.00 92.19 374 VAL A O 1
ATOM 2940 N N . THR A 1 375 ? 3.314 -0.532 -17.871 1.00 91.12 375 THR A N 1
ATOM 2941 C CA . THR A 1 375 ? 3.642 -1.849 -18.426 1.00 91.12 375 THR A CA 1
ATOM 2942 C C . THR A 1 375 ? 3.475 -1.871 -19.944 1.00 91.12 375 THR A C 1
ATOM 2944 O O . THR A 1 375 ? 4.376 -2.334 -20.641 1.00 91.12 375 THR A O 1
ATOM 2947 N N . GLN A 1 376 ? 2.363 -1.356 -20.473 1.00 91.00 376 GLN A N 1
ATOM 2948 C CA . GLN A 1 376 ? 2.120 -1.292 -21.917 1.00 91.00 376 GLN A CA 1
ATOM 2949 C C . GLN A 1 376 ? 3.157 -0.413 -22.623 1.00 91.00 376 GLN A C 1
ATOM 2951 O O . GLN A 1 376 ? 3.803 -0.866 -23.565 1.00 91.00 376 GLN A O 1
ATOM 2956 N N . ALA A 1 377 ? 3.390 0.801 -22.124 1.00 89.44 377 ALA A N 1
ATOM 2957 C CA . ALA A 1 377 ? 4.351 1.738 -22.691 1.00 89.44 377 ALA A CA 1
ATOM 2958 C C . ALA A 1 377 ? 5.795 1.223 -22.613 1.00 89.44 377 ALA A C 1
ATOM 2960 O O . ALA A 1 377 ? 6.605 1.574 -23.467 1.00 89.44 377 ALA A O 1
ATOM 2961 N N . SER A 1 378 ? 6.136 0.381 -21.628 1.00 85.62 378 SER A N 1
ATOM 2962 C CA . SER A 1 378 ? 7.450 -0.278 -21.565 1.00 85.62 378 SER A CA 1
ATOM 2963 C C . SER A 1 378 ? 7.669 -1.287 -22.702 1.00 85.62 378 SER A C 1
ATOM 2965 O O . SER A 1 378 ? 8.811 -1.514 -23.092 1.00 85.62 378 SER A O 1
ATOM 2967 N N . LYS A 1 379 ? 6.585 -1.839 -23.267 1.00 86.69 379 LYS A N 1
ATOM 2968 C CA . LYS A 1 379 ? 6.602 -2.806 -24.379 1.00 86.69 379 LYS A CA 1
ATOM 2969 C C . LYS A 1 379 ? 6.453 -2.143 -25.742 1.00 86.69 379 LYS A C 1
ATOM 2971 O O . LYS A 1 379 ? 7.063 -2.588 -26.709 1.00 86.69 379 LYS A O 1
ATOM 2976 N N . ASP A 1 380 ? 5.639 -1.094 -25.817 1.00 86.88 380 ASP A N 1
ATOM 2977 C CA . ASP A 1 380 ? 5.343 -0.378 -27.051 1.00 86.88 380 ASP A CA 1
ATOM 2978 C C . ASP A 1 380 ? 5.790 1.092 -26.952 1.00 86.88 380 ASP A C 1
ATOM 2980 O O . ASP A 1 380 ? 5.138 1.911 -26.293 1.00 86.88 380 ASP A O 1
ATOM 2984 N N . PRO A 1 381 ? 6.902 1.464 -27.615 1.00 80.69 381 PRO A N 1
ATOM 2985 C CA . PRO A 1 381 ? 7.398 2.834 -27.628 1.00 80.69 381 PRO A CA 1
ATOM 2986 C C . PRO A 1 381 ? 6.460 3.848 -28.286 1.00 80.69 381 PRO A C 1
ATOM 2988 O O . PRO A 1 381 ? 6.677 5.041 -28.086 1.00 80.69 381 PRO A O 1
ATOM 2991 N N . SER A 1 382 ? 5.467 3.405 -29.064 1.00 89.12 382 SER A N 1
ATOM 2992 C CA . SER A 1 382 ? 4.508 4.294 -29.727 1.00 89.12 382 SER A CA 1
ATOM 2993 C C . SER A 1 382 ? 3.433 4.842 -28.784 1.00 89.12 382 SER A C 1
ATOM 2995 O O . SER A 1 382 ? 2.774 5.823 -29.123 1.00 89.12 382 SER A O 1
ATOM 2997 N N . ILE A 1 383 ? 3.282 4.253 -27.592 1.00 90.00 383 ILE A N 1
ATOM 2998 C CA . ILE A 1 383 ? 2.344 4.729 -26.576 1.00 90.00 383 ILE A CA 1
ATOM 2999 C C . ILE A 1 383 ? 2.882 6.016 -25.946 1.00 90.00 383 ILE A C 1
ATOM 3001 O O . ILE A 1 383 ? 3.892 6.009 -25.234 1.00 90.00 383 ILE A O 1
ATOM 3005 N N . ASP A 1 384 ? 2.158 7.112 -26.170 1.00 91.50 384 ASP A N 1
ATOM 3006 C CA . ASP A 1 384 ? 2.355 8.377 -25.466 1.00 91.50 384 ASP A CA 1
ATOM 3007 C C . ASP A 1 384 ? 1.715 8.303 -24.074 1.00 91.50 384 ASP A C 1
ATOM 3009 O O . ASP A 1 384 ? 0.537 8.605 -23.868 1.00 91.50 384 ASP A O 1
ATOM 3013 N N . LEU A 1 385 ? 2.521 7.860 -23.111 1.00 90.25 385 LEU A N 1
ATOM 3014 C CA . LEU A 1 385 ? 2.089 7.627 -21.739 1.00 90.25 385 LEU A CA 1
ATOM 3015 C C . LEU A 1 385 ? 1.562 8.896 -21.053 1.00 90.25 385 LEU A C 1
ATOM 3017 O O . LEU A 1 385 ? 0.629 8.806 -20.259 1.00 90.25 385 LEU A O 1
ATOM 3021 N N . GLU A 1 386 ? 2.118 10.070 -21.355 1.00 89.19 386 GLU A N 1
ATOM 3022 C CA . GLU A 1 386 ? 1.663 11.330 -20.759 1.00 89.19 386 GLU A CA 1
ATOM 3023 C C . GLU A 1 386 ? 0.245 11.667 -21.236 1.00 89.19 386 GLU A C 1
ATOM 3025 O O . GLU A 1 386 ? -0.640 11.967 -20.427 1.00 89.19 386 GLU A O 1
ATOM 3030 N N . THR A 1 387 ? 0.002 11.521 -22.542 1.00 89.19 387 THR A N 1
ATOM 3031 C CA . THR A 1 387 ? -1.330 11.697 -23.129 1.00 89.19 387 THR A CA 1
ATOM 3032 C C . THR A 1 387 ? -2.331 10.678 -22.581 1.00 89.19 387 THR A C 1
ATOM 3034 O O . THR A 1 387 ? -3.438 11.064 -22.199 1.00 89.19 387 THR A O 1
ATOM 3037 N N . GLU A 1 388 ? -1.967 9.395 -22.477 1.00 91.75 388 GLU A N 1
ATOM 3038 C CA . GLU A 1 388 ? -2.877 8.374 -21.937 1.00 91.75 388 GLU A CA 1
ATOM 3039 C C . GLU A 1 388 ? -3.202 8.602 -20.453 1.00 91.75 388 GLU A C 1
ATOM 3041 O O . GLU A 1 388 ? -4.365 8.515 -20.055 1.00 91.75 388 GLU A O 1
ATOM 3046 N N . ILE A 1 389 ? -2.216 8.975 -19.628 1.00 89.19 389 ILE A N 1
ATOM 3047 C CA . ILE A 1 389 ? -2.450 9.326 -18.218 1.00 89.19 389 ILE A CA 1
ATOM 3048 C C . ILE A 1 389 ? -3.384 10.534 -18.111 1.00 89.19 389 ILE A C 1
ATOM 3050 O O . ILE A 1 389 ? -4.294 10.542 -17.278 1.00 89.19 389 ILE A O 1
ATOM 3054 N N . LYS A 1 390 ? -3.209 11.548 -18.964 1.00 87.94 390 LYS A N 1
ATOM 3055 C CA . LYS A 1 390 ? -4.103 12.709 -18.989 1.00 87.94 390 LYS A CA 1
ATOM 3056 C C . LYS A 1 390 ? -5.538 12.302 -19.332 1.00 87.94 390 LYS A C 1
ATOM 3058 O O . LYS A 1 390 ? -6.461 12.723 -18.634 1.00 87.94 390 LYS A O 1
ATOM 3063 N N . ARG A 1 391 ? -5.727 11.417 -20.318 1.00 87.12 391 ARG A N 1
ATOM 3064 C CA . ARG A 1 391 ? -7.050 10.875 -20.674 1.00 87.12 391 ARG A CA 1
ATOM 3065 C C . ARG A 1 391 ? -7.711 10.135 -19.519 1.00 87.12 391 ARG A C 1
ATOM 3067 O O . ARG A 1 391 ? -8.931 10.216 -19.390 1.00 87.12 391 ARG A O 1
ATOM 3074 N N . LEU A 1 392 ? -6.952 9.459 -18.646 1.00 83.62 392 LEU A N 1
ATOM 3075 C CA . LEU A 1 392 ? -7.518 8.796 -17.461 1.00 83.62 392 LEU A CA 1
ATOM 3076 C C . LEU A 1 392 ? -8.242 9.768 -16.517 1.00 83.62 392 LEU A C 1
ATOM 3078 O O . LEU A 1 392 ? -9.170 9.343 -15.831 1.00 83.62 392 LEU A O 1
ATOM 3082 N N . LYS A 1 393 ? -7.837 11.045 -16.488 1.00 77.06 393 LYS A N 1
ATOM 3083 C CA . LYS A 1 393 ? -8.467 12.094 -15.669 1.00 77.06 393 LYS A CA 1
ATOM 3084 C C . LYS A 1 393 ? -9.698 12.713 -16.327 1.00 77.06 393 LYS A C 1
ATOM 3086 O O . LYS A 1 393 ? -10.496 13.345 -15.640 1.00 77.06 393 LYS A O 1
ATOM 3091 N N . GLU A 1 394 ? -9.843 12.565 -17.639 1.00 74.62 394 GLU A N 1
ATOM 3092 C CA . GLU A 1 394 ? -10.981 13.102 -18.375 1.00 74.62 394 GLU A CA 1
ATOM 3093 C C . GLU A 1 394 ? -12.195 12.172 -18.202 1.00 74.62 394 GLU A C 1
ATOM 3095 O O . GLU A 1 394 ? -12.048 10.948 -18.341 1.00 74.62 394 GLU A O 1
ATOM 3100 N N . PRO A 1 395 ? -13.388 12.718 -17.888 1.00 58.12 395 PRO A N 1
ATOM 3101 C CA . PRO A 1 395 ? -14.614 11.928 -17.834 1.00 58.12 395 PRO A CA 1
ATOM 3102 C C . PRO A 1 395 ? -14.860 11.275 -19.198 1.00 58.12 395 PRO A C 1
ATOM 3104 O O . PRO A 1 395 ? -14.598 11.886 -20.232 1.00 58.12 395 PRO A O 1
ATOM 3107 N N . GLU A 1 396 ? -15.365 10.038 -19.219 1.00 54.47 396 GLU A N 1
ATOM 3108 C CA . GLU A 1 396 ? -15.457 9.243 -20.457 1.00 54.47 396 GLU A CA 1
ATOM 3109 C C . GLU A 1 396 ? -16.239 9.937 -21.581 1.00 54.47 396 GLU A C 1
ATOM 3111 O O . GLU A 1 396 ? -15.909 9.770 -22.749 1.00 54.47 396 GLU A O 1
ATOM 3116 N N . HIS A 1 397 ? -17.203 10.793 -21.236 1.00 42.66 397 HIS A N 1
ATOM 3117 C CA . HIS A 1 397 ? -17.998 11.576 -22.187 1.00 42.66 397 HIS A CA 1
ATOM 3118 C C . HIS A 1 397 ? -17.230 12.711 -22.891 1.00 42.66 397 HIS A C 1
ATOM 3120 O O . HIS A 1 397 ? -17.790 13.360 -23.767 1.00 42.66 397 HIS A O 1
ATOM 3126 N N . ALA A 1 398 ? -15.983 12.990 -22.499 1.00 41.72 398 ALA A N 1
ATOM 3127 C CA . ALA A 1 398 ? -15.135 14.024 -23.095 1.00 41.72 398 ALA A CA 1
ATOM 3128 C C . ALA A 1 398 ? -14.070 13.463 -24.061 1.00 41.72 398 ALA A C 1
ATOM 3130 O O . ALA A 1 398 ? -13.256 14.232 -24.563 1.00 41.72 398 ALA A O 1
ATOM 3131 N N . ARG A 1 399 ? -14.054 12.142 -24.306 1.00 48.44 399 ARG A N 1
ATOM 3132 C CA . ARG A 1 399 ? -13.002 11.437 -25.066 1.00 48.44 399 ARG A CA 1
ATOM 3133 C C . ARG A 1 399 ? -13.301 11.247 -26.568 1.00 48.44 399 ARG A C 1
ATOM 3135 O O . ARG A 1 399 ? -12.722 10.346 -27.173 1.00 48.44 399 ARG A O 1
ATOM 3142 N N . GLU A 1 400 ? -14.194 12.051 -27.151 1.00 37.97 400 GLU A N 1
ATOM 3143 C CA . GLU A 1 400 ? -14.548 12.004 -28.588 1.00 37.97 400 GLU A CA 1
ATOM 3144 C C . GLU A 1 400 ? -13.599 12.802 -29.491 1.00 37.97 400 GLU A C 1
ATOM 3146 O O . GLU A 1 400 ? -13.291 13.973 -29.163 1.00 37.97 400 GLU A O 1
#

Sequence (400 aa):
MAFNKEPSQQQTPGELKITEYANRVTAGEPLDSILDGLPPGMRQVVEARVNAQGEDPTEKPAESQPDHALRLPPQYAGLPSEIVEDLWIIPVYVDPEKTQSELKKKEAVLNALRHKERAGAVSEENEALKWADDTARISEIREQIGIPTPEQGITSFEQLGAIESMSVEEFAVYLAAEAKKQGKELAGKTAYEALTARPECRELRISSAFGNSDALMEVFHKNGEAIRKFKEDTASKVTAVDGVEYVPGAWDHYKIQYEQREREETHKGYITINKDQILTEFTPDVRHEIVKKLRDGGYRGQVKFPVLGSRALLSYDNIVLHGNELADVDRGIEIVQNVLNEVRLNHEAPRRGVDAAGVDGKKTSYTDRIAQLVTQASKDPSIDLETEIKRLKEPEHARE

Foldseek 3Di:
DDDDDDDDDDDDPLVVLLVVLLVVVVVPDDLVVSCPPDDPVSNVSSVVSNVVVPDDPPDDDDPPPPPPLQDDDPVCPPPQLVVSVVPVDQDDDPDNVVSVSVVVSNVSNSVVRQVVVVVVVVVVVVVLVVVLVVVVVVVVVCVVVVNDDPPDPDPDPVVLVVQLPDDLLRNLVVLLVVLLVLVHFQDLVLLLLLSQFHSNCNVCSSCVSSPNNPVVSVVCVVCVVLQVVLLVQLPDAQCDQPQWDWDDDQWTKIFAQEDDDDDQKWKKKAKFFDLVCQSPPCGSVLVNQLSNQLNVLPQGWMKIAHSTSSCNNTGRRGIMTTGPDNVSNVSSQVSSVVSCVVSVTDIDDMDMWMFGQDPVRDTDTLSSVSSVLSSVCSVPVVDPSSVVNVVSPDDPVVPD

Radius of gyration: 26.85 Å; chains: 1; bounding box: 71×75×50 Å

Secondary structure (DSSP, 8-state):
----PPPP-PPPHHHHHHHHHHHHHHTT--HHHHHTT--HHHHHHHHHHHHHHSS-SS---------GGGPPPGGGTTS-HHHHHHH-PPPPPSSHHHHHHHHHHHHHHHHHHHHHHHHHHHHHHHHHHHHHHHHHHHHHHHHHTTPPP-------HHHHHHHHH--HHHHHHHHHHHHHHTT----HHHHHHHHTB-GGGHHHHHHHHTT--HHHHHHHHHTHHHHHHHHHHHTSSS---TTEEEE-SSEEEEEES------SEEEEEEEPBPHHHHTTTS-HHHHHHHHHHHHHTT--EEEEEES-HHHHHHBS-SEEEEESSHHHHHHHHHHHHHHHHHTT--BPPPEEEEEEE-TTS-EEEHHHHHHHHHHHHHH-TT--HHHHHHHHHS-GGG--

pLDDT: mean 76.64, std 17.92, range [30.59, 98.69]